Protein AF-A0A0S8DZT1-F1 (afdb_monomer)

Solvent-accessible surface area (backbone atoms only — not comparable to full-atom values): 29240 Å² total; per-residue (Å²): 134,88,73,54,69,65,59,54,50,50,43,72,76,70,50,81,81,76,56,58,43,81,78,40,70,87,51,55,69,62,58,40,28,46,52,50,19,64,66,38,88,51,73,89,67,23,58,95,42,71,65,60,48,51,54,44,51,50,30,50,75,72,69,43,87,58,80,58,77,30,67,69,60,54,53,52,50,50,52,54,51,51,52,52,53,52,51,53,51,47,38,42,76,70,65,76,46,54,73,75,54,46,52,61,63,44,47,63,58,48,52,63,65,65,48,80,54,73,67,78,61,55,77,78,55,77,55,62,63,62,56,51,51,51,52,48,44,47,49,50,54,51,52,58,54,55,51,66,80,49,51,85,84,47,52,76,64,53,54,40,46,58,30,37,51,58,25,50,52,23,37,53,50,12,54,52,31,47,75,70,68,38,64,73,59,17,53,52,27,39,50,47,14,50,67,33,42,35,56,26,48,44,43,48,31,51,74,68,58,47,74,74,56,80,66,61,64,72,29,30,79,65,52,78,76,84,90,50,100,70,70,70,68,72,74,80,73,71,79,88,76,92,73,71,77,74,67,78,77,74,67,88,68,78,76,82,84,61,64,38,37,51,42,52,26,50,26,23,48,54,37,24,52,49,26,47,49,48,28,69,72,65,67,46,69,68,32,33,46,49,28,50,54,24,47,52,52,25,51,53,26,52,39,32,67,75,25,42,50,35,34,55,71,79,48,49,51,24,60,60,34,50,55,58,55,63,50,50,62,59,60,56,47,54,40,56,52,33,45,74,67,79,43,47,91,47,29,61,46,47,64,68,64,50,63,61,59,50,52,53,40,54,52,50,27,28,57,37,32,23,32,64,76,65,68,37,65,92,52,86,80,30,66,61,34,25,55,42,31,31,52,49,14,52,52,29,42,54,48,12,59,58,24,54,71,43,90,48,70,65,46,27,52,49,13,47,56,32,28,61,46,20,31,63,26,46,52,64,37,45,58,62,44,29,83,76,30,62,70,72,51,74,42,84,44,85,85,74,48,68,50,59,47,17,54,35,51,55,46,52,46,49,51,16,48,46,36,24,52,51,11,59,76,70,71,34,63,59,39,25,52,24,10,49,53,27,37,50,53,47,52,51,50,53,31,41,69,78,29,61,84,41,94,49,26,65,54,52,52,52,51,54,52,49,52,52,52,52,51,50,50,54,52,50,53,53,48,52,53,52,55,51,64,71,74,106

Nearest PDB structures (foldseek):
  6xr1-assembly1_A  TM=2.811E-01  e=6.864E-02  synthetic construct
  8e0m-assembly3_I  TM=2.974E-01  e=7.949E+00  synthetic construct

Foldseek 3Di:
DDDDPVNVVCCLVPHDDDQPCVVPVPDDPLVSLLVLQCSAPDPVSHPPDPVSSVVQVVCVVVVHDRDRDHPVVVVVVLVVLVVVLVVLVVCVVVVVDDPVVSCVSVVVSCVVVVPPDCVVVCPPDVPVVLVCLLVVLVVLLVQLVCCVVVVVVDDLVRNLCSLPVLLCVLQVVLVVCVVVVNLSSNCRSLVSSLSSQLSNLQSVCQSVVPPDDADDLLLWPFRDDPPDPPPPPVPPPDDDDDDDPVVVPVPPDDPPGGGGLRSQLVSLVVSLVSLVVCCVVSVDQVSLLSNLVSVVSNLVSVVSVVRLSCCCPPNFVLVSLVSVVVVLVVLVVVLVVCCVVPNVVRSLSSLQPRVVSVLVSQLVNLQGCCCRVVVWDNDPLTLRSLVSLLVLLVVLQVLLVVQCPDPDPSSNVSSLVSLLCNLVSNLSSLVNVQVVFDFPDWAQAPVRDTPGGGPSLVVQLVVLVVQLVVCVVVVNVSSNVSSVVNNLVSLLVVLCVNQVNDPCSVVVSVVVVVVVVVVVVVVVVVVVVVVVVVVD

Structure (mmCIF, N/CA/C/O backbone):
data_AF-A0A0S8DZT1-F1
#
_entry.id   AF-A0A0S8DZT1-F1
#
loop_
_atom_site.group_PDB
_atom_site.id
_atom_site.type_symbol
_atom_site.label_atom_id
_atom_site.label_alt_id
_atom_site.label_comp_id
_atom_site.label_asym_id
_atom_site.label_entity_id
_atom_site.label_seq_id
_atom_site.pdbx_PDB_ins_code
_atom_site.Cartn_x
_atom_site.Cartn_y
_atom_site.Cartn_z
_atom_site.occupancy
_atom_site.B_iso_or_equiv
_atom_site.auth_seq_id
_atom_site.auth_comp_id
_atom_site.auth_asym_id
_atom_site.auth_atom_id
_atom_site.pdbx_PDB_model_num
ATOM 1 N N . MET A 1 1 ? -46.465 -10.312 48.724 1.00 44.62 1 MET A N 1
ATOM 2 C CA . MET A 1 1 ? -46.916 -9.396 47.654 1.00 44.62 1 MET A CA 1
ATOM 3 C C . MET A 1 1 ? -46.738 -10.095 46.316 1.00 44.62 1 MET A C 1
ATOM 5 O O . MET A 1 1 ? -45.614 -10.199 45.836 1.00 44.62 1 MET A O 1
ATOM 9 N N . GLY A 1 2 ? -47.815 -10.674 45.781 1.00 50.56 2 GLY A N 1
ATOM 10 C CA . GLY A 1 2 ? -47.809 -11.310 44.464 1.00 50.56 2 GLY A CA 1
ATOM 11 C C . GLY A 1 2 ? -47.668 -10.242 43.388 1.00 50.56 2 GLY A C 1
ATOM 12 O O . GLY A 1 2 ? -48.577 -9.443 43.204 1.00 50.56 2 GLY A O 1
ATOM 13 N N . ARG A 1 3 ? -46.503 -10.193 42.737 1.00 57.59 3 ARG A N 1
ATOM 14 C CA . ARG A 1 3 ? -46.292 -9.370 41.544 1.00 57.59 3 ARG A CA 1
ATOM 15 C C . ARG A 1 3 ? -47.092 -9.987 40.411 1.00 57.59 3 ARG A C 1
ATOM 17 O O . ARG A 1 3 ? -46.915 -11.172 40.124 1.00 57.59 3 ARG A O 1
ATOM 24 N N . ASP A 1 4 ? -47.936 -9.187 39.781 1.00 79.88 4 ASP A N 1
ATOM 25 C CA . ASP A 1 4 ? -48.579 -9.555 38.532 1.00 79.88 4 ASP A CA 1
ATOM 26 C C . ASP A 1 4 ? -47.490 -9.976 37.526 1.00 79.88 4 ASP A C 1
ATOM 28 O O . ASP A 1 4 ? -46.480 -9.288 37.335 1.00 79.88 4 ASP A O 1
ATOM 32 N N . ARG A 1 5 ? -47.641 -11.168 36.942 1.00 83.12 5 ARG A N 1
ATOM 33 C CA . ARG A 1 5 ? -46.657 -11.760 36.020 1.00 83.12 5 ARG A CA 1
ATOM 34 C C . ARG A 1 5 ? -46.410 -10.829 34.833 1.00 83.12 5 ARG A C 1
ATOM 36 O O . ARG A 1 5 ? -45.293 -10.774 34.314 1.00 83.12 5 ARG A O 1
ATOM 43 N N . GLU A 1 6 ? -47.442 -10.078 34.458 1.00 85.62 6 GLU A N 1
ATOM 44 C CA . GLU A 1 6 ? -47.397 -9.099 33.385 1.00 85.62 6 GLU A CA 1
ATOM 45 C C . GLU A 1 6 ? -46.581 -7.857 33.770 1.00 85.62 6 GLU A C 1
ATOM 47 O O . GLU A 1 6 ? -45.762 -7.385 32.981 1.00 85.62 6 GLU A O 1
ATOM 52 N N . GLU A 1 7 ? -46.682 -7.389 35.018 1.00 85.62 7 GLU A N 1
ATOM 53 C CA . GLU A 1 7 ? -45.855 -6.291 35.532 1.00 85.62 7 GLU A CA 1
ATOM 54 C C . GLU A 1 7 ? -44.365 -6.669 35.536 1.00 85.62 7 GLU A C 1
ATOM 56 O O . GLU A 1 7 ? -43.522 -5.896 35.074 1.00 85.62 7 GLU A O 1
ATOM 61 N N . LEU A 1 8 ? -44.025 -7.880 35.996 1.00 85.31 8 LEU A N 1
ATOM 62 C CA . LEU A 1 8 ? -42.642 -8.367 35.980 1.00 85.31 8 LEU A CA 1
ATOM 63 C C . LEU A 1 8 ? -42.106 -8.476 34.549 1.00 85.31 8 LEU A C 1
ATOM 65 O O . LEU A 1 8 ? -40.986 -8.043 34.275 1.00 85.31 8 LEU A O 1
ATOM 69 N N . ARG A 1 9 ? -42.907 -9.030 33.633 1.00 85.56 9 ARG A N 1
ATOM 70 C CA . ARG A 1 9 ? -42.545 -9.139 32.219 1.00 85.56 9 ARG A CA 1
ATOM 71 C C . ARG A 1 9 ? -42.300 -7.760 31.610 1.00 85.56 9 ARG A C 1
ATOM 73 O O . ARG A 1 9 ? -41.289 -7.575 30.934 1.00 85.56 9 ARG A O 1
ATOM 80 N N . ARG A 1 10 ? -43.169 -6.785 31.890 1.00 86.19 10 ARG A N 1
ATOM 81 C CA . ARG A 1 10 ? -43.008 -5.401 31.432 1.00 86.19 10 ARG A CA 1
ATOM 82 C C . ARG A 1 10 ? -41.699 -4.796 31.931 1.00 86.19 10 ARG A C 1
ATOM 84 O O . ARG A 1 10 ? -40.987 -4.194 31.135 1.00 86.19 10 ARG A O 1
ATOM 91 N N . ARG A 1 11 ? -41.346 -4.992 33.207 1.00 83.62 11 ARG A N 1
ATOM 92 C CA . ARG A 1 11 ? -40.081 -4.485 33.770 1.00 83.62 11 ARG A CA 1
ATOM 93 C C . ARG A 1 11 ? -38.859 -5.151 33.144 1.00 83.62 11 ARG A C 1
ATOM 95 O O . ARG A 1 11 ? -37.960 -4.452 32.705 1.00 83.62 11 ARG A O 1
ATOM 102 N N . VAL A 1 12 ? -38.847 -6.479 33.014 1.00 82.62 12 VAL A N 1
ATOM 103 C CA . VAL A 1 12 ? -37.715 -7.216 32.413 1.00 82.62 12 VAL A CA 1
ATOM 104 C C . VAL A 1 12 ? -37.494 -6.837 30.943 1.00 82.62 12 VAL A C 1
ATOM 106 O O . VAL A 1 12 ? -36.357 -6.808 30.477 1.00 82.62 12 VAL A O 1
ATOM 109 N N . LEU A 1 13 ? -38.567 -6.548 30.202 1.00 81.75 13 LEU A N 1
ATOM 110 C CA . LEU A 1 13 ? -38.479 -6.146 28.795 1.00 81.75 13 LEU A CA 1
ATOM 111 C C . LEU A 1 13 ? -38.237 -4.639 28.610 1.00 81.75 13 LEU A C 1
ATOM 113 O O . LEU A 1 13 ? -37.637 -4.239 27.612 1.00 81.75 13 LEU A O 1
ATOM 117 N N . GLY A 1 14 ? -38.716 -3.802 29.530 1.00 76.88 14 GLY A N 1
ATOM 118 C CA . GLY A 1 14 ? -38.757 -2.346 29.386 1.00 76.88 14 GLY A CA 1
ATOM 119 C C . GLY A 1 14 ? -37.654 -1.602 30.131 1.00 76.88 14 GLY A C 1
ATOM 120 O O . GLY A 1 14 ? -37.103 -0.651 29.591 1.00 76.88 14 GLY A O 1
ATOM 121 N N . GLU A 1 15 ? -37.243 -2.070 31.306 1.00 80.50 15 GLU A N 1
ATOM 122 C CA . GLU A 1 15 ? -36.366 -1.338 32.230 1.00 80.50 15 GLU A CA 1
ATOM 123 C C . GLU A 1 15 ? -34.969 -1.970 32.303 1.00 80.50 15 GLU A C 1
ATOM 125 O O . GLU A 1 15 ? -34.803 -3.183 32.161 1.00 80.50 15 GLU A O 1
ATOM 130 N N . ASP A 1 16 ? -33.929 -1.152 32.449 1.00 77.62 16 ASP A N 1
ATOM 131 C CA . ASP A 1 16 ? -32.582 -1.673 32.676 1.00 77.62 16 ASP A CA 1
ATOM 132 C C . ASP A 1 16 ? -32.439 -2.136 34.126 1.00 77.62 16 ASP A C 1
ATOM 134 O O . ASP A 1 16 ? -32.936 -1.498 35.055 1.00 77.62 16 ASP A O 1
ATOM 138 N N . ALA A 1 17 ? -31.764 -3.269 34.325 1.00 80.25 17 ALA A N 1
ATOM 139 C CA . ALA A 1 17 ? -31.550 -3.797 35.663 1.00 80.25 17 ALA A CA 1
ATOM 140 C C . ALA A 1 17 ? -30.695 -2.811 36.484 1.00 80.25 17 ALA A C 1
ATOM 142 O O . ALA A 1 17 ? -29.662 -2.359 35.972 1.00 80.25 17 ALA A O 1
ATOM 143 N N . PRO A 1 18 ? -31.071 -2.495 37.740 1.00 84.44 18 PRO A N 1
ATOM 144 C CA . PRO A 1 18 ? -30.240 -1.682 38.626 1.00 84.44 18 PRO A CA 1
ATOM 145 C C . PRO A 1 18 ? -28.878 -2.351 38.846 1.00 84.44 18 PRO A C 1
ATOM 147 O O . PRO A 1 18 ? -28.736 -3.569 38.694 1.00 84.44 18 PRO A O 1
ATOM 150 N N . LEU A 1 19 ? -27.856 -1.559 39.182 1.00 86.19 19 LEU A N 1
ATOM 151 C CA . LEU A 1 19 ? -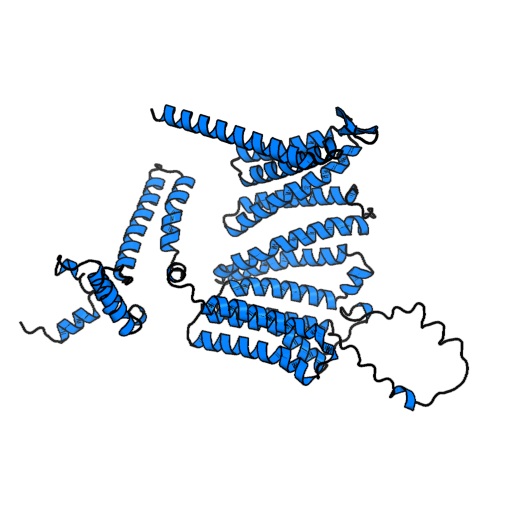26.545 -2.127 39.494 1.00 86.19 19 LEU A CA 1
ATOM 152 C C . LEU A 1 19 ? -26.685 -2.994 40.754 1.00 86.19 19 LEU A C 1
ATOM 154 O O . LEU A 1 19 ? -27.300 -2.559 41.728 1.00 86.19 19 LEU A O 1
ATOM 158 N N . PRO A 1 20 ? -26.094 -4.197 40.795 1.00 89.75 20 PRO A N 1
ATOM 159 C CA . PRO A 1 20 ? -26.045 -5.006 42.008 1.00 89.75 20 PRO A CA 1
ATOM 160 C C . PRO A 1 20 ? -25.619 -4.221 43.263 1.00 89.75 20 PRO A C 1
ATOM 162 O O . PRO A 1 20 ? -26.232 -4.391 44.313 1.00 89.75 20 PRO A O 1
ATOM 165 N N . GLN A 1 21 ? -24.646 -3.312 43.152 1.00 90.38 21 GLN A N 1
ATOM 166 C CA . GLN A 1 21 ? -24.196 -2.434 44.238 1.00 90.38 21 GLN A CA 1
ATOM 167 C C . GLN A 1 21 ? -25.218 -1.368 44.652 1.00 90.38 21 GLN A C 1
ATOM 169 O O . GLN A 1 21 ? -25.246 -1.010 45.825 1.00 90.38 21 GLN A O 1
ATOM 174 N N . GLU A 1 22 ? -26.077 -0.892 43.741 1.00 88.31 22 GLU A N 1
ATOM 175 C CA . GLU A 1 22 ? -27.188 0.015 44.086 1.00 88.31 22 GLU A CA 1
ATOM 176 C C . GLU A 1 22 ? -28.216 -0.700 44.978 1.00 88.31 22 GLU A C 1
ATOM 178 O O . GLU A 1 22 ? -28.834 -0.080 45.838 1.00 88.31 22 GLU A O 1
ATOM 183 N N . VAL A 1 23 ? -28.380 -2.017 44.799 1.00 89.25 23 VAL A N 1
ATOM 184 C CA . VAL A 1 23 ? -29.290 -2.844 45.609 1.00 89.25 23 VAL A CA 1
ATOM 185 C C . VAL A 1 23 ? -28.618 -3.324 46.899 1.00 89.25 23 VAL A C 1
ATOM 187 O O . VAL A 1 23 ? -29.239 -3.333 47.960 1.00 89.25 23 VAL A O 1
ATOM 190 N N . LYS A 1 24 ? -27.352 -3.748 46.821 1.00 91.94 24 LYS A N 1
ATOM 191 C CA . LYS A 1 24 ? -26.560 -4.224 47.959 1.00 91.94 24 LYS A CA 1
ATOM 192 C C . LYS A 1 24 ? -25.105 -3.739 47.834 1.00 91.94 24 LYS A C 1
ATOM 194 O O . LYS A 1 24 ? -24.308 -4.396 47.161 1.00 91.94 24 LYS A O 1
ATOM 199 N N . PRO A 1 25 ? -24.716 -2.669 48.553 1.00 91.00 25 PRO A N 1
ATOM 200 C CA . PRO A 1 25 ? -23.381 -2.063 48.452 1.00 91.00 25 PRO A CA 1
ATOM 201 C C . PRO A 1 25 ? -22.210 -3.004 48.769 1.00 91.00 25 PRO A C 1
ATOM 203 O O . PRO A 1 25 ? -21.103 -2.798 48.289 1.00 91.00 25 PRO A O 1
ATOM 206 N N . ALA A 1 26 ? -22.450 -4.063 49.549 1.00 93.31 26 ALA A N 1
ATOM 207 C CA . ALA A 1 26 ? -21.437 -5.056 49.908 1.00 93.31 26 ALA A CA 1
ATOM 208 C C . ALA A 1 26 ? -20.991 -5.960 48.739 1.00 93.31 26 ALA A C 1
ATOM 210 O O . ALA A 1 26 ? -20.093 -6.780 48.918 1.00 93.31 26 ALA A O 1
ATOM 211 N N . ILE A 1 27 ? -21.629 -5.877 47.565 1.00 92.19 27 ILE A N 1
ATOM 212 C CA . ILE A 1 27 ? -21.244 -6.672 46.394 1.00 92.19 27 ILE A CA 1
ATOM 213 C C . ILE A 1 27 ? -19.951 -6.097 45.788 1.00 92.19 27 ILE A C 1
ATOM 215 O O . ILE A 1 27 ? -19.933 -4.928 45.398 1.00 92.19 27 ILE A O 1
ATOM 219 N N . PRO A 1 28 ? -18.876 -6.894 45.640 1.00 92.75 28 PRO A N 1
ATOM 220 C CA . PRO A 1 28 ? -17.652 -6.431 44.993 1.00 92.75 28 PRO A CA 1
ATOM 221 C C . PRO A 1 28 ? -17.881 -6.039 43.528 1.00 92.75 28 PRO A C 1
ATOM 223 O O . PRO A 1 28 ? -18.623 -6.704 42.800 1.00 92.75 28 PRO A O 1
ATOM 226 N N . GLU A 1 29 ? -17.193 -4.990 43.078 1.00 90.00 29 GLU A N 1
ATOM 227 C CA . GLU A 1 29 ? -17.279 -4.475 41.701 1.00 90.00 29 GLU A CA 1
ATOM 228 C C . GLU A 1 29 ? -17.003 -5.550 40.627 1.00 90.00 29 GLU A C 1
ATOM 230 O O . GLU A 1 29 ? -17.793 -5.653 39.680 1.00 90.00 29 GLU A O 1
ATOM 235 N N . PRO A 1 30 ? -16.003 -6.444 40.798 1.00 90.38 30 PRO A N 1
ATOM 236 C CA . PRO A 1 30 ? -15.753 -7.513 39.835 1.00 90.38 30 PRO A CA 1
ATOM 237 C C . PRO A 1 30 ? -16.943 -8.472 39.682 1.00 90.38 30 PRO A C 1
ATOM 239 O O . PRO A 1 30 ? -17.317 -8.836 38.567 1.00 90.38 30 PRO A O 1
ATOM 242 N N . LEU A 1 31 ? -17.606 -8.830 40.786 1.00 93.50 31 LEU A N 1
ATOM 243 C CA . LEU A 1 31 ? -18.773 -9.715 40.756 1.00 93.50 31 LEU A CA 1
ATOM 244 C C . LEU A 1 31 ? -19.983 -9.031 40.111 1.00 93.50 31 LEU A C 1
ATOM 246 O O . LEU A 1 31 ? -20.725 -9.655 39.347 1.00 93.50 31 LEU A O 1
ATOM 250 N N . GLN A 1 32 ? -20.154 -7.731 40.357 1.00 93.19 32 GLN A N 1
ATOM 251 C CA . GLN A 1 32 ? -21.149 -6.919 39.664 1.00 93.19 32 GLN A CA 1
ATOM 252 C C . GLN A 1 32 ? -20.930 -6.941 38.144 1.00 93.19 32 GLN A C 1
ATOM 254 O O . GLN A 1 32 ? -21.892 -7.143 37.398 1.00 93.19 32 GLN A O 1
ATOM 259 N N . ARG A 1 33 ? -19.684 -6.799 37.672 1.00 91.50 33 ARG A N 1
ATOM 260 C CA . ARG A 1 33 ? -19.356 -6.883 36.239 1.00 91.50 33 ARG A CA 1
ATOM 261 C C . ARG A 1 33 ? -19.741 -8.233 35.640 1.00 91.50 33 ARG A C 1
ATOM 263 O O . ARG A 1 33 ? -20.303 -8.267 34.544 1.00 91.50 33 ARG A O 1
ATOM 270 N N . ILE A 1 34 ? -19.490 -9.333 36.352 1.00 92.75 34 ILE A N 1
ATOM 271 C CA . ILE A 1 34 ? -19.874 -10.676 35.893 1.00 92.75 34 ILE A CA 1
ATOM 272 C C . ILE A 1 34 ? -21.395 -10.781 35.749 1.00 92.75 34 ILE A C 1
ATOM 274 O O . ILE A 1 34 ? -21.880 -11.202 34.696 1.00 92.75 34 ILE A O 1
ATOM 278 N N . CYS A 1 35 ? -22.140 -10.345 36.769 1.00 92.81 35 CYS A N 1
ATOM 279 C CA . CYS A 1 35 ? -23.602 -10.396 36.781 1.00 92.81 35 CYS A CA 1
ATOM 280 C C . CYS A 1 35 ? -24.206 -9.570 35.641 1.00 92.81 35 CYS A C 1
ATOM 282 O O . CYS A 1 35 ? -25.022 -10.083 34.878 1.00 92.81 35 CYS A O 1
ATOM 284 N N . LEU A 1 36 ? -23.763 -8.318 35.482 1.00 91.69 36 LEU A N 1
ATOM 285 C CA . LEU A 1 36 ? -24.253 -7.415 34.439 1.00 91.69 36 LEU A CA 1
ATOM 286 C C . LEU A 1 36 ? -23.996 -7.972 33.034 1.00 91.69 36 LEU A C 1
ATOM 288 O O . LEU A 1 36 ? -24.881 -7.915 32.184 1.00 91.69 36 LEU A O 1
ATOM 292 N N . LYS A 1 37 ? -22.826 -8.584 32.803 1.00 89.69 37 LYS A N 1
ATOM 293 C CA . LYS A 1 37 ? -22.509 -9.217 31.518 1.00 89.69 37 LYS A CA 1
ATOM 294 C C . LYS A 1 37 ? -23.383 -10.443 31.233 1.00 89.69 37 LYS A C 1
ATOM 296 O O . LYS A 1 37 ? -23.754 -10.684 30.086 1.00 89.69 37 LYS A O 1
ATOM 301 N N . ALA A 1 38 ? -23.726 -11.224 32.255 1.00 92.25 38 ALA A N 1
ATOM 302 C CA . ALA A 1 38 ? -24.587 -12.393 32.091 1.00 92.25 38 ALA A CA 1
ATOM 303 C C . ALA A 1 38 ? -26.029 -12.012 31.700 1.00 92.25 38 ALA A C 1
ATOM 305 O O . ALA A 1 38 ? -26.662 -12.735 30.928 1.00 92.25 38 ALA A O 1
ATOM 306 N N . ILE A 1 39 ? -26.526 -10.869 32.189 1.00 90.25 39 ILE A N 1
ATOM 307 C CA . ILE A 1 39 ? -27.909 -10.404 31.982 1.00 90.25 39 ILE A CA 1
ATOM 308 C C . ILE A 1 39 ? -28.075 -9.389 30.842 1.00 90.25 39 ILE A C 1
ATOM 310 O O . ILE A 1 39 ? -29.154 -8.819 30.694 1.00 90.25 39 ILE A O 1
ATOM 314 N N . GLU A 1 40 ? -27.044 -9.165 30.020 1.00 88.75 40 GLU A N 1
ATOM 315 C CA . GLU A 1 40 ? -27.103 -8.241 28.879 1.00 88.75 40 GLU A CA 1
ATOM 316 C C . GLU A 1 40 ? -28.354 -8.465 28.019 1.00 88.75 40 GLU A C 1
ATOM 318 O O . GLU A 1 40 ? -28.707 -9.600 27.684 1.00 88.75 40 GLU A O 1
ATOM 323 N N . ARG A 1 41 ? -29.023 -7.386 27.600 1.00 83.25 41 ARG A N 1
ATOM 324 C CA . ARG A 1 41 ? -30.219 -7.501 26.747 1.00 83.25 41 ARG A CA 1
ATOM 325 C C . ARG A 1 41 ? -29.898 -8.172 25.414 1.00 83.25 41 ARG A C 1
ATOM 327 O O . ARG A 1 41 ? -30.650 -9.027 24.956 1.00 83.25 41 ARG A O 1
ATOM 334 N N . ASN A 1 42 ? -28.766 -7.808 24.809 1.00 81.06 42 ASN A N 1
ATOM 335 C CA . ASN A 1 42 ? -28.290 -8.401 23.565 1.00 81.06 42 ASN A CA 1
ATOM 336 C C . ASN A 1 42 ? -27.610 -9.757 23.843 1.00 81.06 42 ASN A C 1
ATOM 338 O O . ASN A 1 42 ? -26.554 -9.772 24.480 1.00 81.06 42 ASN A O 1
ATOM 342 N N . PRO A 1 43 ? -28.122 -10.886 23.312 1.00 83.00 43 PRO A N 1
ATOM 343 C CA . PRO A 1 43 ? -27.493 -12.194 23.493 1.00 83.00 43 PRO A CA 1
ATOM 344 C C . PRO A 1 43 ? -26.033 -12.246 23.021 1.00 83.00 43 PRO A C 1
ATOM 346 O O . PRO A 1 43 ? -25.225 -12.942 23.624 1.00 83.00 43 PRO A O 1
ATOM 349 N N . GLY A 1 44 ? -25.668 -11.479 21.986 1.00 81.75 44 GLY A N 1
ATOM 350 C CA . GLY A 1 44 ? -24.293 -11.416 21.478 1.00 81.75 44 GLY A CA 1
ATOM 351 C C . GLY A 1 44 ? -23.309 -10.658 22.378 1.00 81.75 44 GLY A C 1
ATOM 352 O O . GLY A 1 44 ? -22.104 -10.762 22.163 1.00 81.75 44 GLY A O 1
ATOM 353 N N . ALA A 1 45 ? -23.802 -9.902 23.365 1.00 79.38 45 ALA A N 1
ATOM 354 C CA . ALA A 1 45 ? -22.981 -9.205 24.360 1.00 79.38 45 ALA A CA 1
ATOM 355 C C . ALA A 1 45 ? -22.774 -10.028 25.648 1.00 79.38 45 ALA A C 1
ATOM 357 O O . ALA A 1 45 ? -21.879 -9.719 26.441 1.00 79.38 45 ALA A O 1
ATOM 358 N N . ARG A 1 46 ? -23.564 -11.098 25.836 1.00 87.12 46 ARG A N 1
ATOM 359 C CA . ARG A 1 46 ? -23.416 -12.047 26.947 1.00 87.12 46 ARG A CA 1
ATOM 360 C C . ARG A 1 46 ? -22.151 -12.889 26.796 1.00 87.12 46 ARG A C 1
ATOM 362 O O . ARG A 1 46 ? -21.422 -12.819 25.804 1.00 87.12 46 ARG A O 1
ATOM 369 N N . TYR A 1 47 ? -21.887 -13.726 27.793 1.00 84.75 47 TYR A N 1
ATOM 370 C CA . TYR A 1 47 ? -20.911 -14.800 27.647 1.00 84.75 47 TYR A CA 1
ATOM 371 C C . TYR A 1 47 ? -21.298 -15.722 26.487 1.00 84.75 47 TYR A C 1
ATOM 373 O O . TYR A 1 47 ? -22.449 -16.128 26.356 1.00 84.75 47 TYR A O 1
ATOM 381 N N . HIS A 1 48 ? -20.316 -16.049 25.646 1.00 85.56 48 HIS A N 1
ATOM 382 C CA . HIS A 1 48 ? -20.521 -16.887 24.463 1.00 85.56 48 HIS A CA 1
ATOM 383 C C . HIS A 1 48 ? -20.887 -18.338 24.819 1.00 85.56 48 HIS A C 1
ATOM 385 O O . HIS A 1 48 ? -21.406 -19.065 23.977 1.00 85.56 48 HIS A O 1
ATOM 391 N N . SER A 1 49 ? -20.586 -18.764 26.048 1.00 86.31 49 SER A N 1
ATOM 392 C CA . SER A 1 49 ? -20.891 -20.083 26.592 1.00 86.31 49 SER A CA 1
ATOM 393 C C . SER A 1 49 ? -21.031 -20.010 28.116 1.00 86.31 49 SER A C 1
ATOM 395 O O . SER A 1 49 ? -20.543 -19.071 28.749 1.00 86.31 49 SER A O 1
ATOM 397 N N . ALA A 1 50 ? -21.672 -21.020 28.711 1.00 90.81 50 ALA A N 1
ATOM 398 C CA . ALA A 1 50 ? -21.729 -21.167 30.165 1.00 90.81 50 ALA A CA 1
ATOM 399 C C . ALA A 1 50 ? -20.338 -21.422 30.778 1.00 90.81 50 ALA A C 1
ATOM 401 O O . ALA A 1 50 ? -20.058 -20.919 31.861 1.00 90.81 50 ALA A O 1
ATOM 402 N N . ALA A 1 51 ? -19.451 -22.122 30.059 1.00 84.06 51 ALA A N 1
ATOM 403 C CA . ALA A 1 51 ? -18.065 -22.334 30.478 1.00 84.06 51 ALA A CA 1
ATOM 404 C C . ALA A 1 51 ? -17.320 -21.002 30.660 1.00 84.06 51 ALA A C 1
ATOM 406 O O . ALA A 1 51 ? -16.700 -20.777 31.686 1.00 84.06 51 ALA A O 1
ATOM 407 N N . ALA A 1 52 ? -17.493 -20.053 29.738 1.00 82.81 52 ALA A N 1
ATOM 408 C CA . ALA A 1 52 ? -16.855 -18.741 29.847 1.00 82.81 52 ALA A CA 1
ATOM 409 C C . ALA A 1 52 ? -17.347 -17.898 31.036 1.00 82.81 52 ALA A C 1
ATOM 411 O O . ALA A 1 52 ? -16.615 -17.042 31.525 1.00 82.81 52 ALA A O 1
ATOM 412 N N . LEU A 1 53 ? -18.594 -18.105 31.474 1.00 91.62 53 LEU A N 1
ATOM 413 C CA . LEU A 1 53 ? -19.099 -17.513 32.713 1.00 91.62 53 LEU A CA 1
ATOM 414 C C . LEU A 1 53 ? -18.461 -18.188 33.936 1.00 91.62 53 LEU A C 1
ATOM 416 O O . LEU A 1 53 ? -18.087 -17.493 34.877 1.00 91.62 53 LEU A O 1
ATOM 420 N N . ALA A 1 54 ? -18.333 -19.518 33.916 1.00 91.12 54 ALA A N 1
ATOM 421 C CA . ALA A 1 54 ? -17.686 -20.273 34.985 1.00 91.12 54 ALA A CA 1
ATOM 422 C C . ALA A 1 54 ? -16.215 -19.860 35.158 1.00 91.12 54 ALA A C 1
ATOM 424 O O . ALA A 1 54 ? -15.818 -19.558 36.278 1.00 91.12 54 ALA A O 1
ATOM 425 N N . ASP A 1 55 ? -15.465 -19.717 34.060 1.00 88.19 55 ASP A N 1
ATOM 426 C CA . ASP A 1 55 ? -14.067 -19.262 34.074 1.00 88.19 55 ASP A CA 1
ATOM 427 C C . ASP A 1 55 ? -13.910 -17.887 34.752 1.00 88.19 55 ASP A C 1
ATOM 429 O O . ASP A 1 55 ? -12.952 -17.638 35.478 1.00 88.19 55 ASP A O 1
ATOM 433 N N . GLU A 1 56 ? -14.843 -16.958 34.522 1.00 89.50 56 GLU A N 1
ATOM 434 C CA . GLU A 1 56 ? -14.813 -15.626 35.146 1.00 89.50 56 GLU A CA 1
ATOM 435 C C . GLU A 1 56 ? -15.192 -15.658 36.629 1.00 89.50 56 GLU A C 1
ATOM 437 O O . GLU A 1 56 ? -14.634 -14.903 37.426 1.00 89.50 56 GLU A O 1
ATOM 442 N N . LEU A 1 57 ? -16.115 -16.541 37.017 1.00 95.25 57 LEU A N 1
ATOM 443 C CA . LEU A 1 57 ? -16.448 -16.767 38.424 1.00 95.25 57 LEU A CA 1
ATOM 444 C C . LEU A 1 57 ? -15.289 -17.423 39.181 1.00 95.25 57 LEU A C 1
ATOM 446 O O . LEU A 1 57 ? -15.059 -17.080 40.339 1.00 95.25 57 LEU A O 1
ATOM 450 N N . GLU A 1 58 ? -14.554 -18.329 38.538 1.00 92.44 58 GLU A N 1
ATOM 451 C CA . GLU A 1 58 ? -13.362 -18.953 39.111 1.00 92.44 58 GLU A CA 1
ATOM 452 C C . GLU A 1 58 ? -12.253 -17.922 39.332 1.00 92.44 58 GLU A C 1
ATOM 454 O O . GLU A 1 58 ? -11.788 -17.789 40.462 1.00 92.44 58 GLU A O 1
ATOM 459 N N . ARG A 1 59 ? -11.963 -17.076 38.330 1.00 87.94 59 ARG A N 1
ATOM 460 C CA . ARG A 1 59 ? -11.052 -15.922 38.478 1.00 87.94 59 ARG A CA 1
ATOM 461 C C . ARG A 1 59 ? -11.426 -15.038 39.657 1.00 87.94 59 ARG A C 1
ATOM 463 O O . ARG A 1 59 ? -10.579 -14.698 40.475 1.00 87.94 59 ARG A O 1
ATOM 470 N N . PHE A 1 60 ? -12.706 -14.676 39.760 1.00 92.38 60 PHE A N 1
ATOM 471 C CA . PHE A 1 60 ? -13.193 -13.869 40.875 1.00 92.38 60 PHE A CA 1
ATOM 472 C C . PHE A 1 60 ? -12.949 -14.555 42.225 1.00 92.38 60 PHE A C 1
ATOM 474 O O . PHE A 1 60 ? -12.515 -13.904 43.174 1.00 92.38 60 PHE A O 1
ATOM 481 N N . ARG A 1 61 ? -13.211 -15.864 42.312 1.00 93.88 61 ARG A N 1
ATOM 482 C CA . ARG A 1 61 ? -13.013 -16.655 43.532 1.00 93.88 61 ARG A CA 1
ATOM 483 C C . ARG A 1 61 ? -11.533 -16.763 43.917 1.00 93.88 61 ARG A C 1
ATOM 485 O O . ARG A 1 61 ? -11.229 -16.797 45.104 1.00 93.88 61 ARG A O 1
ATOM 492 N N . GLU A 1 62 ? -10.639 -16.793 42.935 1.00 92.06 62 GLU A N 1
ATOM 493 C CA . GLU A 1 62 ? -9.180 -16.827 43.111 1.00 92.06 62 GLU A CA 1
ATOM 494 C C . GLU A 1 62 ? -8.562 -15.437 43.352 1.00 92.06 62 GLU A C 1
ATOM 496 O O . GLU A 1 62 ? -7.369 -15.328 43.626 1.00 92.06 62 GLU A O 1
ATOM 501 N N . GLY A 1 63 ? -9.363 -14.366 43.292 1.00 88.56 63 GLY A N 1
ATOM 502 C CA . GLY A 1 63 ? -8.884 -12.989 43.431 1.00 88.56 63 GLY A CA 1
ATOM 503 C C . GLY A 1 63 ? -8.134 -12.467 42.201 1.00 88.56 63 GLY A C 1
ATOM 504 O O . GLY A 1 63 ? -7.489 -11.420 42.276 1.00 88.56 63 GLY A O 1
ATOM 505 N N . GLU A 1 64 ? -8.219 -13.168 41.069 1.00 82.12 64 GLU A N 1
ATOM 506 C CA . GLU A 1 64 ? -7.659 -12.721 39.798 1.00 82.12 64 GLU A CA 1
ATOM 507 C C . GLU A 1 64 ? -8.478 -11.576 39.180 1.00 82.12 64 GLU A C 1
ATOM 509 O O . GLU A 1 64 ? -9.656 -11.355 39.482 1.00 82.12 64 GLU A O 1
ATOM 514 N N . GLU A 1 65 ? -7.857 -10.842 38.252 1.00 82.19 65 GLU A N 1
ATOM 515 C CA . GLU A 1 65 ? -8.542 -9.781 37.521 1.00 82.19 65 GLU A CA 1
ATOM 516 C C . GLU A 1 65 ? -9.707 -10.348 36.687 1.00 82.19 65 GLU A C 1
ATOM 518 O O . GLU A 1 65 ? -9.526 -11.117 35.739 1.00 82.19 65 GLU A O 1
ATOM 523 N N . VAL A 1 66 ? -10.923 -9.904 37.009 1.00 85.75 66 VAL A N 1
ATOM 524 C CA . VAL A 1 66 ? -12.132 -10.206 36.238 1.00 85.75 66 VAL A CA 1
ATOM 525 C C . VAL A 1 66 ? -12.136 -9.409 34.942 1.00 85.75 66 VAL A C 1
ATOM 527 O O . VAL A 1 66 ? -11.878 -8.201 34.873 1.00 85.75 66 VAL A O 1
ATOM 530 N N . PHE A 1 67 ? -12.506 -10.087 33.873 1.00 83.06 67 PHE A N 1
ATOM 531 C CA . PHE A 1 67 ? -12.351 -9.652 32.502 1.00 83.06 67 PHE A CA 1
ATOM 532 C C . PHE A 1 67 ? -13.657 -9.194 31.847 1.00 83.06 67 PHE A C 1
ATOM 534 O O . PHE A 1 67 ? -13.616 -8.591 30.761 1.00 83.06 67 PHE A O 1
ATOM 541 N N . ALA A 1 68 ? -14.781 -9.390 32.532 1.00 84.38 68 ALA A N 1
ATOM 542 C CA . ALA A 1 68 ? -16.122 -9.025 32.114 1.00 84.38 68 ALA A CA 1
ATOM 543 C C . ALA A 1 68 ? -16.247 -7.515 31.872 1.00 84.38 68 ALA A C 1
ATOM 545 O O . ALA A 1 68 ? -15.937 -6.721 32.746 1.00 84.38 68 ALA A O 1
ATOM 546 N N . ARG A 1 69 ? -16.710 -7.073 30.702 1.00 81.75 69 ARG A N 1
ATOM 547 C CA . ARG A 1 69 ? -16.990 -5.652 30.427 1.00 81.75 69 ARG A CA 1
ATOM 548 C C . ARG A 1 69 ? -18.438 -5.509 29.957 1.00 81.75 69 ARG A C 1
ATOM 550 O O . ARG A 1 69 ? -18.691 -5.785 28.787 1.00 81.75 69 ARG A O 1
ATOM 557 N N . PRO A 1 70 ? -19.372 -5.186 30.863 1.00 84.31 70 PRO A N 1
ATOM 558 C CA . PRO A 1 70 ? -20.764 -4.919 30.512 1.00 84.31 70 PRO A CA 1
ATOM 559 C C . PRO A 1 70 ? -20.920 -3.652 29.667 1.00 84.31 70 PRO A C 1
ATOM 561 O O . PRO A 1 70 ? -20.201 -2.672 29.873 1.00 84.31 70 PRO A O 1
ATOM 564 N N . SER A 1 71 ? -21.910 -3.651 28.780 1.00 82.94 71 SER A N 1
ATOM 565 C CA . SER A 1 71 ? -22.281 -2.529 27.914 1.00 82.94 71 SER A CA 1
ATOM 566 C C . SER A 1 71 ? -22.648 -1.278 28.714 1.00 82.94 71 SER A C 1
ATOM 568 O O . SER A 1 71 ? -22.312 -0.165 28.315 1.00 82.94 71 SER A O 1
ATOM 570 N N . ARG A 1 72 ? -23.252 -1.446 29.897 1.00 81.00 72 ARG A N 1
ATOM 571 C CA . ARG A 1 72 ? -23.641 -0.336 30.781 1.00 81.00 72 ARG A CA 1
ATOM 572 C C . ARG A 1 72 ? -22.461 0.566 31.164 1.00 81.00 72 ARG A C 1
ATOM 574 O O . ARG A 1 72 ? -22.592 1.785 31.116 1.00 81.00 72 ARG A O 1
ATOM 581 N N . TYR A 1 73 ? -21.297 -0.009 31.465 1.00 78.12 73 TYR A N 1
ATOM 582 C CA . TYR A 1 73 ? -20.099 0.775 31.787 1.00 78.12 73 TYR A CA 1
ATOM 583 C C . TYR A 1 73 ? -19.514 1.486 30.566 1.00 78.12 73 TYR A C 1
ATOM 585 O O . TYR A 1 73 ? -18.960 2.575 30.691 1.00 78.12 73 TYR A O 1
ATOM 593 N N . GLU A 1 74 ? -19.639 0.890 29.379 1.00 76.50 74 GLU A N 1
ATOM 594 C CA . GLU A 1 74 ? -19.223 1.525 28.127 1.00 76.50 74 GLU A CA 1
ATOM 595 C C . GLU A 1 74 ? -20.092 2.749 27.816 1.00 76.50 74 GLU A C 1
ATOM 597 O O . GLU A 1 74 ? -19.567 3.802 27.455 1.00 76.50 74 GLU A O 1
ATOM 602 N N . VAL A 1 75 ? -21.409 2.633 28.018 1.00 79.88 75 VAL A N 1
ATOM 603 C CA . VAL A 1 75 ? -22.359 3.744 27.870 1.00 79.88 75 VAL A CA 1
ATOM 604 C C . VAL A 1 75 ? -22.036 4.867 28.854 1.00 79.88 75 VAL A C 1
ATOM 606 O O . VAL A 1 75 ? -21.941 6.025 28.446 1.00 79.88 75 VAL A O 1
ATOM 609 N N . GLU A 1 76 ? -21.810 4.538 30.126 1.00 80.12 76 GLU A N 1
ATOM 610 C CA . GLU A 1 76 ? -21.484 5.535 31.148 1.00 80.12 76 GLU A CA 1
ATOM 611 C C . GLU A 1 76 ? -20.155 6.242 30.857 1.00 80.12 76 GLU A C 1
ATOM 613 O O . GLU A 1 76 ? -20.071 7.472 30.903 1.00 80.12 76 GLU A O 1
ATOM 618 N N . LEU A 1 77 ? -19.124 5.481 30.481 1.00 80.94 77 LEU A N 1
ATOM 619 C CA . LEU A 1 77 ? -17.842 6.038 30.070 1.00 80.94 77 LEU A CA 1
ATOM 620 C C . LEU A 1 77 ? -18.011 6.961 28.859 1.00 80.94 77 LEU A C 1
ATOM 622 O O . LEU A 1 77 ? -17.515 8.085 28.882 1.00 80.94 77 LEU A O 1
ATOM 626 N N . ARG A 1 78 ? -18.740 6.531 27.822 1.00 80.31 78 ARG A N 1
ATOM 627 C CA . ARG A 1 78 ? -19.006 7.341 26.623 1.00 80.31 78 ARG A CA 1
ATOM 628 C C . ARG A 1 78 ? -19.696 8.659 26.982 1.00 80.31 78 ARG A C 1
ATOM 630 O O . ARG A 1 78 ? -19.272 9.693 26.473 1.00 80.31 78 ARG A O 1
ATOM 637 N N . GLY A 1 79 ? -20.676 8.638 27.886 1.00 83.56 79 GLY A N 1
ATOM 638 C CA . GLY A 1 79 ? -21.331 9.848 28.393 1.00 83.56 79 GLY A CA 1
ATOM 639 C C . GLY A 1 79 ? -20.356 10.795 29.099 1.00 83.56 79 GLY A C 1
ATOM 640 O O . GLY A 1 79 ? -20.273 11.972 28.752 1.00 83.56 79 GLY A O 1
ATOM 641 N N . ARG A 1 80 ? -19.528 10.284 30.021 1.00 87.12 80 ARG A N 1
ATOM 642 C CA . ARG A 1 80 ? -18.500 11.097 30.703 1.00 87.12 80 ARG A CA 1
ATOM 643 C C . ARG A 1 80 ? -17.498 11.703 29.715 1.00 87.12 80 ARG A C 1
ATOM 645 O O . ARG A 1 80 ? -17.173 12.883 29.814 1.00 87.12 80 ARG A O 1
ATOM 652 N N . LEU A 1 81 ? -17.041 10.925 28.732 1.00 86.50 81 LEU A N 1
ATOM 653 C CA . LEU A 1 81 ? -16.122 11.402 27.692 1.00 86.50 81 LEU A CA 1
ATOM 654 C C . LEU A 1 81 ? -16.763 12.500 26.827 1.00 86.50 81 LEU A C 1
ATOM 656 O O . LEU A 1 81 ? -16.102 13.487 26.508 1.00 86.50 81 LEU A O 1
ATOM 660 N N . GLN A 1 82 ? -18.041 12.355 26.463 1.00 86.00 82 GLN A N 1
ATOM 661 C CA . GLN A 1 82 ? -18.789 13.379 25.725 1.00 86.00 82 GLN A CA 1
ATOM 662 C C . GLN A 1 82 ? -18.920 14.680 26.526 1.00 86.00 82 GLN A C 1
ATOM 664 O O . GLN A 1 82 ? -18.717 15.759 25.964 1.00 86.00 82 GLN A O 1
ATOM 669 N N . ASN A 1 83 ? -19.165 14.592 27.835 1.00 88.75 83 ASN A N 1
ATOM 670 C CA . ASN A 1 83 ? -19.215 15.765 28.709 1.00 88.75 83 ASN A CA 1
ATOM 671 C C . ASN A 1 83 ? -17.870 16.510 28.723 1.00 88.75 83 ASN A C 1
ATOM 673 O O . ASN A 1 83 ? -17.839 17.724 28.541 1.00 88.75 83 ASN A O 1
ATOM 677 N N . HIS A 1 84 ? -16.749 15.790 28.836 1.00 91.88 84 HIS A N 1
ATOM 678 C CA . HIS A 1 84 ? -15.414 16.397 28.756 1.00 91.88 84 HIS A CA 1
ATOM 679 C C . HIS A 1 84 ? -15.138 17.062 27.404 1.00 91.88 84 HIS A C 1
ATOM 681 O O . HIS A 1 84 ? -14.573 18.152 27.360 1.00 91.88 84 HIS A O 1
ATOM 687 N N . LEU A 1 85 ? -15.535 16.434 26.295 1.00 90.44 85 LEU A N 1
ATOM 688 C CA . LEU A 1 85 ? -15.375 17.033 24.968 1.00 90.44 85 LEU A CA 1
ATOM 689 C C . LEU A 1 85 ? -16.175 18.326 24.813 1.00 90.44 85 LEU A C 1
ATOM 691 O O . LEU A 1 85 ? -15.683 19.270 24.198 1.00 90.44 85 LEU A O 1
ATOM 695 N N . THR A 1 86 ? -17.375 18.364 25.388 1.00 91.75 86 THR A N 1
ATOM 696 C CA . THR A 1 86 ? -18.227 19.557 25.402 1.00 91.75 86 THR A CA 1
ATOM 697 C C . THR A 1 86 ? -17.579 20.667 26.230 1.00 91.75 86 THR A C 1
ATOM 699 O O . THR A 1 86 ? -17.469 21.793 25.757 1.00 91.75 86 THR A O 1
ATOM 702 N N . ALA A 1 87 ? -17.034 20.342 27.406 1.00 94.19 87 ALA A N 1
ATOM 703 C CA . ALA A 1 87 ? -16.301 21.303 28.232 1.00 94.19 87 ALA A CA 1
ATOM 704 C C . ALA A 1 87 ? -15.067 21.880 27.512 1.00 94.19 87 ALA A C 1
ATOM 706 O O . ALA A 1 87 ? -14.836 23.083 27.542 1.00 94.19 87 ALA A O 1
ATOM 707 N N . ILE A 1 88 ? -14.301 21.049 26.795 1.00 93.50 88 ILE A N 1
ATOM 708 C CA . ILE A 1 88 ? -13.143 21.513 26.010 1.00 93.50 88 ILE A CA 1
ATOM 709 C C . ILE A 1 88 ? -13.576 22.458 24.876 1.00 93.50 88 ILE A C 1
ATOM 711 O O . ILE A 1 88 ? -12.867 23.415 24.567 1.00 93.50 88 ILE A O 1
ATOM 715 N N . GLN A 1 89 ? -14.725 22.204 24.242 1.00 91.38 89 GLN A N 1
ATOM 716 C CA . GLN A 1 89 ? -15.286 23.130 23.253 1.00 91.38 89 GLN A CA 1
ATOM 717 C C . GLN A 1 89 ? -15.659 24.466 23.895 1.00 91.38 89 GLN A C 1
ATOM 719 O O . GLN A 1 89 ? -15.308 25.508 23.347 1.00 91.38 89 GLN A O 1
ATOM 724 N N . GLN A 1 90 ? -16.279 24.427 25.072 1.00 95.06 90 GLN A N 1
ATOM 725 C CA . GLN A 1 90 ? -16.641 25.623 25.820 1.00 95.06 90 GLN A CA 1
ATOM 726 C C . GLN A 1 90 ? -15.408 26.456 26.207 1.00 95.06 90 GLN A C 1
ATOM 728 O O . GLN A 1 90 ? -15.388 27.655 25.954 1.00 95.06 90 GLN A O 1
ATOM 733 N N . TRP A 1 91 ? -14.322 25.838 26.691 1.00 96.62 91 TRP A N 1
ATOM 734 C CA . TRP A 1 91 ? -13.067 26.551 26.997 1.00 96.62 91 TRP A CA 1
ATOM 735 C C . TRP A 1 91 ? -12.493 27.301 25.792 1.00 96.62 91 TRP A C 1
ATOM 737 O O . TRP A 1 91 ? -11.882 28.359 25.934 1.00 96.62 91 TRP A O 1
ATOM 747 N N . ARG A 1 92 ? -12.685 26.759 24.587 1.00 92.94 92 ARG A N 1
ATOM 748 C CA . ARG A 1 92 ? -12.268 27.410 23.344 1.00 92.94 92 ARG A CA 1
ATOM 749 C C . ARG A 1 92 ? -13.189 28.582 22.986 1.00 92.94 92 ARG A C 1
ATOM 751 O O . ARG A 1 92 ? -12.699 29.602 22.514 1.00 92.94 92 ARG A O 1
ATOM 758 N N . GLU A 1 93 ? -14.496 28.451 23.192 1.00 93.81 93 GLU A N 1
ATOM 759 C CA . GLU A 1 93 ? -15.460 29.549 23.002 1.00 93.81 93 GLU A CA 1
ATOM 760 C C . GLU A 1 93 ? -15.215 30.698 23.992 1.00 93.81 93 GLU A C 1
ATOM 762 O O . GLU A 1 93 ? -15.283 31.867 23.618 1.00 93.81 93 GLU A O 1
ATOM 767 N N . GLU A 1 94 ? -14.808 30.371 25.217 1.00 96.88 94 GLU A N 1
ATOM 768 C CA . GLU A 1 94 ? -14.410 31.311 26.272 1.00 96.88 94 GLU A CA 1
ATOM 769 C C . GLU A 1 94 ? -12.982 31.867 26.093 1.00 96.88 94 GLU A C 1
ATOM 771 O O . GLU A 1 94 ? -12.518 32.646 26.920 1.00 96.88 94 GLU A O 1
ATOM 776 N N . HIS A 1 95 ? -12.286 31.509 25.006 1.00 92.00 95 HIS A N 1
ATOM 777 C CA . HIS A 1 95 ? -10.925 31.963 24.682 1.00 92.00 95 HIS A CA 1
ATOM 778 C C . HIS A 1 95 ? -9.861 31.604 25.744 1.00 92.00 95 HIS A C 1
ATOM 780 O O . HIS A 1 95 ? -8.811 32.239 25.808 1.00 92.00 95 HIS A O 1
ATOM 786 N N . LEU A 1 96 ? -10.096 30.558 26.547 1.00 93.88 96 LEU A N 1
ATOM 787 C CA . LEU A 1 96 ? -9.145 30.048 27.545 1.00 93.88 96 LEU A CA 1
ATOM 788 C C . LEU A 1 96 ? -8.035 29.182 26.928 1.00 93.88 96 LEU A C 1
ATOM 790 O O . LEU A 1 96 ? -6.984 29.010 27.539 1.00 93.88 96 LEU A O 1
ATOM 794 N N . ILE A 1 97 ? -8.281 28.608 25.745 1.00 91.44 97 ILE A N 1
ATOM 795 C CA . ILE A 1 97 ? -7.344 27.736 25.022 1.00 91.44 97 ILE A CA 1
ATOM 796 C C . ILE A 1 97 ? -7.344 28.034 23.519 1.00 91.44 97 ILE A C 1
ATOM 798 O O . ILE A 1 97 ? -8.380 28.354 22.927 1.00 91.44 97 ILE A O 1
ATOM 802 N N . GLU A 1 98 ? -6.195 27.855 22.868 1.00 85.69 98 GLU A N 1
ATOM 803 C CA . GLU A 1 98 ? -6.066 28.002 21.416 1.00 85.69 98 GLU A CA 1
ATOM 804 C C . GLU A 1 98 ? -6.438 26.713 20.650 1.00 85.69 98 GLU A C 1
ATOM 806 O O . GLU A 1 98 ? -6.450 25.598 21.178 1.00 85.69 98 GLU A O 1
ATOM 811 N N . VAL A 1 99 ? -6.694 26.828 19.339 1.00 79.25 99 VAL A N 1
ATOM 812 C CA . VAL A 1 99 ? -7.043 25.684 18.464 1.00 79.25 99 VAL A CA 1
ATOM 813 C C . VAL A 1 99 ? -6.016 24.533 18.512 1.00 79.25 99 VAL A C 1
ATOM 815 O O . VAL A 1 99 ? -6.442 23.376 18.579 1.00 79.25 99 VAL A O 1
ATOM 818 N N . PRO A 1 100 ? -4.686 24.776 18.515 1.00 74.81 100 PRO A N 1
ATOM 819 C CA . PRO A 1 100 ? -3.704 23.696 18.619 1.00 74.81 100 PRO A CA 1
ATOM 820 C C . PRO A 1 100 ? -3.756 22.959 19.965 1.00 74.81 100 PRO A C 1
ATOM 822 O O . PRO A 1 100 ? -3.443 21.769 20.029 1.00 74.81 100 PRO A O 1
ATOM 825 N N . GLU A 1 101 ? -4.135 23.652 21.038 1.00 84.88 101 GLU A N 1
ATOM 826 C CA . GLU A 1 101 ? -4.239 23.106 22.394 1.00 84.88 101 GLU A CA 1
ATOM 827 C C . GLU A 1 101 ? -5.516 22.284 22.545 1.00 84.88 101 GLU A C 1
ATOM 829 O O . GLU A 1 101 ? -5.459 21.137 22.993 1.00 84.88 101 GLU A O 1
ATOM 834 N N . MET A 1 102 ? -6.638 22.805 22.041 1.00 87.12 102 MET A N 1
ATOM 835 C CA . MET A 1 102 ? -7.889 22.060 21.901 1.00 87.12 102 MET A CA 1
ATOM 836 C C . MET A 1 102 ? -7.662 20.751 21.130 1.00 87.12 102 MET A C 1
ATOM 838 O O . MET A 1 102 ? -8.077 19.687 21.585 1.00 87.12 102 MET A O 1
ATOM 842 N N . ASP A 1 103 ? -6.943 20.783 20.002 1.00 78.19 103 ASP A N 1
ATOM 843 C CA . ASP A 1 103 ? -6.632 19.577 19.225 1.00 78.19 103 ASP A CA 1
ATOM 844 C C . ASP A 1 103 ? -5.790 18.563 20.020 1.00 78.19 103 ASP A C 1
ATOM 846 O O . ASP A 1 103 ? -6.002 17.351 19.895 1.00 78.19 103 ASP A O 1
ATOM 850 N N . ARG A 1 104 ? -4.852 19.019 20.864 1.00 84.31 104 ARG A N 1
ATOM 851 C CA . ARG A 1 104 ? -4.074 18.137 21.755 1.00 84.31 104 ARG A CA 1
ATOM 852 C C . ARG A 1 104 ? -4.949 17.502 22.831 1.00 84.31 104 ARG A C 1
ATOM 854 O O . ARG A 1 104 ? -4.790 16.308 23.080 1.00 84.31 104 ARG A O 1
ATOM 861 N N . LEU A 1 105 ? -5.869 18.266 23.417 1.00 90.12 105 LEU A N 1
ATOM 862 C CA . LEU A 1 105 ? -6.782 17.804 24.463 1.00 90.12 105 LEU A CA 1
ATOM 863 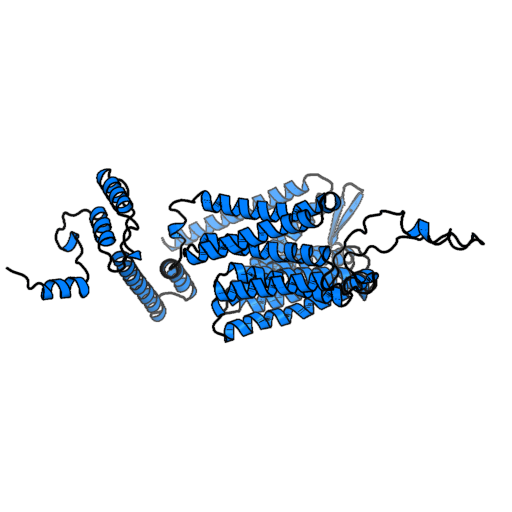C C . LEU A 1 105 ? -7.849 16.850 23.920 1.00 90.12 105 LEU A C 1
ATOM 865 O O . LEU A 1 105 ? -8.122 15.827 24.535 1.00 90.12 105 LEU A O 1
ATOM 869 N N . VAL A 1 106 ? -8.414 17.127 22.743 1.00 87.69 106 VAL A N 1
ATOM 870 C CA . VAL A 1 106 ? -9.478 16.314 22.130 1.00 87.69 106 VAL A CA 1
ATOM 871 C C . VAL A 1 106 ? -8.946 14.985 21.596 1.00 87.69 106 VAL A C 1
ATOM 873 O O . VAL A 1 106 ? -9.664 13.984 21.599 1.00 87.69 106 VAL A O 1
ATOM 876 N N . ARG A 1 107 ? -7.696 14.931 21.119 1.00 82.44 107 ARG A N 1
ATOM 877 C CA . ARG A 1 107 ? -7.160 13.757 20.408 1.00 82.44 107 ARG A CA 1
ATOM 878 C C . ARG A 1 107 ? -7.194 12.453 21.227 1.00 82.44 107 ARG A C 1
ATOM 880 O O . ARG A 1 107 ? -7.592 11.447 20.639 1.00 82.44 107 ARG A O 1
ATOM 887 N N . PRO A 1 108 ? -6.825 12.404 22.522 1.00 83.06 108 PRO A N 1
ATOM 888 C CA . PRO A 1 108 ? -6.966 11.201 23.348 1.00 83.06 108 PRO A CA 1
ATOM 889 C C . PRO A 1 108 ? -8.423 10.753 23.517 1.00 83.06 108 PRO A C 1
ATOM 891 O O . PRO A 1 108 ? -8.727 9.585 23.288 1.00 83.06 108 PRO A O 1
ATOM 894 N N . TYR A 1 109 ? -9.336 11.677 23.830 1.00 83.12 109 TYR A N 1
ATOM 895 C CA . TYR A 1 109 ? -10.762 11.377 24.011 1.00 83.12 109 TYR A CA 1
ATOM 896 C C . TYR A 1 109 ? -11.414 10.891 22.717 1.00 83.12 109 TYR A C 1
ATOM 898 O O . TYR A 1 109 ? -12.125 9.889 22.706 1.00 83.12 109 TYR A O 1
ATOM 906 N N . ARG A 1 110 ? -11.109 11.551 21.594 1.00 76.31 110 ARG A N 1
ATOM 907 C CA . ARG A 1 110 ? -11.574 11.133 20.273 1.00 76.31 110 ARG A CA 1
ATOM 908 C C . ARG A 1 110 ? -10.999 9.770 19.894 1.00 76.31 110 ARG A C 1
ATOM 910 O O . ARG A 1 110 ? -11.748 8.962 19.378 1.00 76.31 110 ARG A O 1
ATOM 917 N N . ARG A 1 111 ? -9.734 9.457 20.212 1.00 72.44 111 ARG A N 1
ATOM 918 C CA . ARG A 1 111 ? -9.184 8.098 20.024 1.00 72.44 111 ARG A CA 1
ATOM 919 C C . ARG A 1 111 ? -9.931 7.048 20.847 1.00 72.44 111 ARG A C 1
ATOM 921 O O . ARG A 1 111 ? -10.143 5.959 20.334 1.00 72.44 111 ARG A O 1
ATOM 928 N N . LEU A 1 112 ? -10.329 7.363 22.080 1.00 71.19 112 LEU A N 1
ATOM 929 C CA . LEU A 1 112 ? -11.111 6.459 22.932 1.00 71.19 112 LEU A CA 1
ATOM 930 C C . LEU A 1 112 ? -12.549 6.262 22.415 1.00 71.19 112 LEU A C 1
ATOM 932 O O . LEU A 1 112 ? -13.068 5.157 22.497 1.00 71.19 112 LEU A O 1
ATOM 936 N N . LEU A 1 113 ? -13.174 7.299 21.843 1.00 70.25 113 LEU A N 1
ATOM 937 C CA . LEU A 1 113 ? -14.537 7.243 21.287 1.00 70.25 113 LEU A CA 1
ATOM 938 C C . LEU A 1 113 ? -14.606 6.670 19.861 1.00 70.25 113 LEU A C 1
ATOM 940 O O . LEU A 1 113 ? -15.539 5.940 19.538 1.00 70.25 113 LEU A O 1
ATOM 944 N N . GLU A 1 114 ? -13.632 7.004 19.007 1.00 60.66 114 GLU A N 1
ATOM 945 C CA . GLU A 1 114 ? -13.449 6.445 17.657 1.00 60.66 114 GLU A CA 1
ATOM 946 C C . GLU A 1 114 ? -12.906 5.019 17.696 1.00 60.66 114 GLU A C 1
ATOM 948 O O . GLU A 1 114 ? -12.995 4.299 16.699 1.00 60.66 114 GLU A O 1
ATOM 953 N N . ALA A 1 115 ? -12.395 4.573 18.845 1.00 55.00 115 ALA A N 1
ATOM 954 C CA . ALA A 1 115 ? -12.200 3.162 19.125 1.00 55.00 115 ALA A CA 1
ATOM 955 C C . ALA A 1 115 ? -13.544 2.415 19.275 1.00 55.00 115 ALA A C 1
ATOM 957 O O . ALA A 1 115 ? -13.668 1.516 20.095 1.00 55.00 115 ALA A O 1
ATOM 958 N N . GLU A 1 116 ? -14.513 2.645 18.383 1.00 49.78 116 GLU A N 1
ATOM 959 C CA . GLU A 1 116 ? -15.318 1.540 17.857 1.00 49.78 116 GLU A CA 1
ATOM 960 C C . GLU A 1 116 ? -14.396 0.666 17.000 1.00 49.78 116 GLU A C 1
ATOM 962 O O . GLU A 1 116 ? -14.445 0.663 15.765 1.00 49.78 116 GLU A O 1
ATOM 967 N N . SER A 1 117 ? -13.424 -0.007 17.625 1.00 40.38 117 SER A N 1
ATOM 968 C CA . SER A 1 117 ? -12.475 -0.769 16.832 1.00 40.38 117 SER A CA 1
ATOM 969 C C . SER A 1 117 ? -11.692 -1.834 17.600 1.00 40.38 117 SER A C 1
ATOM 971 O O . SER A 1 117 ? -11.282 -1.612 18.736 1.00 40.38 117 SER A O 1
ATOM 973 N N . PRO A 1 118 ? -11.420 -2.986 16.961 1.00 44.22 118 PRO A N 1
ATOM 974 C CA . PRO A 1 118 ? -11.072 -4.280 17.565 1.00 44.22 118 PRO A CA 1
ATOM 975 C C . PRO A 1 118 ? -9.677 -4.366 18.210 1.00 44.22 118 PRO A C 1
ATOM 977 O O . PRO A 1 118 ? -9.143 -5.458 18.388 1.00 44.22 118 PRO A O 1
ATOM 980 N N . TRP A 1 119 ? -9.043 -3.242 18.537 1.00 37.16 119 TRP A N 1
ATOM 981 C CA . TRP A 1 119 ? -7.658 -3.200 19.015 1.00 37.16 119 TRP A CA 1
ATOM 982 C C . TRP A 1 119 ? -7.520 -3.619 20.482 1.00 37.16 119 TRP A C 1
ATOM 984 O O . TRP A 1 119 ? -6.469 -4.112 20.875 1.00 37.16 119 TRP A O 1
ATOM 994 N N . HIS A 1 120 ? -8.601 -3.559 21.264 1.00 43.03 120 HIS A N 1
ATOM 995 C CA . HIS A 1 120 ? -8.632 -4.125 22.619 1.00 43.03 120 HIS A CA 1
ATOM 996 C C . HIS A 1 120 ? -8.968 -5.626 22.659 1.00 43.03 120 HIS A C 1
ATOM 998 O O . HIS A 1 120 ? -8.766 -6.258 23.691 1.00 43.03 120 HIS A O 1
ATOM 1004 N N . MET A 1 121 ? -9.397 -6.230 21.540 1.00 47.81 121 MET A N 1
ATOM 1005 C CA . MET A 1 121 ? -9.422 -7.697 21.405 1.00 47.81 121 MET A CA 1
ATOM 1006 C C . MET A 1 121 ? -8.036 -8.262 21.057 1.00 47.81 121 MET A C 1
ATOM 1008 O O . MET A 1 121 ? -7.763 -9.423 21.342 1.00 47.81 121 MET A O 1
ATOM 1012 N N . LEU A 1 122 ? -7.142 -7.448 20.484 1.00 43.53 122 LEU A N 1
ATOM 1013 C CA . LEU A 1 122 ? -5.831 -7.892 19.994 1.00 43.53 122 LEU A CA 1
ATOM 1014 C C . LEU A 1 122 ? -4.787 -8.147 21.091 1.00 43.53 122 LEU A C 1
ATOM 1016 O O . LEU A 1 122 ? -3.829 -8.869 20.837 1.00 43.53 122 LEU A O 1
ATOM 1020 N N . TYR A 1 123 ? -4.977 -7.627 22.306 1.00 42.19 123 TYR A N 1
ATOM 1021 C CA . TYR A 1 123 ? -4.053 -7.878 23.421 1.00 42.19 123 TYR A CA 1
ATOM 1022 C C . TYR A 1 123 ? -4.453 -9.051 24.323 1.00 42.19 123 TYR A C 1
ATOM 1024 O O . TYR A 1 123 ? -3.669 -9.432 25.185 1.00 42.19 123 TYR A O 1
ATOM 1032 N N . ARG A 1 124 ? -5.629 -9.671 24.132 1.00 46.41 124 ARG A N 1
ATOM 1033 C CA . ARG A 1 124 ? -6.103 -10.729 25.047 1.00 46.41 124 ARG A CA 1
ATOM 1034 C C . ARG A 1 124 ? -5.758 -12.163 24.655 1.00 46.41 124 ARG A C 1
ATOM 1036 O O . ARG A 1 124 ? -6.114 -13.074 25.388 1.00 46.41 124 ARG A O 1
ATOM 1043 N N . ARG A 1 125 ? -5.076 -12.347 23.527 1.00 46.56 125 ARG A N 1
ATOM 1044 C CA . ARG A 1 125 ? -4.375 -13.553 23.051 1.00 46.56 125 ARG A CA 1
ATOM 1045 C C . ARG A 1 125 ? -3.992 -13.208 21.618 1.00 46.56 125 ARG A C 1
ATOM 1047 O O . ARG A 1 125 ? -4.887 -13.036 20.799 1.00 46.56 125 ARG A O 1
ATOM 1054 N N . PHE A 1 126 ? -2.706 -13.086 21.299 1.00 48.41 126 PHE A N 1
ATOM 1055 C CA . PHE A 1 126 ? -2.271 -13.290 19.917 1.00 48.41 126 PHE A CA 1
ATOM 1056 C C . PHE A 1 126 ? -2.613 -14.757 19.622 1.00 48.41 126 PHE A C 1
ATOM 1058 O O . PHE A 1 126 ? -1.933 -15.631 20.160 1.00 48.41 126 PHE A O 1
ATOM 1065 N N . PRO A 1 127 ? -3.694 -15.084 18.887 1.00 60.34 127 PRO A N 1
ATOM 1066 C CA . PRO A 1 127 ? -3.986 -16.476 18.616 1.00 60.34 127 PRO A CA 1
ATOM 1067 C C . PRO A 1 127 ? -2.898 -16.886 17.636 1.00 60.34 127 PRO A C 1
ATOM 1069 O O . PRO A 1 127 ? -2.868 -16.375 16.513 1.00 60.34 127 PRO A O 1
ATOM 1072 N N . TRP A 1 128 ? -1.970 -17.741 18.062 1.00 62.97 128 TRP A N 1
ATOM 1073 C CA . TRP A 1 128 ? -0.917 -18.280 17.199 1.00 62.97 128 TRP A CA 1
ATOM 1074 C C . TRP A 1 128 ? -1.489 -18.759 15.861 1.00 62.97 128 TRP A C 1
ATOM 1076 O O . TRP A 1 128 ? -0.883 -18.538 14.820 1.00 62.97 128 TRP A O 1
ATOM 1086 N N . GLU A 1 129 ? -2.730 -19.245 15.875 1.00 64.69 129 GLU A N 1
ATOM 1087 C CA . GLU A 1 129 ? -3.575 -19.516 14.712 1.00 64.69 129 GLU A CA 1
ATOM 1088 C C . GLU A 1 129 ? -3.540 -18.414 13.638 1.00 64.69 129 GLU A C 1
ATOM 1090 O O . GLU A 1 129 ? -3.320 -18.708 12.471 1.00 64.69 129 GLU A O 1
ATOM 1095 N N . THR A 1 130 ? -3.711 -17.134 13.985 1.00 65.19 130 THR A N 1
ATOM 1096 C CA . THR A 1 130 ? -3.734 -16.039 12.995 1.00 65.19 130 THR A CA 1
ATOM 1097 C C . THR A 1 130 ? -2.352 -15.774 12.401 1.00 65.19 130 THR A C 1
ATOM 1099 O O . THR A 1 130 ? -2.245 -15.443 11.220 1.00 65.19 130 THR A O 1
ATOM 1102 N N . VAL A 1 131 ? -1.285 -15.907 13.193 1.00 68.00 131 VAL A N 1
ATOM 1103 C CA . VAL A 1 131 ? 0.094 -15.750 12.705 1.00 68.00 131 VAL A CA 1
ATOM 1104 C C . VAL A 1 131 ? 0.456 -16.918 11.794 1.00 68.00 131 VAL A C 1
ATOM 1106 O O . VAL A 1 131 ? 0.902 -16.690 10.673 1.00 68.00 131 VAL A O 1
ATOM 1109 N N . ILE A 1 132 ? 0.166 -18.146 12.227 1.00 75.62 132 ILE A N 1
ATOM 1110 C CA . ILE A 1 132 ? 0.359 -19.376 11.451 1.00 75.62 132 ILE A CA 1
ATOM 1111 C C . ILE A 1 132 ? -0.423 -19.302 10.139 1.00 75.62 132 ILE A C 1
ATOM 1113 O O . ILE A 1 132 ? 0.130 -19.604 9.090 1.00 75.62 132 ILE A O 1
ATOM 1117 N N . LEU A 1 133 ? -1.669 -18.819 10.155 1.00 75.81 133 LEU A N 1
ATOM 1118 C CA . LEU A 1 133 ? -2.464 -18.633 8.939 1.00 75.81 133 LEU A CA 1
ATOM 1119 C C . LEU A 1 133 ? -1.863 -17.592 7.986 1.00 75.81 133 LEU A C 1
ATOM 1121 O O . LEU A 1 133 ? -1.914 -17.781 6.773 1.00 75.81 133 LEU A O 1
ATOM 1125 N N . ARG A 1 134 ? -1.285 -16.498 8.496 1.00 73.88 134 ARG A N 1
ATOM 1126 C CA . ARG A 1 134 ? -0.627 -15.482 7.652 1.00 73.88 134 ARG A CA 1
ATOM 1127 C C . ARG A 1 134 ? 0.666 -16.002 7.041 1.00 73.88 134 ARG A C 1
ATOM 1129 O O . ARG A 1 134 ? 0.882 -15.814 5.848 1.00 73.88 134 ARG A O 1
ATOM 1136 N N . VAL A 1 135 ? 1.499 -16.652 7.850 1.00 74.94 135 VAL A N 1
ATOM 1137 C CA . VAL A 1 135 ? 2.744 -17.276 7.390 1.00 74.94 135 VAL A CA 1
ATOM 1138 C C . VAL A 1 135 ? 2.425 -18.388 6.395 1.00 74.94 135 VAL A C 1
ATOM 1140 O O . VAL A 1 135 ? 2.999 -18.411 5.316 1.00 74.94 135 VAL A O 1
ATOM 1143 N N . GLY A 1 136 ? 1.439 -19.236 6.691 1.00 81.56 136 GLY A N 1
ATOM 1144 C CA . GLY A 1 136 ? 0.952 -20.278 5.791 1.00 81.56 136 GLY A CA 1
ATOM 1145 C C . GLY A 1 136 ? 0.417 -19.714 4.476 1.00 81.56 136 GLY A C 1
ATOM 1146 O O . GLY A 1 136 ? 0.797 -20.186 3.412 1.00 81.56 136 GLY A O 1
ATOM 1147 N N . GLY A 1 137 ? -0.391 -18.650 4.516 1.00 80.00 137 GLY A N 1
ATOM 1148 C CA . GLY A 1 137 ? -0.861 -17.969 3.308 1.00 80.00 137 GLY A CA 1
ATOM 1149 C C . GLY A 1 137 ? 0.279 -17.393 2.460 1.00 80.00 137 GLY A C 1
ATOM 1150 O O . GLY A 1 137 ? 0.225 -17.472 1.235 1.00 80.00 137 GLY A O 1
ATOM 1151 N N . LEU A 1 138 ? 1.326 -16.851 3.091 1.00 78.75 138 LEU A N 1
ATOM 1152 C CA . LEU A 1 138 ? 2.521 -16.375 2.392 1.00 78.75 138 LEU A CA 1
ATOM 1153 C C . LEU A 1 138 ? 3.329 -17.533 1.794 1.00 78.75 138 LEU A C 1
ATOM 1155 O O . LEU A 1 138 ? 3.733 -17.447 0.641 1.00 78.75 138 LEU A O 1
ATOM 1159 N N . LEU A 1 139 ? 3.530 -18.619 2.543 1.00 81.81 139 LEU A N 1
ATOM 1160 C CA . LEU A 1 139 ? 4.216 -19.820 2.063 1.00 81.81 139 LEU A CA 1
ATOM 1161 C C . LEU A 1 139 ? 3.491 -20.445 0.873 1.00 81.81 139 LEU A C 1
ATOM 1163 O O . LEU A 1 139 ? 4.135 -20.822 -0.097 1.00 81.81 139 LEU A O 1
ATOM 1167 N N . VAL A 1 140 ? 2.158 -20.497 0.911 1.00 85.88 140 VAL A N 1
ATOM 1168 C CA . VAL A 1 140 ? 1.345 -20.962 -0.218 1.00 85.88 140 VAL A CA 1
ATOM 1169 C C . VAL A 1 140 ? 1.519 -20.040 -1.421 1.00 85.88 140 VAL A C 1
ATOM 1171 O O . VAL A 1 140 ? 1.729 -20.530 -2.526 1.00 85.88 140 VAL A O 1
ATOM 1174 N N . LEU A 1 141 ? 1.471 -18.719 -1.224 1.00 81.56 141 LEU A N 1
ATOM 1175 C CA . LEU A 1 141 ? 1.698 -17.756 -2.303 1.00 81.56 141 LEU A CA 1
ATOM 1176 C C . LEU A 1 141 ? 3.077 -17.951 -2.943 1.00 81.56 141 LEU A C 1
ATOM 1178 O O . LEU A 1 141 ? 3.174 -18.088 -4.157 1.00 81.56 141 LEU A O 1
ATOM 1182 N N . VAL A 1 142 ? 4.127 -18.002 -2.123 1.00 80.88 142 VAL A N 1
ATOM 1183 C CA . VAL A 1 142 ? 5.511 -18.166 -2.575 1.00 80.88 142 VAL A CA 1
ATOM 1184 C C . VAL A 1 142 ? 5.705 -19.525 -3.246 1.00 80.88 142 VAL A C 1
ATOM 1186 O O . VAL A 1 142 ? 6.223 -19.573 -4.355 1.00 80.88 142 VAL A O 1
ATOM 1189 N N . GLY A 1 143 ? 5.224 -20.617 -2.651 1.00 81.50 143 GLY A N 1
ATOM 1190 C CA . GLY A 1 143 ? 5.298 -21.956 -3.240 1.00 81.50 143 GLY A CA 1
ATOM 1191 C C . GLY A 1 143 ? 4.580 -22.047 -4.590 1.00 81.50 143 GLY A C 1
ATOM 1192 O O . GLY A 1 143 ? 5.124 -22.591 -5.547 1.00 81.50 143 GLY A O 1
ATOM 1193 N N . THR A 1 144 ? 3.410 -21.411 -4.710 1.00 82.62 144 THR A N 1
ATOM 1194 C CA . THR A 1 144 ? 2.643 -21.345 -5.969 1.00 82.62 144 THR A CA 1
ATOM 1195 C C . THR A 1 144 ? 3.262 -20.395 -7.003 1.00 82.62 144 THR A C 1
ATOM 1197 O O . THR A 1 144 ? 2.827 -20.366 -8.147 1.00 82.62 144 THR A O 1
ATOM 1200 N N . VAL A 1 145 ? 4.287 -19.620 -6.659 1.00 79.38 145 VAL A N 1
ATOM 1201 C CA . VAL A 1 145 ? 5.072 -18.857 -7.643 1.00 79.38 145 VAL A CA 1
ATOM 1202 C C . VAL A 1 145 ? 6.363 -19.598 -7.989 1.00 79.38 145 VAL A C 1
ATOM 1204 O O . VAL A 1 145 ? 6.743 -19.654 -9.154 1.00 79.38 145 VAL A O 1
ATOM 1207 N N . LEU A 1 146 ? 7.018 -20.212 -7.002 1.00 81.81 146 LEU A N 1
ATOM 1208 C CA . LEU A 1 146 ? 8.304 -20.887 -7.182 1.00 81.81 146 LEU A CA 1
ATOM 1209 C C . LEU A 1 146 ? 8.225 -22.155 -8.036 1.00 81.81 146 LEU A C 1
ATOM 1211 O O . LEU A 1 146 ? 9.223 -22.501 -8.657 1.00 81.81 146 LEU A O 1
ATOM 1215 N N . TRP A 1 147 ? 7.071 -22.823 -8.142 1.00 80.75 147 TRP A N 1
ATOM 1216 C CA . TRP A 1 147 ? 6.949 -23.991 -9.032 1.00 80.75 147 TRP A CA 1
ATOM 1217 C C . TRP A 1 147 ? 7.176 -23.655 -10.514 1.00 80.75 147 TRP A C 1
ATOM 1219 O O . TRP A 1 147 ? 7.487 -24.553 -11.288 1.00 80.75 147 TRP A O 1
ATOM 1229 N N . VAL A 1 148 ? 7.096 -22.375 -10.911 1.00 73.81 148 VAL A N 1
ATOM 1230 C CA . VAL A 1 148 ? 7.496 -21.919 -12.255 1.00 73.81 148 VAL A CA 1
ATOM 1231 C C . VAL A 1 148 ? 8.961 -22.271 -12.558 1.00 73.81 148 VAL A C 1
ATOM 1233 O O . VAL A 1 148 ? 9.319 -22.426 -13.720 1.00 73.81 148 VAL A O 1
ATOM 1236 N N . LEU A 1 149 ? 9.806 -22.456 -11.539 1.00 79.00 149 LEU A N 1
ATOM 1237 C CA . LEU A 1 149 ? 11.186 -22.922 -11.711 1.00 79.00 149 LEU A CA 1
ATOM 1238 C C . LEU A 1 149 ? 11.281 -24.396 -12.143 1.00 79.00 149 LEU A C 1
ATOM 1240 O O . LEU A 1 149 ? 12.261 -24.765 -12.773 1.00 79.00 149 LEU A O 1
ATOM 1244 N N . TYR A 1 150 ? 10.265 -25.210 -11.846 1.00 78.31 150 TYR A N 1
ATOM 1245 C CA . TYR A 1 150 ? 10.163 -26.633 -12.212 1.00 78.31 150 TYR A CA 1
ATOM 1246 C C . TYR A 1 150 ? 9.174 -26.849 -13.365 1.00 78.31 150 TYR A C 1
ATOM 1248 O O . TYR A 1 150 ? 8.563 -27.906 -13.508 1.00 78.31 150 TYR A O 1
ATOM 1256 N N . TRP A 1 151 ? 8.942 -25.804 -14.162 1.00 73.62 151 TRP A N 1
ATOM 1257 C CA . TRP A 1 151 ? 7.906 -25.803 -15.189 1.00 73.62 151 TRP A CA 1
ATOM 1258 C C . TRP A 1 151 ? 8.134 -26.856 -16.272 1.00 73.62 151 TRP A C 1
ATOM 1260 O O . TRP A 1 151 ? 7.158 -27.364 -16.813 1.00 73.62 151 TRP A O 1
ATOM 1270 N N . GLU A 1 152 ? 9.388 -27.170 -16.591 1.00 74.62 152 GLU A N 1
ATOM 1271 C CA . GLU A 1 152 ? 9.753 -28.140 -17.632 1.00 74.62 152 GLU A CA 1
ATOM 1272 C C . GLU A 1 152 ? 9.501 -29.588 -17.177 1.00 74.62 152 GLU A C 1
ATOM 1274 O O . GLU A 1 152 ? 9.050 -30.405 -17.971 1.00 74.62 152 GLU A O 1
ATOM 1279 N N . ASP A 1 153 ? 9.637 -29.878 -15.880 1.00 80.81 153 ASP A N 1
ATOM 1280 C CA . ASP A 1 153 ? 9.501 -31.237 -15.334 1.00 80.81 153 ASP A CA 1
ATOM 1281 C C . ASP A 1 153 ? 8.042 -31.676 -15.094 1.00 80.81 153 ASP A C 1
ATOM 1283 O O . ASP A 1 153 ? 7.763 -32.854 -14.874 1.00 80.81 153 ASP A O 1
ATOM 1287 N N . LEU A 1 154 ? 7.092 -30.735 -15.094 1.00 80.25 154 LEU A N 1
ATOM 1288 C CA . LEU A 1 154 ? 5.692 -30.984 -14.731 1.00 80.25 154 LEU A CA 1
ATOM 1289 C C . LEU A 1 154 ? 4.821 -31.260 -15.960 1.00 80.25 154 LEU A C 1
ATOM 1291 O O . LEU A 1 154 ? 4.921 -30.566 -16.971 1.00 80.25 154 LEU A O 1
ATOM 1295 N N . SER A 1 155 ? 3.866 -32.182 -15.863 1.00 85.06 155 SER A N 1
ATOM 1296 C CA . SER A 1 155 ? 2.856 -32.400 -16.908 1.00 85.06 155 SER A CA 1
ATOM 1297 C C . SER A 1 155 ? 1.824 -31.265 -16.967 1.00 85.06 155 SER A C 1
ATOM 1299 O O . SER A 1 155 ? 1.553 -30.585 -15.977 1.00 85.06 155 SER A O 1
ATOM 1301 N N . ARG A 1 156 ? 1.157 -31.079 -18.116 1.00 83.38 156 ARG A N 1
ATOM 1302 C CA . ARG A 1 156 ? 0.136 -30.025 -18.315 1.00 83.38 156 ARG A CA 1
ATOM 1303 C C . ARG A 1 156 ? -0.922 -29.975 -17.199 1.00 83.38 156 ARG A C 1
ATOM 1305 O O . ARG A 1 156 ? -1.290 -28.885 -16.758 1.00 83.38 156 ARG A O 1
ATOM 1312 N N . LEU A 1 157 ? -1.415 -31.130 -16.744 1.00 85.25 157 LEU A N 1
ATOM 1313 C CA . LEU A 1 157 ? -2.413 -31.202 -15.671 1.00 85.25 157 LEU A CA 1
ATOM 1314 C C . LEU A 1 157 ? -1.822 -30.820 -14.312 1.00 85.25 157 LEU A C 1
ATOM 1316 O O . LEU A 1 157 ? -2.449 -30.059 -13.578 1.00 85.25 157 LEU A O 1
ATOM 1320 N N . GLU A 1 158 ? -0.613 -31.281 -13.995 1.00 84.62 158 GLU A N 1
ATOM 1321 C CA . GLU A 1 158 ? 0.068 -30.940 -12.740 1.00 84.62 158 GLU A CA 1
ATOM 1322 C C . GLU A 1 158 ? 0.335 -29.440 -12.635 1.00 84.62 158 GLU A C 1
ATOM 1324 O O . GLU A 1 158 ? 0.103 -28.857 -11.581 1.00 84.62 158 GLU A O 1
ATOM 1329 N N . ARG A 1 159 ? 0.709 -28.786 -13.741 1.00 84.94 159 ARG A N 1
ATOM 1330 C CA . ARG A 1 159 ? 0.899 -27.327 -13.805 1.00 84.94 159 ARG A CA 1
ATOM 1331 C C . ARG A 1 159 ? -0.385 -26.568 -13.440 1.00 84.94 159 ARG A C 1
ATOM 1333 O O . ARG A 1 159 ? -0.374 -25.640 -12.632 1.00 84.94 159 ARG A O 1
ATOM 1340 N N . VAL A 1 160 ? -1.521 -26.984 -14.006 1.00 87.62 160 VAL A N 1
ATOM 1341 C CA . VAL A 1 160 ? -2.829 -26.361 -13.731 1.00 87.62 160 VAL A CA 1
ATOM 1342 C C . VAL A 1 160 ? -3.288 -26.644 -12.301 1.00 87.62 160 VAL A C 1
ATOM 1344 O O . VAL A 1 160 ? -3.820 -25.750 -11.643 1.00 87.62 160 VAL A O 1
ATOM 1347 N N . LEU A 1 161 ? -3.072 -27.859 -11.795 1.00 87.88 161 LEU A N 1
ATOM 1348 C CA . LEU A 1 161 ? -3.438 -28.234 -10.429 1.00 87.88 161 LEU A CA 1
ATOM 1349 C C . LEU A 1 161 ? -2.568 -27.528 -9.384 1.00 87.88 161 LEU A C 1
ATOM 1351 O O . LEU A 1 161 ? -3.107 -27.062 -8.379 1.00 87.88 161 LEU A O 1
ATOM 1355 N N . ALA A 1 162 ? -1.266 -27.378 -9.640 1.00 85.25 162 ALA A N 1
ATOM 1356 C CA . ALA A 1 162 ? -0.324 -26.696 -8.757 1.00 85.25 162 ALA A CA 1
ATOM 1357 C C . ALA A 1 162 ? -0.729 -25.238 -8.499 1.00 85.25 162 ALA A C 1
ATOM 1359 O O . ALA A 1 162 ? -0.671 -24.779 -7.360 1.00 85.25 162 ALA A O 1
ATOM 1360 N N . ALA A 1 163 ? -1.213 -24.523 -9.521 1.00 86.44 163 ALA A N 1
ATOM 1361 C CA . ALA A 1 163 ? -1.733 -23.166 -9.351 1.00 86.44 163 ALA A CA 1
ATOM 1362 C C . ALA A 1 163 ? -3.216 -23.118 -8.941 1.00 86.44 163 ALA A C 1
ATOM 1364 O O . ALA A 1 163 ? -3.639 -22.238 -8.182 1.00 86.44 163 ALA A O 1
ATOM 1365 N N . GLY A 1 164 ? -4.027 -24.056 -9.427 1.00 88.88 164 GLY A N 1
ATOM 1366 C CA . GLY A 1 164 ? -5.475 -24.067 -9.238 1.00 88.88 164 GLY A CA 1
ATOM 1367 C C . GLY A 1 164 ? -5.914 -24.476 -7.841 1.00 88.88 164 GLY A C 1
ATOM 1368 O O . GLY A 1 164 ? -6.746 -23.787 -7.246 1.00 88.88 164 GLY A O 1
ATOM 1369 N N . LEU A 1 165 ? -5.345 -25.554 -7.289 1.00 90.69 165 LEU A N 1
ATOM 1370 C CA . LEU A 1 165 ? -5.740 -26.071 -5.975 1.00 90.69 165 LEU A CA 1
ATOM 1371 C C . LEU A 1 165 ? -5.544 -25.027 -4.864 1.00 90.69 165 LEU A C 1
ATOM 1373 O O . LEU A 1 165 ? -6.514 -24.762 -4.146 1.00 90.69 165 LEU A O 1
ATOM 1377 N N . PRO A 1 166 ? -4.381 -24.351 -4.740 1.00 91.38 166 PRO A N 1
ATOM 1378 C CA . PRO A 1 166 ? -4.209 -23.294 -3.748 1.00 91.38 166 PRO A CA 1
ATOM 1379 C C . PRO A 1 166 ? -5.164 -22.117 -3.957 1.00 91.38 166 PRO A C 1
ATOM 1381 O O . PRO A 1 166 ? -5.765 -21.627 -2.999 1.00 91.38 166 PRO A O 1
ATOM 1384 N N . THR A 1 167 ? -5.357 -21.682 -5.206 1.00 91.81 167 THR A N 1
ATOM 1385 C CA . THR A 1 167 ? -6.243 -20.556 -5.536 1.00 91.81 167 THR A CA 1
ATOM 1386 C C . THR A 1 167 ? -7.685 -20.841 -5.120 1.00 91.81 167 THR A C 1
ATOM 1388 O O . THR A 1 167 ? -8.321 -20.013 -4.460 1.00 91.81 167 THR A O 1
ATOM 1391 N N . LEU A 1 168 ? -8.207 -22.020 -5.469 1.00 93.75 168 LEU A N 1
ATOM 1392 C CA . LEU A 1 168 ? -9.565 -22.436 -5.125 1.00 93.75 168 LEU A CA 1
ATOM 1393 C C . LEU A 1 168 ? -9.719 -22.642 -3.618 1.00 93.75 168 LEU A C 1
ATOM 1395 O O . LEU A 1 168 ? -10.669 -22.120 -3.033 1.00 93.75 168 LEU A O 1
ATOM 1399 N N . ALA A 1 169 ? -8.770 -23.326 -2.973 1.00 90.69 169 ALA A N 1
ATOM 1400 C CA . ALA A 1 169 ? -8.800 -23.573 -1.534 1.00 90.69 169 ALA A CA 1
ATOM 1401 C C . ALA A 1 169 ? -8.815 -22.265 -0.730 1.00 90.69 169 ALA A C 1
ATOM 1403 O O . ALA A 1 169 ? -9.621 -22.118 0.193 1.00 90.69 169 ALA A O 1
ATOM 1404 N N . MET A 1 170 ? -7.980 -21.289 -1.105 1.00 91.81 170 MET A N 1
ATOM 1405 C CA . MET A 1 170 ? -7.904 -19.993 -0.425 1.00 91.81 170 MET A CA 1
ATOM 1406 C C . MET A 1 170 ? -9.189 -19.181 -0.606 1.00 91.81 170 MET A C 1
ATOM 1408 O O . MET A 1 170 ? -9.738 -18.668 0.371 1.00 91.81 170 MET A O 1
ATOM 1412 N N . ASN A 1 171 ? -9.728 -19.108 -1.826 1.00 93.19 171 ASN A N 1
ATOM 1413 C CA . ASN A 1 171 ? -10.964 -18.368 -2.077 1.00 93.19 171 ASN A CA 1
ATOM 1414 C C . ASN A 1 171 ? -12.182 -19.035 -1.415 1.00 93.19 171 ASN A C 1
ATOM 1416 O O . ASN A 1 171 ? -12.964 -18.351 -0.752 1.00 93.19 171 ASN A O 1
ATOM 1420 N N . LEU A 1 172 ? -12.322 -20.361 -1.515 1.00 93.19 172 LEU A N 1
ATOM 1421 C CA . LEU A 1 172 ? -13.428 -21.104 -0.901 1.00 93.19 172 LEU A CA 1
ATOM 1422 C C . LEU A 1 172 ? -13.399 -20.992 0.628 1.00 93.19 172 LEU A C 1
ATOM 1424 O O . LEU A 1 172 ? -14.422 -20.688 1.246 1.00 93.19 172 LEU A O 1
ATOM 1428 N N . SER A 1 173 ? -12.220 -21.159 1.233 1.00 89.50 173 SER A N 1
ATOM 1429 C CA . SER A 1 173 ? -12.030 -20.990 2.678 1.00 89.50 173 SER A CA 1
ATOM 1430 C C . SER A 1 173 ? -12.351 -19.562 3.112 1.00 89.50 173 SER A C 1
ATOM 1432 O O . SER A 1 173 ? -13.051 -19.361 4.104 1.00 89.50 173 SER A O 1
ATOM 1434 N N . GLY A 1 174 ? -11.918 -18.562 2.338 1.00 88.19 174 GLY A N 1
ATOM 1435 C CA . GLY A 1 174 ? -12.250 -17.159 2.576 1.00 88.19 174 GLY A CA 1
ATOM 1436 C C . GLY A 1 174 ? -13.758 -16.914 2.632 1.00 88.19 174 GLY A C 1
ATOM 1437 O O . GLY A 1 174 ? -14.256 -16.331 3.597 1.00 88.19 174 GLY A O 1
ATOM 1438 N N . TRP A 1 175 ? -14.512 -17.433 1.661 1.00 92.50 175 TRP A N 1
ATOM 1439 C CA . TRP A 1 175 ? -15.974 -17.329 1.644 1.00 92.50 175 TRP A CA 1
ATOM 1440 C C . TRP A 1 175 ? -16.663 -18.137 2.752 1.00 92.50 175 TRP A C 1
ATOM 1442 O O . TRP A 1 175 ? -17.675 -17.694 3.303 1.00 92.50 175 TRP A O 1
ATOM 1452 N N . LEU A 1 176 ? -16.112 -19.286 3.142 1.00 89.69 176 LEU A N 1
ATOM 1453 C CA . LEU A 1 176 ? -16.624 -20.069 4.266 1.00 89.69 176 LEU A CA 1
ATOM 1454 C C . LEU A 1 176 ? -16.455 -19.319 5.597 1.00 89.69 176 LEU A C 1
ATOM 1456 O O . LEU A 1 176 ? -17.403 -19.219 6.381 1.00 89.69 176 LEU A O 1
ATOM 1460 N N . TYR A 1 177 ? -15.279 -18.732 5.837 1.00 84.12 177 TYR A N 1
ATOM 1461 C CA . TYR A 1 177 ? -15.037 -17.888 7.011 1.00 84.12 177 TYR A CA 1
ATOM 1462 C C . TYR A 1 177 ? -15.896 -16.622 7.001 1.00 84.12 177 TYR A C 1
ATOM 1464 O O . TYR A 1 177 ? -16.346 -16.190 8.069 1.00 84.12 177 TYR A O 1
ATOM 1472 N N . HIS A 1 178 ? -16.199 -16.083 5.815 1.00 85.81 178 HIS A N 1
ATOM 1473 C CA . HIS A 1 178 ? -17.127 -14.968 5.673 1.00 85.81 178 HIS A CA 1
ATOM 1474 C C . HIS A 1 178 ? -18.524 -15.337 6.188 1.00 85.81 178 HIS A C 1
ATOM 1476 O O . HIS A 1 178 ? -19.093 -14.606 7.003 1.00 85.81 178 HIS A O 1
ATOM 1482 N N . ARG A 1 179 ? -19.044 -16.510 5.795 1.00 88.19 179 ARG A N 1
ATOM 1483 C CA . ARG A 1 179 ? -20.339 -17.032 6.276 1.00 88.19 179 ARG A CA 1
ATOM 1484 C C . ARG A 1 179 ? -20.355 -17.237 7.792 1.00 88.19 179 ARG A C 1
ATOM 1486 O O . ARG A 1 179 ? -21.354 -16.938 8.437 1.00 88.19 179 ARG A O 1
ATOM 1493 N N . ARG A 1 180 ? -19.229 -17.660 8.376 1.00 81.56 180 ARG A N 1
ATOM 1494 C CA . ARG A 1 180 ? -19.049 -17.812 9.835 1.00 81.56 180 ARG A CA 1
ATOM 1495 C C . ARG A 1 180 ? -18.818 -16.488 10.583 1.00 81.56 180 ARG A C 1
ATOM 1497 O O . ARG A 1 180 ? -18.542 -16.509 11.777 1.00 81.56 180 ARG A O 1
ATOM 1504 N N . ARG A 1 181 ? -18.917 -15.334 9.907 1.00 77.94 181 ARG A N 1
ATOM 1505 C CA . ARG A 1 181 ? -18.697 -13.980 10.457 1.00 77.94 181 ARG A CA 1
ATOM 1506 C C . ARG A 1 181 ? -17.299 -13.744 11.059 1.00 77.94 181 ARG A C 1
ATOM 1508 O O . ARG A 1 181 ? -17.102 -12.760 11.773 1.00 77.94 181 ARG A O 1
ATOM 1515 N N . ASN A 1 182 ? -16.297 -14.561 10.716 1.00 75.00 182 ASN A N 1
ATOM 1516 C CA . ASN A 1 182 ? -14.913 -14.351 11.148 1.00 75.00 182 ASN A CA 1
ATOM 1517 C C . ASN A 1 182 ? -14.177 -13.427 10.165 1.00 75.00 182 ASN A C 1
ATOM 1519 O O . ASN A 1 182 ? -13.582 -13.868 9.178 1.00 75.00 182 ASN A O 1
ATOM 1523 N N . ARG A 1 183 ? -14.222 -12.117 10.431 1.00 76.69 183 ARG A N 1
ATOM 1524 C CA . ARG A 1 183 ? -13.664 -11.095 9.529 1.00 76.69 183 ARG A CA 1
ATOM 1525 C 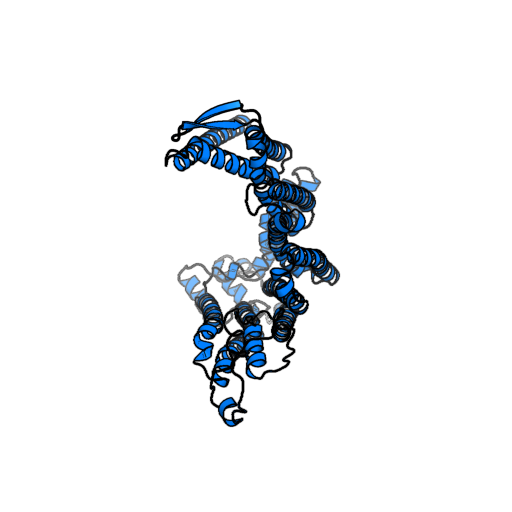C . ARG A 1 183 ? -12.149 -11.202 9.345 1.00 76.69 183 ARG A C 1
ATOM 1527 O O . ARG A 1 183 ? -11.685 -10.998 8.231 1.00 76.69 183 ARG A O 1
ATOM 1534 N N . ALA A 1 184 ? -11.391 -11.513 10.397 1.00 73.31 184 ALA A N 1
ATOM 1535 C CA . ALA A 1 184 ? -9.928 -11.516 10.334 1.00 73.31 184 ALA A CA 1
ATOM 1536 C C . ALA A 1 184 ? -9.409 -12.576 9.352 1.00 73.31 184 ALA A C 1
ATOM 1538 O O . ALA A 1 184 ? -8.659 -12.251 8.432 1.00 73.31 184 ALA A O 1
ATOM 1539 N N . ASN A 1 185 ? -9.889 -13.813 9.492 1.00 79.12 185 ASN A N 1
ATOM 1540 C CA . ASN A 1 185 ? -9.478 -14.917 8.627 1.00 79.12 185 ASN A CA 1
ATOM 1541 C C . ASN A 1 185 ? -9.992 -14.719 7.200 1.00 79.12 185 ASN A C 1
ATOM 1543 O O . ASN A 1 185 ? -9.239 -14.904 6.249 1.00 79.12 185 ASN A O 1
ATOM 1547 N N . THR A 1 186 ? -11.231 -14.240 7.042 1.00 83.94 186 THR A N 1
ATOM 1548 C CA . THR A 1 186 ? -11.800 -13.935 5.720 1.00 83.94 186 THR A CA 1
ATOM 1549 C C . THR A 1 186 ? -10.881 -13.031 4.895 1.00 83.94 186 THR A C 1
ATOM 1551 O O . THR A 1 186 ? -10.637 -13.301 3.723 1.00 83.94 186 THR A O 1
ATOM 1554 N N . LEU A 1 187 ? -10.347 -11.966 5.505 1.00 84.75 187 LEU A N 1
ATOM 1555 C CA . LEU A 1 187 ? -9.477 -11.024 4.803 1.00 84.75 187 LEU A CA 1
ATOM 1556 C C . LEU A 1 187 ? -8.163 -11.661 4.355 1.00 84.75 187 LEU A C 1
ATOM 1558 O O . LEU A 1 187 ? -7.724 -11.379 3.245 1.00 84.75 187 LEU A O 1
ATOM 1562 N N . ILE A 1 188 ? -7.553 -12.509 5.187 1.00 83.56 188 ILE A N 1
ATOM 1563 C CA . ILE A 1 188 ? -6.285 -13.183 4.872 1.00 83.56 188 ILE A CA 1
ATOM 1564 C C . ILE A 1 188 ? -6.486 -14.125 3.683 1.00 83.56 188 ILE A C 1
ATOM 1566 O O . ILE A 1 188 ? -5.838 -13.963 2.653 1.00 83.56 188 ILE A O 1
ATOM 1570 N N . PHE A 1 189 ? -7.450 -15.039 3.792 1.00 88.69 189 PHE A N 1
ATOM 1571 C CA . PHE A 1 189 ? -7.720 -16.051 2.772 1.00 88.69 189 PHE A CA 1
ATOM 1572 C C . PHE A 1 189 ? -8.137 -15.444 1.427 1.00 88.69 189 PHE A C 1
ATOM 1574 O O . PHE A 1 189 ? -7.600 -15.827 0.390 1.00 88.69 189 PHE A O 1
ATOM 1581 N N . LEU A 1 190 ? -9.037 -14.453 1.427 1.00 91.38 190 LEU A N 1
ATOM 1582 C CA . LEU A 1 190 ? -9.455 -13.787 0.188 1.00 91.38 190 LEU A CA 1
ATOM 1583 C C . LEU A 1 190 ? -8.343 -12.920 -0.416 1.00 91.38 190 LEU A C 1
ATOM 1585 O O . LEU A 1 190 ? -8.278 -12.792 -1.632 1.00 91.38 190 LEU A O 1
ATOM 1589 N N . THR A 1 191 ? -7.453 -12.346 0.401 1.00 89.31 191 THR A N 1
ATOM 1590 C CA . THR A 1 191 ? -6.282 -11.611 -0.106 1.00 89.31 191 THR A CA 1
ATOM 1591 C C . THR A 1 191 ? -5.309 -12.554 -0.804 1.00 89.31 191 THR A C 1
ATOM 1593 O O . THR A 1 191 ? -4.957 -12.320 -1.958 1.00 89.31 191 THR A O 1
ATOM 1596 N N . THR A 1 192 ? -4.905 -13.638 -0.137 1.00 89.31 192 THR A N 1
ATOM 1597 C CA . THR A 1 192 ? -4.006 -14.642 -0.722 1.00 89.31 192 THR A CA 1
ATOM 1598 C C . THR A 1 192 ? -4.632 -15.267 -1.968 1.00 89.31 192 THR A C 1
ATOM 1600 O O . THR A 1 192 ? -3.983 -15.357 -3.005 1.00 89.31 192 THR A O 1
ATOM 1603 N N . GLY A 1 193 ? -5.922 -15.608 -1.911 1.00 91.25 193 GLY A N 1
ATOM 1604 C CA . GLY A 1 193 ? -6.667 -16.129 -3.054 1.00 91.25 193 GLY A CA 1
ATOM 1605 C C . GLY A 1 193 ? -6.773 -15.145 -4.224 1.00 91.25 193 GLY A C 1
ATOM 1606 O O . GLY A 1 193 ? -6.714 -15.574 -5.374 1.00 91.25 193 GLY A O 1
ATOM 1607 N N . ALA A 1 194 ? -6.895 -13.839 -3.963 1.00 91.44 194 ALA A N 1
ATOM 1608 C CA . ALA A 1 194 ? -6.896 -12.820 -5.011 1.00 91.44 194 ALA A CA 1
ATOM 1609 C C . ALA A 1 194 ? -5.530 -12.692 -5.697 1.00 91.44 194 ALA A C 1
ATOM 1611 O O . ALA A 1 194 ? -5.485 -12.543 -6.913 1.00 91.44 194 ALA A O 1
ATOM 1612 N N . LEU A 1 195 ? -4.430 -12.777 -4.943 1.00 90.50 195 LEU A N 1
ATOM 1613 C CA . LEU A 1 195 ? -3.068 -12.710 -5.489 1.00 90.50 195 LEU A CA 1
ATOM 1614 C C . LEU A 1 195 ? -2.690 -13.942 -6.317 1.00 90.50 195 LEU A C 1
ATOM 1616 O O . LEU A 1 195 ? -1.940 -13.823 -7.281 1.00 90.50 195 LEU A O 1
ATOM 1620 N N . LEU A 1 196 ? -3.225 -15.109 -5.962 1.00 90.44 196 LEU A N 1
ATOM 1621 C CA . LEU A 1 196 ? -3.011 -16.353 -6.700 1.00 90.44 196 LEU A CA 1
ATOM 1622 C C . LEU A 1 196 ? -3.832 -16.438 -7.994 1.00 90.44 196 LEU A C 1
ATOM 1624 O O . LEU A 1 196 ? -3.418 -17.090 -8.951 1.00 90.44 196 LEU A O 1
ATOM 1628 N N . LEU A 1 197 ? -4.970 -15.741 -8.054 1.00 92.50 197 LEU A N 1
ATOM 1629 C CA . LEU A 1 197 ? -5.872 -15.746 -9.205 1.00 92.50 197 LEU A CA 1
ATOM 1630 C C . LEU A 1 197 ? -5.193 -15.429 -10.555 1.00 92.50 197 LEU A C 1
ATOM 1632 O O . LEU A 1 197 ? -5.413 -16.200 -11.489 1.00 92.50 197 LEU A O 1
ATOM 1636 N N . PRO A 1 198 ? -4.381 -14.362 -10.713 1.00 91.56 198 PRO A N 1
ATOM 1637 C CA . PRO A 1 198 ? -3.705 -14.089 -11.984 1.00 91.56 198 PRO A CA 1
ATOM 1638 C C . PRO A 1 198 ? -2.673 -15.159 -12.364 1.00 91.56 198 PRO A C 1
ATOM 1640 O O . PRO A 1 198 ? -2.496 -15.416 -13.553 1.00 91.56 198 PRO A O 1
ATOM 1643 N N . VAL A 1 199 ? -2.026 -15.805 -11.385 1.00 89.31 199 VAL A N 1
ATOM 1644 C CA . VAL A 1 199 ? -1.083 -16.910 -11.631 1.00 89.31 199 VAL A CA 1
ATOM 1645 C C . VAL A 1 199 ? -1.842 -18.121 -12.166 1.00 89.31 199 VAL A C 1
ATOM 1647 O O . VAL A 1 199 ? -1.515 -18.627 -13.236 1.00 89.31 199 VAL A O 1
ATOM 1650 N N . PHE A 1 200 ? -2.915 -18.530 -11.484 1.00 91.25 200 PHE A N 1
ATOM 1651 C CA . PHE A 1 200 ? -3.769 -19.626 -11.936 1.00 91.25 200 PHE A CA 1
ATOM 1652 C C . PHE A 1 200 ? -4.379 -19.355 -13.313 1.00 91.25 200 PHE A C 1
ATOM 1654 O O . PHE A 1 200 ? -4.251 -20.175 -14.220 1.00 91.25 200 PHE A O 1
ATOM 1661 N N . LEU A 1 201 ? -4.985 -18.186 -13.511 1.00 91.75 201 LEU A N 1
ATOM 1662 C CA . LEU A 1 201 ? -5.580 -17.838 -14.796 1.00 91.75 201 LEU A CA 1
ATOM 1663 C C . LEU A 1 201 ? -4.526 -17.814 -15.912 1.00 91.75 201 LEU A C 1
ATOM 1665 O O . LEU A 1 201 ? -4.759 -18.383 -16.975 1.00 91.75 201 LEU A O 1
ATOM 1669 N N . GLY A 1 202 ? -3.346 -17.244 -15.653 1.00 87.56 202 GLY A N 1
ATOM 1670 C CA . GLY A 1 202 ? -2.233 -17.245 -16.602 1.00 87.56 202 GLY A CA 1
ATOM 1671 C C . GLY A 1 202 ? -1.799 -18.659 -16.979 1.00 87.56 202 GLY A C 1
ATOM 1672 O O . GLY A 1 202 ? -1.598 -18.946 -18.157 1.00 87.56 202 GLY A O 1
ATOM 1673 N N . THR A 1 203 ? -1.733 -19.570 -16.007 1.00 87.56 203 THR A N 1
ATOM 1674 C CA . THR A 1 203 ? -1.384 -20.976 -16.260 1.00 87.56 203 THR A CA 1
ATOM 1675 C C . THR A 1 203 ? -2.442 -21.691 -17.094 1.00 87.56 203 THR A C 1
ATOM 1677 O O . THR A 1 203 ? -2.095 -22.376 -18.044 1.00 87.56 203 THR A O 1
ATOM 1680 N N . VAL A 1 204 ? -3.735 -21.480 -16.837 1.00 89.12 204 VAL A N 1
ATOM 1681 C CA . VAL A 1 204 ? -4.809 -22.086 -17.641 1.00 89.12 204 VAL A CA 1
ATOM 1682 C C . VAL A 1 204 ? -4.796 -21.547 -19.071 1.00 89.12 204 VAL A C 1
ATOM 1684 O O . VAL A 1 204 ? -4.829 -22.325 -20.023 1.00 89.12 204 VAL A O 1
ATOM 1687 N N . LEU A 1 205 ? -4.713 -20.224 -19.232 1.00 88.44 205 LEU A N 1
ATOM 1688 C CA . LEU A 1 205 ? -4.710 -19.587 -20.549 1.00 88.44 205 LEU A CA 1
ATOM 1689 C C . LEU A 1 205 ? -3.521 -20.044 -21.395 1.00 88.44 205 LEU A C 1
ATOM 1691 O O . LEU A 1 205 ? -3.683 -20.342 -22.575 1.00 88.44 205 LEU A O 1
ATOM 1695 N N . THR A 1 206 ? -2.339 -20.135 -20.785 1.00 84.44 206 THR A N 1
ATOM 1696 C CA . THR A 1 206 ? -1.134 -20.608 -21.475 1.00 84.44 206 THR A CA 1
ATOM 1697 C C . THR A 1 206 ? -1.205 -22.091 -21.804 1.00 84.44 206 THR A C 1
ATOM 1699 O O . THR A 1 206 ? -0.943 -22.456 -22.941 1.00 84.44 206 THR A O 1
ATOM 1702 N N . GLN A 1 207 ? -1.601 -22.943 -20.858 1.00 84.81 207 GLN A N 1
ATOM 1703 C CA . GLN A 1 207 ? -1.596 -24.395 -21.048 1.00 84.81 207 GLN A CA 1
ATOM 1704 C C . GLN A 1 207 ? -2.618 -24.884 -22.072 1.00 84.81 207 GLN A C 1
ATOM 1706 O O . GLN A 1 207 ? -2.348 -25.837 -22.797 1.00 84.81 207 GLN A O 1
ATOM 1711 N N . TYR A 1 208 ? -3.784 -24.246 -22.144 1.00 85.75 208 TYR A N 1
ATOM 1712 C CA . TYR A 1 208 ? -4.833 -24.613 -23.097 1.00 85.75 208 TYR A CA 1
ATOM 1713 C C . TYR A 1 208 ? -4.831 -23.742 -24.358 1.00 85.75 208 TYR A C 1
ATOM 1715 O O . TYR A 1 208 ? -5.761 -23.830 -25.155 1.00 85.75 208 TYR A O 1
ATOM 1723 N N . GLU A 1 209 ? -3.813 -22.890 -24.529 1.00 81.50 209 GLU A N 1
ATOM 1724 C CA . GLU A 1 209 ? -3.700 -21.921 -25.628 1.00 81.50 209 GLU A CA 1
ATOM 1725 C C . GLU A 1 209 ? -4.970 -21.066 -25.834 1.00 81.50 209 GLU A C 1
ATOM 1727 O O . GLU A 1 209 ? -5.289 -20.617 -26.937 1.00 81.50 209 GLU A O 1
ATOM 1732 N N . LEU A 1 210 ? -5.706 -20.809 -24.751 1.00 81.75 210 LEU A N 1
ATOM 1733 C CA . LEU A 1 210 ? -6.950 -20.050 -24.795 1.00 81.75 210 LEU A CA 1
ATOM 1734 C C . LEU A 1 210 ? -6.647 -18.569 -25.019 1.00 81.75 210 LEU A C 1
ATOM 1736 O O . LEU A 1 210 ? -5.771 -17.997 -24.364 1.00 81.75 210 LEU A O 1
ATOM 1740 N N . LEU A 1 211 ? -7.419 -17.936 -25.909 1.00 79.88 211 LEU A N 1
ATOM 1741 C CA . LEU A 1 211 ? -7.329 -16.501 -26.214 1.00 79.88 211 LEU A CA 1
ATOM 1742 C C . LEU A 1 211 ? -5.910 -16.071 -26.623 1.00 79.88 211 LEU A C 1
ATOM 1744 O O . LEU A 1 211 ? -5.425 -15.003 -26.243 1.00 79.88 211 LEU A O 1
ATOM 1748 N N . ARG A 1 212 ? -5.231 -16.925 -27.395 1.00 78.62 212 ARG A N 1
ATOM 1749 C CA . ARG A 1 212 ? -3.924 -16.624 -27.970 1.00 78.62 212 ARG A CA 1
ATOM 1750 C C . ARG A 1 212 ? -4.089 -15.583 -29.082 1.00 78.62 212 ARG A C 1
ATOM 1752 O O . ARG A 1 212 ? -4.471 -15.915 -30.198 1.00 78.62 212 ARG A O 1
ATOM 1759 N N . PHE A 1 213 ? -3.777 -14.329 -28.770 1.00 80.25 213 PHE A N 1
ATOM 1760 C CA . PHE A 1 213 ? -3.700 -13.233 -29.739 1.00 80.25 213 PHE A CA 1
ATOM 1761 C C . PHE A 1 213 ? -2.241 -12.783 -29.862 1.00 80.25 213 PHE A C 1
ATOM 1763 O O . PHE A 1 213 ? -1.839 -11.847 -29.169 1.00 80.25 213 PHE A O 1
ATOM 1770 N N . PRO A 1 214 ? -1.429 -13.486 -30.672 1.00 74.19 214 PRO A N 1
ATOM 1771 C CA . PRO A 1 214 ? -0.015 -13.178 -30.798 1.00 74.19 214 PRO A CA 1
ATOM 1772 C C . PRO A 1 214 ? 0.170 -11.850 -31.535 1.00 74.19 214 PRO A C 1
ATOM 1774 O O . PRO A 1 214 ? -0.368 -11.639 -32.623 1.00 74.19 214 PRO A O 1
ATOM 1777 N N . GLN A 1 215 ? 0.944 -10.956 -30.936 1.00 82.00 215 GLN A N 1
ATOM 1778 C CA . GLN A 1 215 ? 1.414 -9.725 -31.558 1.00 82.00 215 GLN A CA 1
ATOM 1779 C C . GLN A 1 215 ? 2.703 -9.987 -32.351 1.00 82.00 215 GLN A C 1
ATOM 1781 O O . GLN A 1 215 ? 3.203 -11.113 -32.426 1.00 82.00 215 GLN A O 1
ATOM 1786 N N . GLN A 1 216 ? 3.277 -8.942 -32.956 1.00 80.88 216 GLN A N 1
ATOM 1787 C CA . GLN A 1 216 ? 4.614 -9.044 -33.547 1.00 80.88 216 GLN A CA 1
ATOM 1788 C C . GLN A 1 216 ? 5.612 -9.529 -32.478 1.00 80.88 216 GLN A C 1
ATOM 1790 O O . GLN A 1 216 ? 5.591 -9.029 -31.355 1.00 80.88 216 GLN A O 1
ATOM 1795 N N . ARG A 1 217 ? 6.510 -10.471 -32.813 1.00 78.12 217 ARG A N 1
ATOM 1796 C CA . ARG A 1 217 ? 7.454 -11.091 -31.848 1.00 78.12 217 ARG A CA 1
ATOM 1797 C C . ARG A 1 217 ? 8.242 -10.072 -31.015 1.00 78.12 217 ARG A C 1
ATOM 1799 O O . ARG A 1 217 ? 8.499 -10.279 -29.832 1.00 78.12 217 ARG A O 1
ATOM 1806 N N . LYS A 1 218 ? 8.586 -8.943 -31.630 1.00 80.25 218 LYS A N 1
ATOM 1807 C CA . LYS A 1 218 ? 9.283 -7.825 -30.991 1.00 80.25 218 LYS A CA 1
ATOM 1808 C C . LYS A 1 218 ? 8.469 -7.116 -29.895 1.00 80.25 218 LYS A C 1
ATOM 1810 O O . LYS A 1 218 ? 9.053 -6.573 -28.965 1.00 80.25 218 LYS A O 1
ATOM 1815 N N . TRP A 1 219 ? 7.136 -7.184 -29.939 1.00 81.44 219 TRP A N 1
ATOM 1816 C CA . TRP A 1 219 ? 6.231 -6.596 -28.938 1.00 81.44 219 TRP A CA 1
ATOM 1817 C C . TRP A 1 219 ? 5.914 -7.549 -27.779 1.00 81.44 219 TRP A C 1
ATOM 1819 O O . TRP A 1 219 ? 5.666 -7.093 -26.664 1.00 81.44 219 TRP A O 1
ATOM 1829 N N . GLU A 1 220 ? 5.945 -8.861 -28.011 1.00 84.06 220 GLU A N 1
ATOM 1830 C CA . GLU A 1 220 ? 5.594 -9.873 -27.005 1.00 84.06 220 GLU A CA 1
ATOM 1831 C C . GLU A 1 220 ? 6.601 -9.913 -25.851 1.00 84.06 220 GLU A C 1
ATOM 1833 O O . GLU A 1 220 ? 7.784 -10.165 -26.080 1.00 84.06 220 GLU A O 1
ATOM 1838 N N . LEU A 1 221 ? 6.159 -9.706 -24.602 1.00 81.88 221 LEU A N 1
ATOM 1839 C CA . LEU A 1 221 ? 7.056 -9.574 -23.441 1.00 81.88 221 LEU A CA 1
ATOM 1840 C C . LEU A 1 221 ? 8.005 -10.771 -23.288 1.00 81.88 221 LEU A C 1
ATOM 1842 O O . LEU A 1 221 ? 9.200 -10.595 -23.058 1.00 81.88 221 LEU A O 1
ATOM 1846 N N . PHE A 1 222 ? 7.468 -11.980 -23.438 1.00 78.19 222 PHE A N 1
ATOM 1847 C CA . PHE A 1 222 ? 8.180 -13.220 -23.137 1.00 78.19 222 PHE A CA 1
ATOM 1848 C C . PHE A 1 222 ? 8.883 -13.843 -24.346 1.00 78.19 222 PHE A C 1
ATOM 1850 O O . PHE A 1 222 ? 9.630 -14.805 -24.176 1.00 78.19 222 PHE A O 1
ATOM 1857 N N . GLU A 1 223 ? 8.694 -13.301 -25.552 1.00 76.44 223 GLU A N 1
ATOM 1858 C CA . GLU A 1 223 ? 9.323 -13.842 -26.754 1.00 76.44 223 GLU A CA 1
ATOM 1859 C C . GLU A 1 223 ? 10.772 -13.347 -26.891 1.00 76.44 223 GLU A C 1
ATOM 1861 O O . GLU A 1 223 ? 11.033 -12.146 -27.003 1.00 76.44 223 GLU A O 1
ATOM 1866 N N . LYS A 1 224 ? 11.739 -14.270 -26.866 1.00 63.69 224 LYS A N 1
ATOM 1867 C CA . LYS A 1 224 ? 13.140 -13.986 -27.212 1.00 63.69 224 LYS A CA 1
ATOM 1868 C C . LYS A 1 224 ? 13.260 -13.838 -28.730 1.00 63.69 224 LYS A C 1
ATOM 1870 O O . LYS A 1 224 ? 12.757 -14.686 -29.465 1.00 63.69 224 LYS A O 1
ATOM 1875 N N . GLU A 1 225 ? 13.935 -12.791 -29.194 1.00 54.16 225 GLU A N 1
ATOM 1876 C CA . GLU A 1 225 ? 14.387 -12.732 -30.585 1.00 54.16 225 GLU A CA 1
ATOM 1877 C C . GLU A 1 225 ? 15.434 -13.817 -30.831 1.00 54.16 225 GLU A C 1
ATOM 1879 O O . GLU A 1 225 ? 16.230 -14.124 -29.944 1.00 54.16 225 GLU A O 1
ATOM 1884 N N . ALA A 1 226 ? 15.422 -14.396 -32.031 1.00 46.66 226 ALA A N 1
ATOM 1885 C CA . ALA A 1 226 ? 16.507 -15.246 -32.485 1.00 46.66 226 ALA A CA 1
ATOM 1886 C C . ALA A 1 226 ? 17.777 -14.386 -32.538 1.00 46.66 226 ALA A C 1
ATOM 1888 O O . ALA A 1 226 ? 17.955 -13.572 -33.441 1.00 46.66 226 ALA A O 1
ATOM 1889 N N . THR A 1 227 ? 18.640 -14.510 -31.535 1.00 43.16 227 THR A N 1
ATOM 1890 C CA . THR A 1 227 ? 20.011 -14.012 -31.617 1.00 43.16 227 THR A CA 1
ATOM 1891 C C . THR A 1 227 ? 20.733 -14.865 -32.647 1.00 43.16 227 THR A C 1
ATOM 1893 O O . THR A 1 227 ? 21.238 -15.932 -32.319 1.00 43.16 227 THR A O 1
ATOM 1896 N N . GLY A 1 228 ? 20.723 -14.417 -33.899 1.00 37.56 228 GLY A N 1
ATOM 1897 C CA . GLY A 1 228 ? 21.290 -15.148 -35.022 1.00 37.56 228 GLY A CA 1
ATOM 1898 C C . GLY A 1 228 ? 21.976 -14.219 -36.013 1.00 37.56 228 GLY A C 1
ATOM 1899 O O . GLY A 1 228 ? 21.523 -14.089 -37.139 1.00 37.56 228 GLY A O 1
ATOM 1900 N N . ALA A 1 229 ? 23.106 -13.633 -35.612 1.00 39.19 229 ALA A N 1
ATOM 1901 C CA . ALA A 1 229 ? 24.166 -13.254 -36.553 1.00 39.19 229 ALA A CA 1
ATOM 1902 C C . ALA A 1 229 ? 25.081 -14.458 -36.894 1.00 39.19 229 ALA A C 1
ATOM 1904 O O . ALA A 1 229 ? 26.205 -14.269 -37.340 1.00 39.19 229 ALA A O 1
ATOM 1905 N N . GLY A 1 230 ? 24.617 -15.695 -36.663 1.00 37.59 230 GLY A N 1
ATOM 1906 C CA . GLY A 1 230 ? 25.379 -16.925 -36.916 1.00 37.59 230 GLY A CA 1
ATOM 1907 C C . GLY A 1 230 ? 24.601 -18.059 -37.592 1.00 37.59 230 GLY A C 1
ATOM 1908 O O . GLY A 1 230 ? 25.225 -18.915 -38.195 1.00 37.59 230 GLY A O 1
ATOM 1909 N N . GLU A 1 231 ? 23.263 -18.059 -37.579 1.00 37.72 231 GLU A N 1
ATOM 1910 C CA . GLU A 1 231 ? 22.462 -19.145 -38.189 1.00 37.72 231 GLU A CA 1
ATOM 1911 C C . GLU A 1 231 ? 21.880 -18.794 -39.569 1.00 37.72 231 GLU A C 1
ATOM 1913 O O . GLU A 1 231 ? 21.263 -19.634 -40.215 1.00 37.72 231 GLU A O 1
ATOM 1918 N N . ALA A 1 232 ? 22.086 -17.567 -40.058 1.00 34.22 232 ALA A N 1
ATOM 1919 C CA . ALA A 1 232 ? 21.582 -17.136 -41.365 1.00 34.22 232 ALA A CA 1
ATOM 1920 C C . ALA A 1 232 ? 22.593 -17.306 -42.518 1.00 34.22 232 ALA A C 1
ATOM 1922 O O . ALA A 1 232 ? 22.234 -17.053 -43.661 1.00 34.22 232 ALA A O 1
ATOM 1923 N N . ILE A 1 233 ? 23.839 -17.722 -42.248 1.00 36.00 233 ILE A N 1
ATOM 1924 C CA . ILE A 1 233 ? 24.891 -17.826 -43.282 1.00 36.00 233 ILE A CA 1
ATOM 1925 C C . ILE A 1 233 ? 25.064 -19.265 -43.808 1.00 36.00 233 ILE A C 1
ATOM 1927 O O . ILE A 1 233 ? 25.467 -19.446 -44.954 1.00 36.00 233 ILE A O 1
ATOM 1931 N N . GLU A 1 234 ? 24.676 -20.301 -43.058 1.00 33.22 234 GLU A N 1
ATOM 1932 C CA . GLU A 1 234 ? 24.794 -21.692 -43.541 1.00 33.22 234 GLU A CA 1
ATOM 1933 C C . GLU A 1 234 ? 23.609 -22.180 -44.391 1.00 33.22 234 GLU A C 1
ATOM 1935 O O . GLU A 1 234 ? 23.717 -23.213 -45.044 1.00 33.22 234 GLU A O 1
ATOM 1940 N N . ALA A 1 235 ? 22.497 -21.441 -44.453 1.00 34.47 235 ALA A N 1
ATOM 1941 C CA . ALA A 1 235 ? 21.317 -21.879 -45.206 1.00 34.47 235 ALA A CA 1
ATOM 1942 C C . ALA A 1 235 ? 21.282 -21.416 -46.675 1.00 34.47 235 ALA A C 1
ATOM 1944 O O . ALA A 1 235 ? 20.461 -21.924 -47.434 1.00 34.47 235 ALA A O 1
ATOM 1945 N N . ASP A 1 236 ? 22.157 -20.491 -47.088 1.00 34.50 236 ASP A N 1
ATOM 1946 C CA . ASP A 1 236 ? 22.097 -19.867 -48.425 1.00 34.50 236 ASP A CA 1
ATOM 1947 C C . ASP A 1 236 ? 23.253 -20.287 -49.361 1.00 34.50 236 ASP A C 1
ATOM 1949 O O . ASP A 1 236 ? 23.391 -19.761 -50.462 1.00 34.50 236 ASP A O 1
ATOM 1953 N N . SER A 1 237 ? 24.096 -21.249 -48.950 1.00 34.69 237 SER A N 1
ATOM 1954 C CA . SER A 1 237 ? 25.250 -21.717 -49.750 1.00 34.69 237 SER A CA 1
ATOM 1955 C C . SER A 1 237 ? 25.285 -23.219 -50.064 1.00 34.69 237 SER A C 1
ATOM 1957 O O . SER A 1 237 ? 26.190 -23.669 -50.767 1.00 34.69 237 SER A O 1
ATOM 1959 N N . ALA A 1 238 ? 24.283 -23.996 -49.648 1.00 33.06 238 ALA A N 1
ATOM 1960 C CA . ALA A 1 238 ? 24.148 -25.396 -50.046 1.00 33.06 238 ALA A CA 1
ATOM 1961 C C . ALA A 1 238 ? 22.993 -25.545 -51.046 1.00 33.06 238 ALA A C 1
ATOM 1963 O O . ALA A 1 238 ? 21.829 -25.700 -50.680 1.00 33.06 238 ALA A O 1
ATOM 1964 N N . GLY A 1 239 ? 23.325 -25.455 -52.334 1.00 35.03 239 GLY A N 1
ATOM 1965 C CA . GLY A 1 239 ? 22.411 -25.817 -53.408 1.00 35.03 239 GLY A CA 1
ATOM 1966 C C . GLY A 1 239 ? 22.070 -27.309 -53.389 1.00 35.03 239 GLY A C 1
ATOM 1967 O O . GLY A 1 239 ? 22.921 -28.138 -53.086 1.00 35.03 239 GLY A O 1
ATOM 1968 N N . GLY A 1 240 ? 20.836 -27.621 -53.790 1.00 37.03 240 GLY A N 1
ATOM 1969 C CA . GLY A 1 240 ? 20.433 -28.939 -54.282 1.00 37.03 240 GLY A CA 1
ATOM 1970 C C . GLY A 1 240 ? 20.208 -30.014 -53.220 1.00 37.03 240 GLY A C 1
ATOM 1971 O O . GLY A 1 240 ? 21.134 -30.708 -52.837 1.00 37.03 240 GLY A O 1
ATOM 1972 N N . GLU A 1 241 ? 18.948 -30.186 -52.814 1.00 31.19 241 GLU A N 1
ATOM 1973 C CA . GLU A 1 241 ? 18.179 -31.446 -52.875 1.00 31.19 241 GLU A CA 1
ATOM 1974 C C . GLU A 1 241 ? 16.976 -31.362 -51.923 1.00 31.19 241 GLU A C 1
ATOM 1976 O O . GLU A 1 241 ? 17.084 -31.014 -50.747 1.00 31.19 241 GLU A O 1
ATOM 1981 N N . ALA A 1 242 ? 15.788 -31.648 -52.456 1.00 36.88 242 ALA A N 1
ATOM 1982 C CA . ALA A 1 242 ? 14.554 -31.688 -51.687 1.00 36.88 242 ALA A CA 1
ATOM 1983 C C . ALA A 1 242 ? 14.603 -32.856 -50.686 1.00 36.88 242 ALA A C 1
ATOM 1985 O O . ALA A 1 242 ? 14.430 -34.016 -51.054 1.00 36.88 242 ALA A O 1
ATOM 1986 N N . MET A 1 243 ? 14.846 -32.541 -49.413 1.00 29.30 243 MET A N 1
ATOM 1987 C CA . MET A 1 243 ? 14.810 -33.505 -48.313 1.00 29.30 243 MET A CA 1
ATOM 1988 C C . MET A 1 243 ? 13.357 -33.878 -47.936 1.00 29.30 243 MET A C 1
ATOM 1990 O O . MET A 1 243 ? 12.501 -32.989 -47.913 1.00 29.30 243 MET A O 1
ATOM 1994 N N . PRO A 1 244 ? 13.053 -35.147 -47.584 1.00 34.50 244 PRO A N 1
ATOM 1995 C CA . PRO A 1 244 ? 11.682 -35.608 -47.346 1.00 34.50 244 PRO A CA 1
ATOM 1996 C C . PRO A 1 244 ? 11.055 -34.995 -46.083 1.00 34.50 244 PRO A C 1
ATOM 1998 O O . PRO A 1 244 ? 11.724 -34.827 -45.059 1.00 34.50 244 PRO A O 1
ATOM 2001 N N . GLU A 1 245 ? 9.744 -34.733 -46.135 1.00 38.84 245 GLU A N 1
ATOM 2002 C CA . GLU A 1 245 ? 8.925 -34.128 -45.066 1.00 38.84 245 GLU A CA 1
ATOM 2003 C C . GLU A 1 245 ? 8.951 -34.872 -43.714 1.00 38.84 245 GLU A C 1
ATOM 2005 O O . GLU A 1 245 ? 8.580 -34.296 -42.689 1.00 38.84 245 GLU A O 1
ATOM 2010 N N . GLU A 1 246 ? 9.451 -36.108 -43.655 1.00 32.81 246 GLU A N 1
ATOM 2011 C CA . GLU A 1 246 ? 9.443 -36.935 -42.441 1.00 32.81 246 GLU A CA 1
ATOM 2012 C C . GLU A 1 246 ? 10.449 -36.505 -41.358 1.00 32.81 246 GLU A C 1
ATOM 2014 O O . GLU A 1 246 ? 10.242 -36.812 -40.184 1.00 32.81 246 GLU A O 1
ATOM 2019 N N . ARG A 1 247 ? 11.486 -35.706 -41.668 1.00 29.38 247 ARG A N 1
ATOM 2020 C CA . ARG A 1 247 ? 12.374 -35.150 -40.617 1.00 29.38 247 ARG A CA 1
ATOM 2021 C C . ARG A 1 247 ? 11.872 -33.864 -39.959 1.00 29.38 247 ARG A C 1
ATOM 2023 O O . ARG A 1 247 ? 12.464 -33.437 -38.972 1.00 29.38 247 ARG A O 1
ATOM 2030 N N . ARG A 1 248 ? 10.752 -33.273 -40.401 1.00 33.88 248 ARG A N 1
ATOM 2031 C CA . ARG A 1 248 ? 10.124 -32.149 -39.670 1.00 33.88 248 ARG A CA 1
ATOM 2032 C C . ARG A 1 248 ? 9.416 -32.585 -38.381 1.00 33.88 248 ARG A C 1
ATOM 2034 O O . ARG A 1 248 ? 9.129 -31.733 -37.545 1.00 33.88 248 ARG A O 1
ATOM 2041 N N . GLN A 1 249 ? 9.160 -33.883 -38.197 1.00 33.09 249 GLN A N 1
ATOM 2042 C CA . GLN A 1 249 ? 8.486 -34.418 -37.004 1.00 33.09 249 GLN A CA 1
ATOM 2043 C C . GLN A 1 249 ? 9.437 -35.042 -35.965 1.00 33.09 249 GLN A C 1
ATOM 2045 O O . GLN A 1 249 ? 8.997 -35.368 -34.867 1.00 33.09 249 GLN A O 1
ATOM 2050 N N . ALA A 1 250 ? 10.741 -35.139 -36.246 1.00 28.61 250 ALA A N 1
ATOM 2051 C CA . ALA A 1 250 ? 11.729 -35.786 -35.371 1.00 28.61 250 ALA A CA 1
ATOM 2052 C C . ALA A 1 250 ? 12.642 -34.793 -34.617 1.00 28.61 250 ALA A C 1
ATOM 2054 O O . ALA A 1 250 ? 13.803 -35.083 -34.343 1.00 28.61 250 ALA A O 1
ATOM 2055 N N . GLY A 1 251 ? 12.117 -33.614 -34.279 1.00 29.94 251 GLY A N 1
ATOM 2056 C CA . GLY A 1 251 ? 12.756 -32.632 -33.402 1.00 29.94 251 GLY A CA 1
ATOM 2057 C C . GLY A 1 251 ? 11.838 -32.319 -32.229 1.00 29.94 251 GLY A C 1
ATOM 2058 O O . GLY A 1 251 ? 11.172 -31.286 -32.224 1.00 29.94 251 GLY A O 1
ATOM 2059 N N . GLY A 1 252 ? 11.765 -33.231 -31.258 1.00 29.20 252 GLY A N 1
ATOM 2060 C CA . GLY A 1 252 ? 11.011 -33.083 -30.008 1.00 29.20 252 GLY A CA 1
ATOM 2061 C C . GLY A 1 252 ? 11.620 -32.046 -29.060 1.00 29.20 252 GLY A C 1
ATOM 2062 O O . GLY A 1 252 ? 11.895 -32.354 -27.909 1.00 29.20 252 GLY A O 1
ATOM 2063 N N . GLY A 1 253 ? 11.861 -30.827 -29.542 1.00 31.95 253 GLY A N 1
ATOM 2064 C CA . GLY A 1 253 ? 12.097 -29.674 -28.686 1.00 31.95 253 GLY A CA 1
ATOM 2065 C C . GLY A 1 253 ? 10.748 -29.169 -28.196 1.00 31.95 253 GLY A C 1
ATOM 2066 O O . GLY A 1 253 ? 9.985 -28.592 -28.974 1.00 31.95 253 GLY A O 1
ATOM 2067 N N . GLU A 1 254 ? 10.426 -29.415 -26.926 1.00 38.88 254 GLU A N 1
ATOM 2068 C CA . GLU A 1 254 ? 9.284 -28.798 -26.252 1.00 38.88 254 GLU A CA 1
ATOM 2069 C C . GLU A 1 254 ? 9.266 -27.294 -26.569 1.00 38.88 254 GLU A C 1
ATOM 2071 O O . GLU A 1 254 ? 10.200 -26.554 -26.255 1.00 38.88 254 GLU A O 1
ATOM 2076 N N . ARG A 1 255 ? 8.213 -26.822 -27.248 1.00 46.16 255 ARG A N 1
ATOM 2077 C CA . ARG A 1 255 ? 8.033 -25.392 -27.515 1.00 46.16 255 ARG A CA 1
ATOM 2078 C C . ARG A 1 255 ? 7.934 -24.680 -26.170 1.00 46.16 255 ARG A C 1
ATOM 2080 O O . ARG A 1 255 ? 6.874 -24.732 -25.545 1.00 46.16 255 ARG A O 1
ATOM 2087 N N . VAL A 1 256 ? 9.016 -24.012 -25.764 1.00 54.41 256 VAL A N 1
ATOM 2088 C CA . VAL A 1 256 ? 9.100 -23.147 -24.579 1.00 54.41 256 VAL A CA 1
ATOM 2089 C C . VAL A 1 256 ? 7.855 -22.254 -24.532 1.00 54.41 256 VAL A C 1
ATOM 2091 O O . VAL A 1 256 ? 7.705 -21.316 -25.316 1.00 54.41 256 VAL A O 1
ATOM 2094 N N . HIS A 1 257 ? 6.913 -22.617 -23.662 1.00 62.19 257 HIS A N 1
ATOM 2095 C CA . HIS A 1 257 ? 5.552 -22.083 -23.644 1.00 62.19 257 HIS A CA 1
ATOM 2096 C C . HIS A 1 257 ? 5.539 -20.718 -22.953 1.00 62.19 257 HIS A C 1
ATOM 2098 O O . HIS A 1 257 ? 5.818 -20.619 -21.759 1.00 62.19 257 HIS A O 1
ATOM 2104 N N . ARG A 1 258 ? 5.224 -19.659 -23.702 1.00 75.81 258 ARG A N 1
ATOM 2105 C CA . ARG A 1 258 ? 5.324 -18.264 -23.251 1.00 75.81 258 ARG A CA 1
ATOM 2106 C C . ARG A 1 258 ? 3.957 -17.574 -23.316 1.00 75.81 258 ARG A C 1
ATOM 2108 O O . ARG A 1 258 ? 3.298 -17.677 -24.352 1.00 75.81 258 ARG A O 1
ATOM 2115 N N . PRO A 1 259 ? 3.512 -16.879 -22.252 1.00 82.69 259 PRO A N 1
ATOM 2116 C CA . PRO A 1 259 ? 2.259 -16.134 -22.288 1.00 82.69 259 PRO A CA 1
ATOM 2117 C C . PRO A 1 259 ? 2.322 -14.974 -23.280 1.00 82.69 259 PRO A C 1
ATOM 2119 O O . PRO A 1 259 ? 3.325 -14.268 -23.358 1.00 82.69 259 PRO A O 1
ATOM 2122 N N . THR A 1 260 ? 1.220 -14.758 -23.997 1.00 87.56 260 THR A N 1
ATOM 2123 C CA . THR A 1 260 ? 1.046 -13.578 -24.862 1.00 87.56 260 THR A CA 1
ATOM 2124 C C . THR A 1 260 ? 0.659 -12.350 -24.038 1.00 87.56 260 THR A C 1
ATOM 2126 O O . THR A 1 260 ? -0.004 -12.467 -23.001 1.00 87.56 260 THR A O 1
ATOM 2129 N N . ASN A 1 261 ? 0.993 -11.151 -24.516 1.00 89.50 261 ASN A N 1
ATOM 2130 C CA . ASN A 1 261 ? 0.602 -9.886 -23.883 1.00 89.50 261 ASN A CA 1
ATOM 2131 C C . ASN A 1 261 ? -0.925 -9.779 -23.677 1.00 89.50 261 ASN A C 1
ATOM 2133 O O . ASN A 1 261 ? -1.389 -9.223 -22.675 1.00 89.50 261 ASN A O 1
ATOM 2137 N N . ALA A 1 262 ? -1.720 -10.354 -24.587 1.00 88.94 262 ALA A N 1
ATOM 2138 C CA . ALA A 1 262 ? -3.179 -10.404 -24.483 1.00 88.94 262 ALA A CA 1
ATOM 2139 C C . ALA A 1 262 ? -3.645 -11.232 -23.277 1.00 88.94 262 ALA A C 1
ATOM 2141 O O . ALA A 1 262 ? -4.493 -10.782 -22.504 1.00 88.94 262 ALA A O 1
ATOM 2142 N N . GLN A 1 263 ? -3.040 -12.402 -23.062 1.00 90.38 263 GLN A N 1
ATOM 2143 C CA . GLN A 1 263 ? -3.324 -13.244 -21.899 1.00 90.38 263 GLN A CA 1
ATOM 2144 C C . GLN A 1 263 ? -2.898 -12.559 -20.594 1.00 90.38 263 GLN A C 1
ATOM 2146 O O . GLN A 1 263 ? -3.657 -12.565 -19.626 1.00 90.38 263 GLN A O 1
ATOM 2151 N N . VAL A 1 264 ? -1.735 -11.898 -20.573 1.00 90.31 264 VAL A N 1
ATOM 2152 C CA . VAL A 1 264 ? -1.274 -11.110 -19.412 1.00 90.31 264 VAL A CA 1
ATOM 2153 C C . VAL A 1 264 ? -2.260 -9.986 -19.085 1.00 90.31 264 VAL A C 1
ATOM 2155 O O . VAL A 1 264 ? -2.619 -9.784 -17.924 1.00 90.31 264 VAL A O 1
ATOM 2158 N N . THR A 1 265 ? -2.764 -9.295 -20.108 1.00 92.00 265 THR A N 1
ATOM 2159 C CA . THR A 1 265 ? -3.749 -8.216 -19.941 1.00 92.00 265 THR A CA 1
ATOM 2160 C C . THR A 1 265 ? -5.076 -8.734 -19.409 1.00 92.00 265 THR A C 1
ATOM 2162 O O . THR A 1 265 ? -5.673 -8.119 -18.520 1.00 92.00 265 THR A O 1
ATOM 2165 N N . LEU A 1 266 ? -5.527 -9.891 -19.892 1.00 92.94 266 LEU A N 1
ATOM 2166 C CA . LEU A 1 266 ? -6.719 -10.548 -19.373 1.00 92.94 266 LEU A CA 1
ATOM 2167 C C . LEU A 1 266 ? -6.547 -10.925 -17.894 1.00 92.94 266 LEU A C 1
ATOM 2169 O O . LEU A 1 266 ? -7.427 -10.621 -17.087 1.00 92.94 266 LEU A O 1
ATOM 2173 N N . CYS A 1 267 ? -5.397 -11.490 -17.514 1.00 92.44 267 CYS A N 1
ATOM 2174 C CA . CYS A 1 267 ? -5.073 -11.774 -16.114 1.00 92.44 267 CYS A CA 1
ATOM 2175 C C . CYS A 1 267 ? -5.108 -10.514 -15.244 1.00 92.44 267 CYS A C 1
ATOM 2177 O O . CYS A 1 267 ? -5.737 -10.516 -14.184 1.00 92.44 267 CYS A O 1
ATOM 2179 N N . GLY A 1 268 ? -4.494 -9.421 -15.708 1.00 91.06 268 GLY A N 1
ATOM 2180 C CA . GLY A 1 268 ? -4.531 -8.126 -15.026 1.00 91.06 268 GLY A CA 1
ATOM 2181 C C . GLY A 1 268 ? -5.953 -7.577 -14.872 1.00 91.06 268 GLY A C 1
ATOM 2182 O O . GLY A 1 268 ? -6.309 -7.057 -13.814 1.00 91.06 268 GLY A O 1
ATOM 2183 N N . THR A 1 269 ? -6.795 -7.755 -15.894 1.00 92.19 269 THR A N 1
ATOM 2184 C CA . THR A 1 269 ? -8.187 -7.277 -15.911 1.00 92.19 269 THR A CA 1
ATOM 2185 C C . THR A 1 269 ? -9.039 -8.042 -14.905 1.00 92.19 269 THR A C 1
ATOM 2187 O O . THR A 1 269 ? -9.736 -7.433 -14.091 1.00 92.19 269 THR A O 1
ATOM 2190 N N . VAL A 1 270 ? -8.945 -9.374 -14.906 1.00 94.00 270 VAL A N 1
ATOM 2191 C CA . VAL A 1 270 ? -9.666 -10.234 -13.960 1.00 94.00 270 VAL A CA 1
ATOM 2192 C C . VAL A 1 270 ? -9.206 -9.970 -12.526 1.00 94.00 270 VAL A C 1
ATOM 2194 O O . VAL A 1 270 ? -10.041 -9.845 -11.631 1.00 94.00 270 VAL A O 1
ATOM 2197 N N . PHE A 1 271 ? -7.900 -9.805 -12.298 1.00 93.69 271 PHE A N 1
ATOM 2198 C CA . PHE A 1 271 ? -7.363 -9.470 -10.979 1.00 93.69 271 PHE A CA 1
ATOM 2199 C C . PHE A 1 271 ? -7.869 -8.111 -10.468 1.00 93.69 271 PHE A C 1
ATOM 2201 O O . PHE A 1 271 ? -8.311 -8.009 -9.319 1.00 93.69 271 PHE A O 1
ATOM 2208 N N . ALA A 1 272 ? -7.873 -7.079 -11.318 1.00 89.75 272 ALA A N 1
ATOM 2209 C CA . ALA A 1 272 ? -8.400 -5.762 -10.970 1.00 89.75 272 ALA A CA 1
ATOM 2210 C C . ALA A 1 272 ? -9.904 -5.810 -10.669 1.00 89.75 272 ALA A C 1
ATOM 2212 O O . ALA A 1 272 ? -10.341 -5.301 -9.633 1.00 89.75 272 ALA A O 1
ATOM 2213 N N . ALA A 1 273 ? -10.688 -6.483 -11.517 1.00 91.44 273 ALA A N 1
ATOM 2214 C CA . ALA A 1 273 ? -12.121 -6.667 -11.313 1.00 91.44 273 ALA A CA 1
ATOM 2215 C C . ALA A 1 273 ? -12.417 -7.413 -10.003 1.00 91.44 273 ALA A C 1
ATOM 2217 O O . ALA A 1 273 ? -13.286 -6.991 -9.236 1.00 91.44 273 ALA A O 1
ATOM 2218 N N . TYR A 1 274 ? -11.656 -8.468 -9.698 1.00 93.44 274 TYR A N 1
ATOM 2219 C CA . TYR A 1 274 ? -11.824 -9.231 -8.466 1.00 93.44 274 TYR A CA 1
ATOM 2220 C C . TYR A 1 274 ? -11.469 -8.408 -7.222 1.00 93.44 274 TYR A C 1
ATOM 2222 O O . TYR A 1 274 ? -12.230 -8.399 -6.254 1.00 93.44 274 TYR A O 1
ATOM 2230 N N . CYS A 1 275 ? -10.380 -7.634 -7.257 1.00 88.94 275 CYS A N 1
ATOM 2231 C CA . CYS A 1 275 ? -10.025 -6.718 -6.170 1.00 88.94 275 CYS A CA 1
ATOM 2232 C C . CYS A 1 275 ? -11.113 -5.663 -5.918 1.00 88.94 275 CYS A C 1
ATOM 2234 O O . CYS A 1 275 ? -11.444 -5.383 -4.764 1.00 88.94 275 CYS A O 1
ATOM 2236 N N . VAL A 1 276 ? -11.698 -5.094 -6.979 1.00 85.44 276 VAL A N 1
ATOM 2237 C CA . VAL A 1 276 ? -12.803 -4.126 -6.870 1.00 85.44 276 VAL A CA 1
ATOM 2238 C C . VAL A 1 276 ? -14.064 -4.791 -6.318 1.00 85.44 276 VAL A C 1
ATOM 2240 O O . VAL A 1 276 ? -14.703 -4.244 -5.419 1.00 85.44 276 VAL A O 1
ATOM 2243 N N . PHE A 1 277 ? -14.405 -5.989 -6.791 1.00 89.69 277 PHE A N 1
ATOM 2244 C CA . PHE A 1 277 ? -15.523 -6.767 -6.265 1.00 89.69 277 PHE A CA 1
ATOM 2245 C C . PHE A 1 277 ? -15.358 -7.052 -4.765 1.00 89.69 277 PHE A C 1
ATOM 2247 O O . PHE A 1 277 ? -16.255 -6.749 -3.974 1.00 89.69 277 PHE A O 1
ATOM 2254 N N . LEU A 1 278 ? -14.184 -7.536 -4.347 1.00 88.06 278 LEU A N 1
ATOM 2255 C CA . LEU A 1 278 ? -13.871 -7.761 -2.936 1.00 88.06 278 LEU A CA 1
ATOM 2256 C C . LEU A 1 278 ? -13.923 -6.462 -2.128 1.00 88.06 278 LEU A C 1
ATOM 2258 O O . LEU A 1 278 ? -14.456 -6.459 -1.020 1.00 88.06 278 LEU A O 1
ATOM 2262 N N . LEU A 1 279 ? -13.450 -5.340 -2.672 1.00 84.31 279 LEU A N 1
ATOM 2263 C CA . LEU A 1 279 ? -13.557 -4.034 -2.020 1.00 84.31 279 LEU A CA 1
ATOM 2264 C C . LEU A 1 279 ? -15.022 -3.636 -1.762 1.00 84.31 279 LEU A C 1
ATOM 2266 O O . LEU A 1 279 ? -15.346 -3.163 -0.666 1.00 84.31 279 LEU A O 1
ATOM 2270 N N . VAL A 1 280 ? -15.909 -3.853 -2.738 1.00 82.81 280 VAL A N 1
ATOM 2271 C CA . VAL A 1 280 ? -17.344 -3.529 -2.647 1.00 82.81 280 VAL A CA 1
ATOM 2272 C C . VAL A 1 280 ? -18.065 -4.435 -1.647 1.00 82.81 280 VAL A C 1
ATOM 2274 O O . VAL A 1 280 ? -18.820 -3.936 -0.806 1.00 82.81 280 VAL A O 1
ATOM 2277 N N . VAL A 1 281 ? -17.812 -5.745 -1.701 1.00 85.19 281 VAL A N 1
ATOM 2278 C CA . VAL A 1 281 ? -18.478 -6.737 -0.845 1.00 85.19 281 VAL A CA 1
ATOM 2279 C C . VAL A 1 281 ? -17.943 -6.688 0.582 1.00 85.19 281 VAL A C 1
ATOM 2281 O O . VAL A 1 281 ? -18.703 -6.521 1.538 1.00 85.19 281 VAL A O 1
ATOM 2284 N N . MET A 1 282 ? -16.624 -6.808 0.737 1.00 82.31 282 MET A N 1
ATOM 2285 C CA . MET A 1 282 ? -15.990 -6.987 2.042 1.00 82.31 282 MET A CA 1
ATOM 2286 C C . MET A 1 282 ? -15.904 -5.697 2.832 1.00 82.31 282 MET A C 1
ATOM 2288 O O . MET A 1 282 ? -15.804 -5.752 4.059 1.00 82.31 282 MET A O 1
ATOM 2292 N N . LYS A 1 283 ? -15.939 -4.542 2.150 1.00 79.25 283 LYS A N 1
ATOM 2293 C CA . LYS A 1 283 ? -15.825 -3.230 2.786 1.00 79.25 283 LYS A CA 1
ATOM 2294 C C . LYS A 1 283 ? -14.613 -3.219 3.727 1.00 79.25 283 LYS A C 1
ATOM 2296 O O . LYS A 1 283 ? -14.752 -2.928 4.916 1.00 79.25 283 LYS A O 1
ATOM 2301 N N . ALA A 1 284 ? -13.430 -3.553 3.203 1.00 74.88 284 ALA A N 1
ATOM 2302 C CA . ALA A 1 284 ? -12.181 -3.601 3.963 1.00 74.88 284 ALA A CA 1
ATOM 2303 C C . ALA A 1 284 ? -11.044 -2.843 3.263 1.00 74.88 284 ALA A C 1
ATOM 2305 O O . ALA A 1 284 ? -10.895 -2.910 2.045 1.00 74.88 284 ALA A O 1
ATOM 2306 N N . LYS A 1 285 ? -10.214 -2.136 4.050 1.00 71.25 285 LYS A N 1
ATOM 2307 C CA . LYS A 1 285 ? -9.194 -1.203 3.524 1.00 71.25 285 LYS A CA 1
ATOM 2308 C C . LYS A 1 285 ? -8.078 -1.928 2.770 1.00 71.25 285 LYS A C 1
ATOM 2310 O O . LYS A 1 285 ? -7.513 -1.357 1.847 1.00 71.25 285 LYS A O 1
ATOM 2315 N N . ALA A 1 286 ? -7.801 -3.181 3.134 1.00 74.06 286 ALA A N 1
ATOM 2316 C CA . ALA A 1 286 ? -6.792 -4.009 2.480 1.00 74.06 286 ALA A CA 1
ATOM 2317 C C . ALA A 1 286 ? -7.051 -4.150 0.969 1.00 74.06 286 ALA A C 1
ATOM 2319 O O . ALA A 1 286 ? -6.135 -3.980 0.174 1.00 74.06 286 ALA A O 1
ATOM 2320 N N . PHE A 1 287 ? -8.305 -4.350 0.550 1.00 81.38 287 PHE A N 1
ATOM 2321 C CA . PHE A 1 287 ? -8.639 -4.502 -0.871 1.00 81.38 287 PHE A CA 1
ATOM 2322 C C . PHE A 1 287 ? -8.528 -3.204 -1.672 1.00 81.38 287 PHE A C 1
ATOM 2324 O O . PHE A 1 287 ? -8.341 -3.259 -2.882 1.00 81.38 287 PHE A O 1
ATOM 2331 N N . ALA A 1 288 ? -8.563 -2.039 -1.017 1.00 75.88 288 ALA A N 1
ATOM 2332 C CA . ALA A 1 288 ? -8.290 -0.776 -1.696 1.00 75.88 288 ALA A CA 1
ATOM 2333 C C . ALA A 1 288 ? -6.818 -0.705 -2.139 1.00 75.88 288 ALA A C 1
ATOM 2335 O O . ALA A 1 288 ? -6.539 -0.297 -3.264 1.00 75.88 288 ALA A O 1
ATOM 2336 N N . VAL A 1 289 ? -5.891 -1.184 -1.300 1.00 76.88 289 VAL A N 1
ATOM 2337 C CA . VAL A 1 289 ? -4.461 -1.279 -1.642 1.00 76.88 289 VAL A CA 1
ATOM 2338 C C . VAL A 1 289 ? -4.259 -2.222 -2.828 1.00 76.88 289 VAL A C 1
ATOM 2340 O O . VAL A 1 289 ? -3.651 -1.834 -3.824 1.00 76.88 289 VAL A O 1
ATOM 2343 N N . TRP A 1 290 ? -4.849 -3.419 -2.768 1.00 82.81 290 TRP A N 1
ATOM 2344 C CA . TRP A 1 290 ? -4.751 -4.396 -3.855 1.00 82.81 290 TRP A CA 1
ATOM 2345 C C . TRP A 1 290 ? -5.381 -3.903 -5.156 1.00 82.81 290 TRP A C 1
ATOM 2347 O O . TRP A 1 290 ? -4.798 -4.103 -6.213 1.00 82.81 290 TRP A O 1
ATOM 2357 N N . SER A 1 291 ? -6.504 -3.181 -5.096 1.00 81.06 291 SER A N 1
ATOM 2358 C CA . SER A 1 291 ? -7.107 -2.575 -6.289 1.00 81.06 291 SER A CA 1
ATOM 2359 C C . SER A 1 291 ? -6.203 -1.518 -6.935 1.00 81.06 291 SER A C 1
ATOM 2361 O O . SER A 1 291 ? -6.111 -1.463 -8.160 1.00 81.06 291 SER A O 1
ATOM 2363 N N . GLY A 1 292 ? -5.476 -0.728 -6.134 1.00 77.69 292 GLY A N 1
ATOM 2364 C CA . GLY A 1 292 ? -4.479 0.214 -6.642 1.00 77.69 292 GLY A CA 1
ATOM 2365 C C . GLY A 1 292 ? -3.365 -0.507 -7.399 1.00 77.69 292 GLY A C 1
ATOM 2366 O O . GLY A 1 292 ? -3.137 -0.216 -8.572 1.00 77.69 292 GLY A O 1
ATOM 2367 N N . LEU A 1 293 ? -2.738 -1.506 -6.764 1.00 81.38 293 LEU A N 1
ATOM 2368 C CA . LEU A 1 293 ? -1.696 -2.327 -7.391 1.00 81.38 293 LEU A CA 1
ATOM 2369 C C . LEU A 1 293 ? -2.196 -3.029 -8.665 1.00 81.38 293 LEU A C 1
ATOM 2371 O O . LEU A 1 293 ? -1.529 -2.983 -9.695 1.00 81.38 293 LEU A O 1
ATOM 2375 N N . ALA A 1 294 ? -3.387 -3.628 -8.619 1.00 84.81 294 ALA A N 1
ATOM 2376 C CA . ALA A 1 294 ? -3.985 -4.325 -9.753 1.00 84.81 294 ALA A CA 1
ATOM 2377 C C . ALA A 1 294 ? -4.183 -3.408 -10.963 1.00 84.81 294 ALA A C 1
ATOM 2379 O O . ALA A 1 294 ? -3.952 -3.816 -12.097 1.00 84.81 294 ALA A O 1
ATOM 2380 N N . THR A 1 295 ? -4.571 -2.154 -10.731 1.00 82.69 295 THR A N 1
ATOM 2381 C CA . THR A 1 295 ? -4.798 -1.215 -11.832 1.00 82.69 295 THR A CA 1
ATOM 2382 C C . THR A 1 295 ? -3.486 -0.728 -12.451 1.00 82.69 295 THR A C 1
ATOM 2384 O O . THR A 1 295 ? -3.439 -0.526 -13.660 1.00 82.69 295 THR A O 1
ATOM 2387 N N . TYR A 1 296 ? -2.409 -0.594 -11.665 1.00 80.94 296 TYR A N 1
ATOM 2388 C CA . TYR A 1 296 ? -1.068 -0.346 -12.212 1.00 80.94 296 TYR A CA 1
ATOM 2389 C C . TYR A 1 296 ? -0.604 -1.505 -13.098 1.00 80.94 296 TYR A C 1
ATOM 2391 O O . TYR A 1 296 ? -0.178 -1.271 -14.225 1.00 80.94 296 TYR A O 1
ATOM 2399 N N . LEU A 1 297 ? -0.749 -2.749 -12.627 1.00 85.19 297 LEU A N 1
ATOM 2400 C CA . LEU A 1 297 ? -0.401 -3.938 -13.413 1.00 85.19 297 LEU A CA 1
ATOM 2401 C C . LEU A 1 297 ? -1.229 -4.035 -14.700 1.00 85.19 297 LEU A C 1
ATOM 2403 O O . LEU A 1 297 ? -0.689 -4.339 -15.763 1.00 85.19 297 LEU A O 1
ATOM 2407 N N . LEU A 1 298 ? -2.528 -3.731 -14.625 1.00 88.00 298 LEU A N 1
ATOM 2408 C CA . LEU A 1 298 ? -3.402 -3.676 -15.792 1.00 88.00 298 LEU A CA 1
ATOM 2409 C C . LEU A 1 298 ? -2.940 -2.606 -16.788 1.00 88.00 298 LEU A C 1
ATOM 2411 O O . LEU A 1 298 ? -2.833 -2.891 -17.976 1.00 88.00 298 LEU A O 1
ATOM 2415 N N . PHE A 1 299 ? -2.620 -1.401 -16.317 1.00 86.31 299 PHE A N 1
ATOM 2416 C CA . PHE A 1 299 ? -2.114 -0.331 -17.174 1.00 86.31 299 PHE A CA 1
ATOM 2417 C C . PHE A 1 299 ? -0.801 -0.718 -17.864 1.00 86.31 299 PHE A C 1
ATOM 2419 O O . PHE A 1 299 ? -0.685 -0.567 -19.077 1.00 86.31 299 PHE A O 1
ATOM 2426 N N . THR A 1 300 ? 0.151 -1.300 -17.129 1.00 86.19 300 THR A N 1
ATOM 2427 C CA . THR A 1 300 ? 1.387 -1.848 -17.708 1.00 86.19 300 THR A CA 1
ATOM 2428 C C . THR A 1 300 ? 1.096 -2.910 -18.767 1.00 86.19 300 THR A C 1
ATOM 2430 O O . THR A 1 300 ? 1.719 -2.901 -19.824 1.00 86.19 300 THR A O 1
ATOM 2433 N N . SER A 1 301 ? 0.125 -3.792 -18.525 1.00 87.06 301 SER A N 1
ATOM 2434 C CA . SER A 1 301 ? -0.253 -4.842 -19.480 1.00 87.06 301 SER A CA 1
ATOM 2435 C C . SER A 1 301 ? -0.878 -4.267 -20.759 1.00 87.06 301 SER A C 1
ATOM 2437 O O . SER A 1 301 ? -0.550 -4.702 -21.859 1.00 87.06 301 SER A O 1
ATOM 2439 N N . ILE A 1 302 ? -1.702 -3.221 -20.636 1.00 87.94 302 ILE A N 1
ATOM 2440 C CA . ILE A 1 302 ? -2.251 -2.484 -21.785 1.00 87.94 302 ILE A CA 1
ATOM 2441 C C . ILE A 1 302 ? -1.134 -1.798 -22.577 1.00 87.94 302 ILE A C 1
ATOM 2443 O O . ILE A 1 302 ? -1.137 -1.842 -23.803 1.00 87.94 302 ILE A O 1
ATOM 2447 N N . LEU A 1 303 ? -0.151 -1.194 -21.905 1.00 86.06 303 LEU A N 1
ATOM 2448 C CA . LEU A 1 303 ? 1.002 -0.615 -22.593 1.00 86.06 303 LEU A CA 1
ATOM 2449 C C . LEU A 1 303 ? 1.820 -1.687 -23.331 1.00 86.06 303 LEU A C 1
ATOM 2451 O O . LEU A 1 303 ? 2.275 -1.433 -24.443 1.00 86.06 303 LEU A O 1
ATOM 2455 N N . LEU A 1 304 ? 1.971 -2.893 -22.770 1.00 86.56 304 LEU A N 1
ATOM 2456 C CA . LEU A 1 304 ? 2.606 -4.016 -23.474 1.00 86.56 304 LEU A CA 1
ATOM 2457 C C . LEU A 1 304 ? 1.869 -4.365 -24.772 1.00 86.56 304 LEU A C 1
ATOM 2459 O O . LEU A 1 304 ? 2.525 -4.542 -25.796 1.00 86.56 304 LEU A O 1
ATOM 2463 N N . LEU A 1 305 ? 0.532 -4.350 -24.770 1.00 86.88 305 LEU A N 1
ATOM 2464 C CA . LEU A 1 305 ? -0.258 -4.506 -25.997 1.00 86.88 305 LEU A CA 1
ATOM 2465 C C . LEU A 1 305 ? -0.028 -3.387 -27.022 1.00 86.88 305 LEU A C 1
ATOM 2467 O O . LEU A 1 305 ? -0.161 -3.623 -28.219 1.00 86.88 305 LEU A O 1
ATOM 2471 N N . LEU A 1 306 ? 0.329 -2.184 -26.583 1.00 86.88 306 LEU A N 1
ATOM 2472 C CA . LEU A 1 306 ? 0.659 -1.067 -27.472 1.00 86.88 306 LEU A CA 1
ATOM 2473 C C . LEU A 1 306 ? 2.121 -1.087 -27.949 1.00 86.88 306 LEU A C 1
ATOM 2475 O O . LEU A 1 306 ? 2.544 -0.168 -28.644 1.00 86.88 306 LEU A O 1
ATOM 2479 N N . GLY A 1 307 ? 2.889 -2.124 -27.596 1.00 83.12 307 GLY A N 1
ATOM 2480 C CA . GLY A 1 307 ? 4.283 -2.265 -28.005 1.00 83.12 307 GLY A CA 1
ATOM 2481 C C . GLY A 1 307 ? 5.288 -1.661 -27.024 1.00 83.12 307 GLY A C 1
ATOM 2482 O O . GLY A 1 307 ? 6.403 -1.351 -27.430 1.00 83.12 307 GLY A O 1
ATOM 2483 N N . LEU A 1 308 ? 4.957 -1.537 -25.729 1.00 84.25 308 LEU A N 1
ATOM 2484 C CA . LEU A 1 308 ? 5.874 -1.009 -24.702 1.00 84.25 308 LEU A CA 1
ATOM 2485 C C . LEU A 1 308 ? 7.258 -1.678 -24.712 1.00 84.25 308 LEU A C 1
ATOM 2487 O O . LEU A 1 308 ? 8.250 -0.992 -24.487 1.00 84.25 308 LEU A O 1
ATOM 2491 N N . LYS A 1 309 ? 7.341 -2.992 -24.974 1.00 83.38 309 LYS A N 1
ATOM 2492 C CA . LYS A 1 309 ? 8.625 -3.711 -25.085 1.00 83.38 309 LYS A CA 1
ATOM 2493 C C . LYS A 1 309 ? 9.504 -3.124 -26.188 1.00 83.38 309 LYS A C 1
ATOM 2495 O O . LYS A 1 309 ? 10.693 -2.917 -25.972 1.00 83.38 309 LYS A O 1
ATOM 2500 N N . GLU A 1 310 ? 8.905 -2.853 -27.341 1.00 81.69 310 GLU A N 1
ATOM 2501 C CA . GLU A 1 310 ? 9.588 -2.249 -28.477 1.00 81.69 310 GLU A CA 1
ATOM 2502 C C . GLU A 1 310 ? 9.943 -0.801 -28.164 1.00 81.69 310 GLU A C 1
ATOM 2504 O O . GLU A 1 310 ? 11.091 -0.432 -28.330 1.00 81.69 310 GLU A O 1
ATOM 2509 N N . TRP A 1 311 ? 9.032 -0.006 -27.592 1.00 79.44 311 TRP A N 1
ATOM 2510 C CA . TRP A 1 311 ? 9.350 1.368 -27.182 1.00 79.44 311 TRP A CA 1
ATOM 2511 C C . TRP A 1 311 ? 10.557 1.420 -26.245 1.00 79.44 311 TRP A C 1
ATOM 2513 O O . TRP A 1 311 ? 11.514 2.130 -26.509 1.00 79.44 311 TRP A O 1
ATOM 2523 N N . VAL A 1 312 ? 10.578 0.597 -25.196 1.00 80.06 312 VAL A N 1
ATOM 2524 C CA . VAL A 1 312 ? 11.711 0.530 -24.256 1.00 80.06 312 VAL A CA 1
ATOM 2525 C C . VAL A 1 312 ? 13.021 0.128 -24.948 1.00 80.06 312 VAL A C 1
ATOM 2527 O O . VAL A 1 312 ? 14.092 0.491 -24.465 1.00 80.06 312 VAL A O 1
ATOM 2530 N N . ARG A 1 313 ? 12.951 -0.609 -26.060 1.00 75.06 313 ARG A N 1
ATOM 2531 C CA . ARG A 1 313 ? 14.112 -1.173 -26.753 1.00 75.06 313 ARG A CA 1
ATOM 2532 C C . ARG A 1 313 ? 14.614 -0.333 -27.929 1.00 75.06 313 ARG A C 1
ATOM 2534 O O . ARG A 1 313 ? 15.822 -0.209 -28.091 1.00 75.06 313 ARG A O 1
ATOM 2541 N N . THR A 1 314 ? 13.717 0.195 -28.756 1.00 71.06 314 THR A N 1
ATOM 2542 C CA . THR A 1 314 ? 14.023 0.925 -29.995 1.00 71.06 314 THR A CA 1
ATOM 2543 C C . THR A 1 314 ? 13.779 2.424 -29.871 1.00 71.06 314 THR A C 1
ATOM 2545 O O . THR A 1 314 ? 14.429 3.194 -30.566 1.00 71.06 314 THR A O 1
ATOM 2548 N N . GLU A 1 315 ? 12.854 2.855 -29.008 1.00 61.38 315 GLU A N 1
ATOM 2549 C CA . GLU A 1 315 ? 12.441 4.254 -28.873 1.00 61.38 315 GLU A CA 1
ATOM 2550 C C . GLU A 1 315 ? 12.453 4.722 -27.416 1.00 61.38 315 GLU A C 1
ATOM 2552 O O . GLU A 1 315 ? 11.400 4.908 -26.810 1.00 61.38 315 GLU A O 1
ATOM 2557 N N . HIS A 1 316 ? 13.646 4.988 -26.887 1.00 68.62 316 HIS A N 1
ATOM 2558 C CA . HIS A 1 316 ? 13.855 5.894 -25.755 1.00 68.62 316 HIS A CA 1
ATOM 2559 C C . HIS A 1 316 ? 12.924 5.656 -24.533 1.00 68.62 316 HIS A C 1
ATOM 2561 O O . HIS A 1 316 ? 11.791 6.147 -24.463 1.00 68.62 316 HIS A O 1
ATOM 2567 N N . ILE A 1 317 ? 13.437 4.973 -23.503 1.00 77.62 317 ILE A N 1
ATOM 2568 C CA . ILE A 1 317 ? 12.788 4.634 -22.219 1.00 77.62 317 ILE A CA 1
ATOM 2569 C C . ILE A 1 317 ? 12.018 5.820 -21.592 1.00 77.62 317 ILE A C 1
ATOM 2571 O O . ILE A 1 317 ? 11.009 5.635 -20.899 1.00 77.62 317 ILE A O 1
ATOM 2575 N N . ALA A 1 318 ? 12.432 7.057 -21.850 1.00 75.56 318 ALA A N 1
ATOM 2576 C CA . ALA A 1 318 ? 11.747 8.278 -21.455 1.00 75.56 318 ALA A CA 1
ATOM 2577 C C . ALA A 1 318 ? 10.309 8.382 -21.997 1.00 75.56 318 ALA A C 1
ATOM 2579 O O . ALA A 1 318 ? 9.408 8.752 -21.242 1.00 75.56 318 ALA A O 1
ATOM 2580 N N . ARG A 1 319 ? 10.040 7.994 -23.254 1.00 77.25 319 ARG A N 1
ATOM 2581 C CA . ARG A 1 319 ? 8.680 8.005 -23.841 1.00 77.25 319 ARG A CA 1
ATOM 2582 C C . ARG A 1 319 ? 7.738 7.055 -23.107 1.00 77.25 319 ARG A C 1
ATOM 2584 O O . ARG A 1 319 ? 6.626 7.439 -22.736 1.00 77.25 319 ARG A O 1
ATOM 2591 N N . ALA A 1 320 ? 8.210 5.843 -22.823 1.00 79.06 320 ALA A N 1
ATOM 2592 C CA . ALA A 1 320 ? 7.482 4.877 -22.006 1.00 79.06 320 ALA A CA 1
ATOM 2593 C C . ALA A 1 320 ? 7.160 5.455 -20.617 1.00 79.06 320 ALA A C 1
ATOM 2595 O O . ALA A 1 320 ? 6.034 5.351 -20.131 1.00 79.06 320 ALA A O 1
ATOM 2596 N N . THR A 1 321 ? 8.129 6.137 -20.009 1.00 78.56 321 THR A N 1
ATOM 2597 C CA . THR A 1 321 ? 8.002 6.744 -18.679 1.00 78.56 321 THR A CA 1
ATOM 2598 C C . THR A 1 321 ? 6.973 7.890 -18.652 1.00 78.56 321 THR A C 1
ATOM 2600 O O . THR A 1 321 ? 6.194 7.994 -17.704 1.00 78.56 321 THR A O 1
ATOM 2603 N N . VAL A 1 322 ? 6.864 8.695 -19.718 1.00 79.88 322 VAL A N 1
ATOM 2604 C CA . VAL A 1 322 ? 5.814 9.729 -19.857 1.00 79.88 322 VAL A CA 1
ATOM 2605 C C . VAL A 1 322 ? 4.408 9.128 -19.890 1.00 79.88 322 VAL A C 1
ATOM 2607 O O . VAL A 1 322 ? 3.487 9.689 -19.293 1.00 79.88 322 VAL A O 1
ATOM 2610 N N . CYS A 1 323 ? 4.221 7.967 -20.518 1.00 80.25 323 CYS A N 1
ATOM 2611 C CA . CYS A 1 323 ? 2.916 7.298 -20.536 1.00 80.25 323 CYS A CA 1
ATOM 2612 C C . CYS A 1 323 ? 2.452 6.932 -19.114 1.00 80.25 323 CYS A C 1
ATOM 2614 O O . CYS A 1 323 ? 1.280 7.110 -18.773 1.00 80.25 323 CYS A O 1
ATOM 2616 N N . TYR A 1 324 ? 3.377 6.520 -18.241 1.00 76.94 324 TYR A N 1
ATOM 2617 C CA . TYR A 1 324 ? 3.085 6.305 -16.819 1.00 76.94 324 TYR A CA 1
ATOM 2618 C C . TYR A 1 324 ? 2.737 7.603 -16.073 1.00 76.94 324 TYR A C 1
ATOM 2620 O O . TYR A 1 324 ? 1.903 7.577 -15.163 1.00 76.94 324 TYR A O 1
ATOM 2628 N N . LEU A 1 325 ? 3.289 8.754 -16.473 1.00 75.31 325 LEU A N 1
ATOM 2629 C CA . LEU A 1 325 ? 2.876 10.057 -15.932 1.00 75.31 325 LEU A CA 1
ATOM 2630 C C . LEU A 1 325 ? 1.465 10.457 -16.375 1.00 75.31 325 LEU A C 1
ATOM 2632 O O . LEU A 1 325 ? 0.734 11.043 -15.583 1.00 75.31 325 LEU A O 1
ATOM 2636 N N . ALA A 1 326 ? 1.037 10.109 -17.590 1.00 72.19 326 ALA A N 1
ATOM 2637 C CA . ALA A 1 326 ? -0.327 10.381 -18.058 1.00 72.19 326 ALA A CA 1
ATOM 2638 C C . ALA A 1 326 ? -1.396 9.570 -17.294 1.00 72.19 326 ALA A C 1
ATOM 2640 O O . ALA A 1 326 ? -2.532 10.018 -17.128 1.00 72.19 326 ALA A O 1
ATOM 2641 N N . PHE A 1 327 ? -1.028 8.409 -16.751 1.00 71.38 327 PHE A N 1
ATOM 2642 C CA . PHE A 1 327 ? -1.904 7.582 -15.914 1.00 71.38 327 PHE A CA 1
ATOM 2643 C C . PHE A 1 327 ? -2.180 8.191 -14.530 1.00 71.38 327 PHE A C 1
ATOM 2645 O O . PHE A 1 327 ? -3.225 7.971 -13.910 1.00 71.38 327 PHE A O 1
ATOM 2652 N N . CYS A 1 328 ? -1.258 9.022 -14.055 1.00 68.19 328 CYS A N 1
ATOM 2653 C CA . CYS A 1 328 ? -1.312 9.651 -12.748 1.00 68.19 328 CYS A CA 1
ATOM 2654 C C . CYS A 1 328 ? -2.548 10.555 -12.507 1.00 68.19 328 CYS A C 1
ATOM 2656 O O . CYS A 1 328 ? -3.210 10.407 -11.473 1.00 68.19 328 CYS A O 1
ATOM 2658 N N . PRO A 1 329 ? -2.931 11.466 -13.427 1.00 63.53 329 PRO A N 1
ATOM 2659 C CA . PRO A 1 329 ? -4.146 12.271 -13.287 1.00 63.53 329 PRO A CA 1
ATOM 2660 C C . PRO A 1 329 ? -5.447 11.458 -13.387 1.00 63.53 329 PRO A C 1
ATOM 2662 O O . PRO A 1 329 ? -6.396 11.764 -12.659 1.00 63.53 329 PRO A O 1
ATOM 2665 N 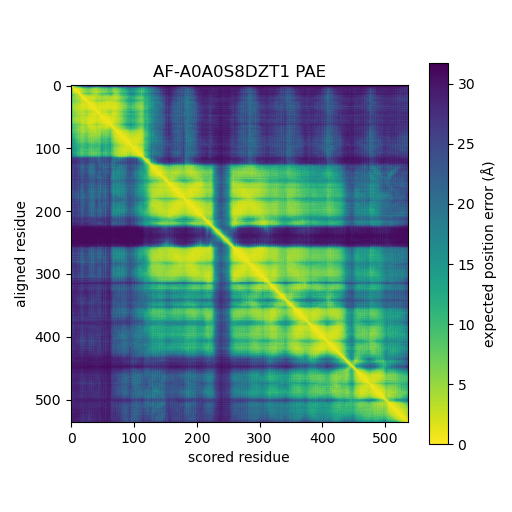N . ALA A 1 330 ? -5.497 10.390 -14.194 1.00 61.97 330 ALA A N 1
ATOM 2666 C CA . ALA A 1 330 ? -6.655 9.488 -14.247 1.00 61.97 330 ALA A CA 1
ATOM 2667 C C . ALA A 1 330 ? -6.898 8.806 -12.884 1.00 61.97 330 ALA A C 1
ATOM 2669 O O . ALA A 1 330 ? -8.035 8.688 -12.419 1.00 61.97 330 ALA A O 1
ATOM 2670 N N . PHE A 1 331 ? -5.817 8.474 -12.173 1.00 61.69 331 PHE A N 1
ATOM 2671 C CA . PHE A 1 331 ? -5.865 7.903 -10.827 1.00 61.69 331 PHE A CA 1
ATOM 2672 C C . PHE A 1 331 ? -6.241 8.890 -9.719 1.00 61.69 331 PHE A C 1
ATOM 2674 O O . PHE A 1 331 ? -6.724 8.475 -8.670 1.00 61.69 331 PHE A O 1
ATOM 2681 N N . ARG A 1 332 ? -6.093 10.202 -9.938 1.00 63.56 332 ARG A N 1
ATOM 2682 C CA . ARG A 1 332 ? -6.639 11.237 -9.043 1.00 63.56 332 ARG A CA 1
ATOM 2683 C C . ARG A 1 332 ? -8.161 11.358 -9.177 1.00 63.56 332 ARG A C 1
ATOM 2685 O O . ARG A 1 332 ? -8.832 11.680 -8.193 1.00 63.56 332 ARG A O 1
ATOM 2692 N N . ALA A 1 333 ? -8.702 11.111 -10.371 1.00 63.50 3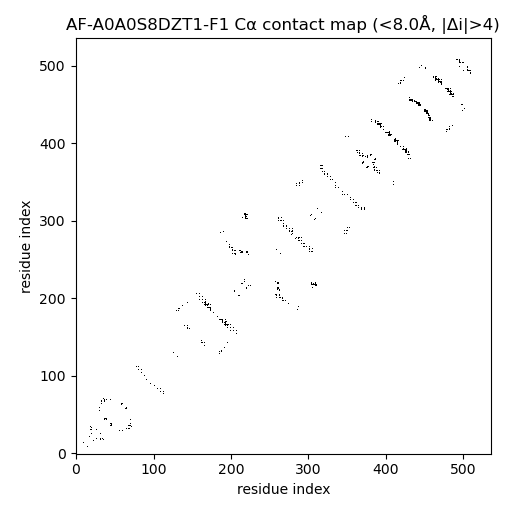33 ALA A N 1
ATOM 2693 C CA . ALA A 1 333 ? -10.135 11.196 -10.639 1.00 63.50 333 ALA A CA 1
ATOM 2694 C C . ALA A 1 333 ? -10.917 10.057 -9.963 1.00 63.50 333 ALA A C 1
ATOM 2696 O O . ALA A 1 333 ? -12.005 10.290 -9.441 1.00 63.50 333 ALA A O 1
ATOM 2697 N N . LEU A 1 334 ? -10.348 8.850 -9.895 1.00 66.38 334 LEU A N 1
ATOM 2698 C CA . LEU A 1 334 ? -11.021 7.669 -9.347 1.00 66.38 334 LEU A CA 1
ATOM 2699 C C . LEU A 1 334 ? -11.410 7.818 -7.851 1.00 66.38 334 LEU A C 1
ATOM 2701 O O . LEU A 1 334 ? -12.586 7.632 -7.530 1.00 66.38 334 LEU A O 1
ATOM 2705 N N . PRO A 1 335 ? -10.526 8.242 -6.924 1.00 62.69 335 PRO A N 1
ATOM 2706 C CA . PRO A 1 335 ? -10.907 8.537 -5.544 1.00 62.69 335 PRO A CA 1
ATOM 2707 C C . PRO A 1 335 ? -11.877 9.717 -5.422 1.00 62.69 335 PRO A C 1
ATOM 2709 O O . PRO A 1 335 ? -12.775 9.666 -4.586 1.00 62.69 335 PRO A O 1
ATOM 2712 N N . ALA A 1 336 ? -11.758 10.741 -6.275 1.00 63.72 336 ALA A N 1
ATOM 2713 C CA . ALA A 1 336 ? -12.685 11.876 -6.283 1.00 63.72 336 ALA A CA 1
ATOM 2714 C C . ALA A 1 336 ? -14.111 11.450 -6.691 1.00 63.72 336 ALA A C 1
ATOM 2716 O O . ALA A 1 336 ? -15.100 11.931 -6.136 1.00 63.72 336 ALA A O 1
ATOM 2717 N N . ILE A 1 337 ? -14.231 10.498 -7.622 1.00 65.81 337 ILE A N 1
ATOM 2718 C CA . ILE A 1 337 ? -15.505 9.867 -7.993 1.00 65.81 337 ILE A CA 1
ATOM 2719 C C . ILE A 1 337 ? -16.044 9.017 -6.830 1.00 65.81 337 ILE A C 1
ATOM 2721 O O . ILE A 1 337 ? -17.240 9.063 -6.533 1.00 65.81 337 ILE A O 1
ATOM 2725 N N . LEU A 1 338 ? -15.178 8.275 -6.133 1.00 65.81 338 LEU A N 1
ATOM 2726 C CA . LEU A 1 338 ? -15.560 7.461 -4.973 1.00 65.81 338 LEU A CA 1
ATOM 2727 C C . LEU A 1 338 ? -16.017 8.310 -3.773 1.00 65.81 338 LEU A C 1
ATOM 2729 O O . LEU A 1 338 ? -16.970 7.932 -3.086 1.00 65.81 338 LEU A O 1
ATOM 2733 N N . GLU A 1 339 ? -15.400 9.473 -3.548 1.00 65.38 339 GLU A N 1
ATOM 2734 C CA . GLU A 1 339 ? -15.839 10.458 -2.552 1.00 65.38 339 GLU A CA 1
ATOM 2735 C C . GLU A 1 339 ? -17.246 10.986 -2.868 1.00 65.38 339 GLU A C 1
ATOM 2737 O O . GLU A 1 339 ? -18.094 11.028 -1.975 1.00 65.38 339 GLU A O 1
ATOM 2742 N N . ARG A 1 340 ? -17.548 11.275 -4.145 1.00 66.81 340 ARG A N 1
ATOM 2743 C CA . ARG A 1 340 ? -18.890 11.710 -4.586 1.00 66.81 340 ARG A CA 1
ATOM 2744 C C . ARG A 1 340 ? -19.972 10.634 -4.414 1.00 66.81 340 ARG A C 1
ATOM 2746 O O . ARG A 1 340 ? -21.132 10.972 -4.205 1.00 66.81 340 ARG A O 1
ATOM 2753 N N . ARG A 1 341 ? -19.622 9.341 -4.464 1.00 66.50 341 ARG A N 1
ATOM 2754 C CA . ARG A 1 341 ? -20.574 8.207 -4.397 1.00 66.50 341 ARG A CA 1
ATOM 2755 C C . ARG A 1 341 ? -20.772 7.595 -2.996 1.00 66.50 341 ARG A C 1
ATOM 2757 O O . ARG A 1 341 ? -21.130 6.427 -2.889 1.00 66.50 341 ARG A O 1
ATOM 2764 N N . ARG A 1 342 ? -20.542 8.345 -1.905 1.00 60.12 342 ARG A N 1
ATOM 2765 C CA . ARG A 1 342 ? -20.638 7.861 -0.497 1.00 60.12 342 ARG A CA 1
ATOM 2766 C C . ARG A 1 342 ? -19.700 6.683 -0.152 1.00 60.12 342 ARG A C 1
ATOM 2768 O O . ARG A 1 342 ? -19.860 6.034 0.881 1.00 60.12 342 ARG A O 1
ATOM 2775 N N . LEU A 1 343 ? -18.669 6.432 -0.963 1.00 60.56 343 LEU A N 1
ATOM 2776 C CA . LEU A 1 343 ? -17.605 5.449 -0.709 1.00 60.56 343 LEU A CA 1
ATOM 2777 C C . LEU A 1 343 ? -16.350 6.097 -0.085 1.00 60.56 343 LEU A C 1
ATOM 2779 O O . LEU A 1 343 ? -15.276 5.496 -0.066 1.00 60.56 343 LEU A O 1
ATOM 2783 N N . ALA A 1 344 ? -16.503 7.293 0.498 1.00 59.44 344 ALA A N 1
ATOM 2784 C CA . ALA A 1 344 ? -15.438 8.148 1.036 1.00 59.44 344 ALA A CA 1
ATOM 2785 C C . ALA A 1 344 ? -14.501 7.469 2.057 1.00 59.44 344 ALA A C 1
ATOM 2787 O O . ALA A 1 344 ? -13.343 7.853 2.188 1.00 59.44 344 ALA A O 1
ATOM 2788 N N . ARG A 1 345 ? -14.952 6.407 2.738 1.00 62.72 345 ARG A N 1
ATOM 2789 C CA . ARG A 1 345 ? -14.118 5.624 3.672 1.00 62.72 345 ARG A CA 1
ATOM 2790 C C . ARG A 1 345 ? -12.911 4.928 3.021 1.00 62.72 345 ARG A C 1
ATOM 2792 O O . ARG A 1 345 ? -11.973 4.579 3.736 1.00 62.72 345 ARG A O 1
ATOM 2799 N N . TRP A 1 346 ? -12.937 4.704 1.703 1.00 62.91 346 TRP A N 1
ATOM 2800 C CA . TRP A 1 346 ? -11.876 4.007 0.955 1.00 62.91 346 TRP A CA 1
ATOM 2801 C C . TRP A 1 346 ? -10.898 4.949 0.258 1.00 62.91 346 TRP A C 1
ATOM 2803 O O . TRP A 1 346 ? -9.765 4.553 -0.013 1.00 62.91 346 TRP A O 1
ATOM 2813 N N . ALA A 1 347 ? -11.310 6.192 -0.002 1.00 63.72 347 ALA A N 1
ATOM 2814 C CA . ALA A 1 347 ? -10.508 7.176 -0.721 1.00 63.72 347 ALA A CA 1
ATOM 2815 C C . ALA A 1 347 ? -9.097 7.370 -0.121 1.00 63.72 347 ALA A C 1
ATOM 2817 O O . ALA A 1 347 ? -8.137 7.350 -0.892 1.00 63.72 347 ALA A O 1
ATOM 2818 N N . PRO A 1 348 ? -8.903 7.427 1.217 1.00 62.91 348 PRO A N 1
ATOM 2819 C CA . PRO A 1 348 ? -7.569 7.594 1.797 1.00 62.91 348 PRO A CA 1
ATOM 2820 C C . PRO A 1 348 ? -6.586 6.465 1.455 1.00 62.91 348 PRO A C 1
ATOM 2822 O O . PRO A 1 348 ? -5.396 6.723 1.320 1.00 62.91 348 PRO A O 1
ATOM 2825 N N . ALA A 1 349 ? -7.065 5.223 1.307 1.00 64.75 349 ALA A N 1
ATOM 2826 C CA . ALA A 1 349 ? -6.212 4.077 0.985 1.00 64.75 349 ALA A CA 1
ATOM 2827 C C . ALA A 1 349 ? -5.761 4.096 -0.484 1.00 64.75 349 ALA A C 1
ATOM 2829 O O . ALA A 1 349 ? -4.614 3.771 -0.772 1.00 64.75 349 ALA A O 1
ATOM 2830 N N . LEU A 1 350 ? -6.628 4.548 -1.395 1.00 65.38 350 LEU A N 1
ATOM 2831 C CA . LEU A 1 350 ? -6.284 4.736 -2.808 1.00 65.38 350 LEU A CA 1
ATOM 2832 C C . LEU A 1 350 ? -5.325 5.915 -3.008 1.00 65.38 350 LEU A C 1
ATOM 2834 O O . LEU A 1 350 ? -4.385 5.823 -3.792 1.00 65.38 350 LEU A O 1
ATOM 2838 N N . TYR A 1 351 ? -5.501 6.997 -2.244 1.00 65.50 351 TYR A N 1
ATOM 2839 C CA . TYR A 1 351 ? -4.557 8.114 -2.245 1.00 65.50 351 TYR A CA 1
ATOM 2840 C C . TYR A 1 351 ? -3.176 7.741 -1.687 1.00 65.50 351 TYR A C 1
ATOM 2842 O O . TYR A 1 351 ? -2.212 8.432 -2.002 1.00 65.50 351 TYR A O 1
ATOM 2850 N N . LEU A 1 352 ? -3.049 6.681 -0.876 1.00 63.09 352 LEU A N 1
ATOM 2851 C CA . LEU A 1 352 ? -1.781 6.283 -0.254 1.00 63.09 352 LEU A CA 1
ATOM 2852 C C . LEU A 1 352 ? -0.816 5.552 -1.218 1.00 63.09 352 LEU A C 1
ATOM 2854 O O . LEU A 1 352 ? 0.360 5.391 -0.920 1.00 63.09 352 LEU A O 1
ATOM 2858 N N . PHE A 1 353 ? -1.275 5.078 -2.373 1.00 64.44 353 PHE A N 1
ATOM 2859 C CA . PHE A 1 353 ? -0.417 4.269 -3.253 1.00 64.44 353 PHE A CA 1
ATOM 2860 C C . PHE A 1 353 ? 0.149 5.043 -4.449 1.00 64.44 353 PHE A C 1
ATOM 2862 O O . PHE A 1 353 ? 1.015 4.551 -5.159 1.00 64.44 353 PHE A O 1
ATOM 2869 N N . PHE A 1 354 ? -0.331 6.264 -4.671 1.00 70.00 354 PHE A N 1
ATOM 2870 C CA . PHE A 1 354 ? -0.103 7.019 -5.899 1.00 70.00 354 PHE A CA 1
ATOM 2871 C C . PHE A 1 354 ? 1.248 7.775 -5.964 1.00 70.00 354 PHE A C 1
ATOM 2873 O O . PHE A 1 354 ? 1.923 7.718 -6.994 1.00 70.00 354 PHE A O 1
ATOM 2880 N N . PRO A 1 355 ? 1.695 8.478 -4.907 1.00 72.38 355 PRO A N 1
ATOM 2881 C CA . PRO A 1 355 ? 2.833 9.389 -5.064 1.00 72.38 355 PRO A CA 1
ATOM 2882 C C . PRO A 1 355 ? 4.208 8.721 -5.082 1.00 72.38 355 PRO A C 1
ATOM 2884 O O . PRO A 1 355 ? 5.157 9.322 -5.576 1.00 72.38 355 PRO A O 1
ATOM 2887 N N . VAL A 1 356 ? 4.319 7.487 -4.579 1.00 72.50 356 VAL A N 1
ATOM 2888 C CA . VAL A 1 356 ? 5.573 6.717 -4.611 1.00 72.50 356 VAL A CA 1
ATOM 2889 C C . VAL A 1 356 ? 5.919 6.291 -6.047 1.00 72.50 356 VAL A C 1
ATOM 2891 O O . VAL A 1 356 ? 7.001 6.657 -6.506 1.00 72.50 356 VAL A O 1
ATOM 2894 N N . PRO A 1 357 ? 5.019 5.630 -6.811 1.00 73.56 357 PRO A N 1
ATOM 2895 C CA . PRO A 1 357 ? 5.235 5.398 -8.238 1.00 73.56 357 PRO A CA 1
ATOM 2896 C C . PRO A 1 357 ? 5.462 6.692 -9.021 1.00 73.56 357 PRO A C 1
ATOM 2898 O O . PRO A 1 357 ? 6.351 6.732 -9.860 1.00 73.56 357 PRO A O 1
ATOM 2901 N N . PHE A 1 358 ? 4.715 7.765 -8.728 1.00 78.50 358 PHE A N 1
ATOM 2902 C CA . PHE A 1 358 ? 4.901 9.055 -9.401 1.00 78.50 358 PHE A CA 1
ATOM 2903 C C . PHE A 1 358 ? 6.320 9.608 -9.211 1.00 78.50 358 PHE A C 1
ATOM 2905 O O . PHE A 1 358 ? 6.963 9.976 -10.189 1.00 78.50 358 PHE A O 1
ATOM 2912 N N . ALA A 1 359 ? 6.831 9.627 -7.976 1.00 77.50 359 ALA A N 1
ATOM 2913 C CA . ALA A 1 359 ? 8.189 10.085 -7.700 1.00 77.50 359 ALA A CA 1
ATOM 2914 C C . ALA A 1 359 ? 9.241 9.212 -8.406 1.00 77.50 359 ALA A C 1
ATOM 2916 O O . ALA A 1 359 ? 10.168 9.741 -9.014 1.00 77.50 359 ALA A O 1
ATOM 2917 N N . ALA A 1 360 ? 9.063 7.886 -8.394 1.00 80.81 360 ALA A N 1
ATOM 2918 C CA . ALA A 1 360 ? 9.957 6.961 -9.089 1.00 80.81 360 ALA A CA 1
ATOM 2919 C C . ALA A 1 360 ? 9.968 7.197 -10.610 1.00 80.81 360 ALA A C 1
ATOM 2921 O O . ALA A 1 360 ? 11.035 7.262 -11.215 1.00 80.81 360 ALA A O 1
ATOM 2922 N N . VAL A 1 361 ? 8.793 7.382 -11.218 1.00 83.12 361 VAL A N 1
ATOM 2923 C CA . VAL A 1 361 ? 8.632 7.666 -12.652 1.00 83.12 361 VAL A CA 1
ATOM 2924 C C . VAL A 1 361 ? 9.248 9.019 -13.013 1.00 83.12 361 VAL A C 1
ATOM 2926 O O . VAL A 1 361 ? 9.964 9.101 -14.001 1.00 83.12 361 VAL A O 1
ATOM 2929 N N . MET A 1 362 ? 9.053 10.065 -12.205 1.00 83.38 362 MET A N 1
ATOM 2930 C CA . MET A 1 362 ? 9.676 11.378 -12.433 1.00 83.38 362 MET A CA 1
ATOM 2931 C C . MET A 1 362 ? 11.209 11.321 -12.359 1.00 83.38 362 MET A C 1
ATOM 2933 O O . MET A 1 362 ? 11.886 11.959 -13.164 1.00 83.38 362 MET A O 1
ATOM 2937 N N . THR A 1 363 ? 11.774 10.543 -11.432 1.00 83.19 363 THR A N 1
ATOM 2938 C CA . THR A 1 363 ? 13.230 10.350 -11.326 1.00 83.19 363 THR A CA 1
ATOM 2939 C C . THR A 1 363 ? 13.785 9.496 -12.469 1.00 83.19 363 THR A C 1
ATOM 2941 O O . THR A 1 363 ? 14.841 9.813 -13.015 1.00 83.19 363 THR A O 1
ATOM 2944 N N . LEU A 1 364 ? 13.076 8.438 -12.874 1.00 83.94 364 LEU A N 1
ATOM 2945 C CA . LEU A 1 364 ? 13.436 7.643 -14.052 1.00 83.94 364 LEU A CA 1
ATOM 2946 C C . LEU A 1 364 ? 13.385 8.480 -15.324 1.00 83.94 364 LEU A C 1
ATOM 2948 O O . LEU A 1 364 ? 14.290 8.381 -16.150 1.00 83.94 364 LEU A O 1
ATOM 2952 N N . LEU A 1 365 ? 12.358 9.322 -15.445 1.00 85.56 365 LEU A N 1
ATOM 2953 C CA . LEU A 1 365 ? 12.218 10.245 -16.552 1.00 85.56 365 LEU A CA 1
ATOM 2954 C C . LEU A 1 365 ? 13.409 11.189 -16.563 1.00 85.56 365 LEU A C 1
ATOM 2956 O O . LEU A 1 365 ? 14.067 11.236 -17.590 1.00 85.56 365 LEU A O 1
ATOM 2960 N N . ALA A 1 366 ? 13.747 11.806 -15.421 1.00 84.06 366 ALA A N 1
ATOM 2961 C CA . ALA A 1 366 ? 14.913 12.679 -15.296 1.00 84.06 366 ALA A CA 1
ATOM 2962 C C . ALA A 1 366 ? 16.186 12.029 -15.851 1.00 84.06 366 ALA A C 1
ATOM 2964 O O . ALA A 1 366 ? 16.906 12.628 -16.639 1.00 84.06 366 ALA A O 1
ATOM 2965 N N . ARG A 1 367 ? 16.434 10.770 -15.483 1.00 83.62 367 ARG A N 1
ATOM 2966 C CA . ARG A 1 367 ? 17.631 10.045 -15.914 1.00 83.62 367 ARG A CA 1
ATOM 2967 C C . ARG A 1 367 ? 17.599 9.659 -17.389 1.00 83.62 367 ARG A C 1
ATOM 2969 O O . ARG A 1 367 ? 18.578 9.849 -18.096 1.00 83.62 367 ARG A O 1
ATOM 2976 N N . ARG A 1 368 ? 16.507 9.052 -17.854 1.00 84.94 368 ARG A N 1
ATOM 2977 C CA . ARG A 1 368 ? 16.449 8.502 -19.215 1.00 84.94 368 ARG A CA 1
ATOM 2978 C C . ARG A 1 368 ? 16.191 9.573 -20.261 1.00 84.94 368 ARG A C 1
ATOM 2980 O O . ARG A 1 368 ? 16.842 9.556 -21.293 1.00 84.94 368 ARG A O 1
ATOM 2987 N N . GLY A 1 369 ? 15.338 10.552 -19.980 1.00 83.19 369 GLY A N 1
ATOM 2988 C CA . GLY A 1 369 ? 15.071 11.631 -20.928 1.00 83.19 369 GLY A CA 1
ATOM 2989 C C . GLY A 1 369 ? 16.240 12.604 -21.084 1.00 83.19 369 GLY A C 1
ATOM 2990 O O . GLY A 1 369 ? 16.386 13.164 -22.164 1.00 83.19 369 GLY A O 1
ATOM 2991 N N . SER A 1 370 ? 17.121 12.770 -20.085 1.00 83.62 370 SER A N 1
ATOM 2992 C CA . SER A 1 370 ? 18.333 13.574 -20.280 1.00 83.62 370 SER A CA 1
ATOM 2993 C C . SER A 1 370 ? 19.249 12.910 -21.301 1.00 83.62 370 SER A C 1
ATOM 2995 O O . SER A 1 370 ? 19.739 13.574 -22.207 1.00 83.62 370 SER A O 1
ATOM 2997 N N . ILE A 1 371 ? 19.430 11.593 -21.195 1.00 82.88 371 ILE A N 1
ATOM 2998 C CA . ILE A 1 371 ? 20.254 10.815 -22.126 1.00 82.88 371 ILE A CA 1
ATOM 2999 C C . ILE A 1 371 ? 19.618 10.807 -23.518 1.00 82.88 371 ILE A C 1
ATOM 3001 O O . ILE A 1 371 ? 20.279 11.046 -24.518 1.00 82.88 371 ILE A O 1
ATOM 3005 N N . GLU A 1 372 ? 18.315 10.556 -23.587 1.00 83.38 372 GLU A N 1
ATOM 3006 C CA . GLU A 1 372 ? 17.643 10.224 -24.841 1.00 83.38 372 GLU A CA 1
ATOM 3007 C C . GLU A 1 372 ? 17.132 11.435 -25.621 1.00 83.38 372 GLU A C 1
ATOM 3009 O O . GLU A 1 372 ? 17.161 11.427 -26.846 1.00 83.38 372 GLU A O 1
ATOM 3014 N N . TRP A 1 373 ? 16.630 12.469 -24.944 1.00 85.38 373 TRP A N 1
ATOM 3015 C CA . TRP A 1 373 ? 16.078 13.654 -25.614 1.00 85.38 373 TRP A CA 1
ATOM 3016 C C . TRP A 1 373 ? 17.093 14.780 -25.714 1.00 85.38 373 TRP A C 1
ATOM 3018 O O . TRP A 1 373 ? 17.075 15.552 -26.669 1.00 85.38 373 TRP A O 1
ATOM 3028 N N . LEU A 1 374 ? 17.969 14.878 -24.717 1.00 83.69 374 LEU A N 1
ATOM 3029 C CA . LEU A 1 374 ? 18.953 15.948 -24.610 1.00 83.69 374 LEU A CA 1
ATOM 3030 C C . LEU A 1 374 ? 20.379 15.456 -24.898 1.00 83.69 374 LEU A C 1
ATOM 3032 O O . LEU A 1 374 ? 21.316 16.234 -24.761 1.00 83.69 374 LEU A O 1
ATOM 3036 N N . HIS A 1 375 ? 20.534 14.197 -25.333 1.00 81.88 375 HIS A N 1
ATOM 3037 C CA . HIS A 1 375 ? 21.811 13.585 -25.721 1.00 81.88 375 HIS A CA 1
ATOM 3038 C C . HIS A 1 375 ? 22.893 13.705 -24.632 1.00 81.88 375 HIS A C 1
ATOM 3040 O O . HIS A 1 375 ? 24.082 13.840 -24.917 1.00 81.88 375 HIS A O 1
ATOM 3046 N N . ALA A 1 376 ? 22.472 13.677 -23.364 1.00 81.56 376 ALA A N 1
ATOM 3047 C CA . ALA A 1 376 ? 23.365 13.711 -22.217 1.00 81.56 376 ALA A CA 1
ATOM 3048 C C . ALA A 1 376 ? 24.139 12.387 -22.077 1.00 81.56 376 ALA A C 1
ATOM 3050 O O . ALA A 1 376 ? 23.629 11.314 -22.398 1.00 81.56 376 ALA A O 1
ATOM 3051 N N . SER A 1 377 ? 25.354 12.446 -21.534 1.00 80.31 377 SER A N 1
ATOM 3052 C CA . SER A 1 377 ? 26.092 11.248 -21.123 1.00 80.31 377 SER A CA 1
ATOM 3053 C C . SER A 1 377 ? 25.354 10.502 -20.004 1.00 80.31 377 SER A C 1
ATOM 3055 O O . SER A 1 377 ? 24.618 11.101 -19.219 1.00 80.31 377 SER A O 1
ATOM 3057 N N . GLU A 1 378 ? 25.577 9.187 -19.899 1.00 77.62 378 GLU A N 1
ATOM 3058 C CA . GLU A 1 378 ? 24.994 8.357 -18.829 1.00 77.62 378 GLU A CA 1
ATOM 3059 C C . GLU A 1 378 ? 25.570 8.650 -17.431 1.00 77.62 378 GLU A C 1
ATOM 3061 O O . GLU A 1 378 ? 25.138 8.048 -16.442 1.00 77.62 378 GLU A O 1
ATOM 3066 N N . ASP A 1 379 ? 26.533 9.569 -17.345 1.00 76.31 379 ASP A N 1
ATOM 3067 C CA . ASP A 1 379 ? 27.169 9.969 -16.102 1.00 76.31 379 ASP A CA 1
ATOM 3068 C C . ASP A 1 379 ? 26.161 10.649 -15.162 1.00 76.31 379 ASP A C 1
ATOM 3070 O O . ASP A 1 379 ? 25.414 11.559 -15.537 1.00 76.31 379 ASP A O 1
ATOM 3074 N N . LEU A 1 380 ? 26.170 10.223 -13.899 1.00 69.06 380 LEU A N 1
ATOM 3075 C CA . LEU A 1 380 ? 25.388 10.842 -12.833 1.00 69.06 380 LEU A CA 1
ATOM 3076 C C . LEU A 1 380 ? 25.788 12.304 -12.617 1.00 69.06 380 LEU A C 1
ATOM 3078 O O . LEU A 1 380 ? 24.973 13.078 -12.124 1.00 69.06 380 LEU A O 1
ATOM 3082 N N . ASN A 1 381 ? 26.997 12.701 -13.010 1.00 69.31 381 ASN A N 1
ATOM 3083 C CA . ASN A 1 381 ? 27.473 14.079 -12.952 1.00 69.31 381 ASN A CA 1
ATOM 3084 C C . ASN A 1 381 ? 27.186 14.881 -14.230 1.00 69.31 381 ASN A C 1
ATOM 3086 O O . ASN A 1 381 ? 27.761 15.945 -14.410 1.00 69.31 381 ASN A O 1
ATOM 3090 N N . ASN A 1 382 ? 26.310 14.422 -15.130 1.00 78.69 382 ASN A N 1
ATOM 3091 C CA . ASN A 1 382 ? 25.969 15.209 -16.314 1.00 78.69 382 ASN A CA 1
ATOM 3092 C C . ASN A 1 382 ? 25.145 16.466 -15.962 1.00 78.69 382 ASN A C 1
ATOM 3094 O O . ASN A 1 382 ? 24.140 16.379 -15.247 1.00 78.69 382 ASN A O 1
ATOM 3098 N N . GLU A 1 383 ? 25.521 17.616 -16.542 1.00 79.19 383 GLU A N 1
ATOM 3099 C CA . GLU A 1 383 ? 24.860 18.915 -16.338 1.00 79.19 383 GLU A CA 1
ATOM 3100 C C . GLU A 1 383 ? 23.343 18.857 -16.548 1.00 79.19 383 GLU A C 1
ATOM 3102 O O . GLU A 1 383 ? 22.541 19.306 -15.728 1.00 79.19 383 GLU A O 1
ATOM 3107 N N . THR A 1 384 ? 22.948 18.206 -17.631 1.00 81.69 384 THR A N 1
ATOM 3108 C CA . THR A 1 384 ? 21.572 18.141 -18.104 1.00 81.69 384 THR A CA 1
ATOM 3109 C C . THR A 1 384 ? 20.687 17.270 -17.211 1.00 81.69 384 THR A C 1
ATOM 3111 O O . THR A 1 384 ? 19.560 17.649 -16.890 1.00 81.69 384 THR A O 1
ATOM 3114 N N . PHE A 1 385 ? 21.192 16.110 -16.777 1.00 82.62 385 PHE A N 1
ATOM 3115 C CA . PHE A 1 385 ? 20.467 15.195 -15.885 1.00 82.62 385 PHE A CA 1
ATOM 3116 C C . PHE A 1 385 ? 20.134 15.868 -14.550 1.00 82.62 385 PHE A C 1
ATOM 3118 O O . PHE A 1 385 ? 19.000 15.848 -14.066 1.00 82.62 385 PHE A O 1
ATOM 3125 N N . GLN A 1 386 ? 21.137 16.501 -13.969 1.00 80.56 386 GLN A N 1
ATOM 3126 C CA . GLN A 1 386 ? 21.064 17.128 -12.661 1.00 80.56 386 GLN A CA 1
ATOM 3127 C C . GLN A 1 386 ? 20.216 18.408 -12.675 1.00 80.56 386 GLN A C 1
ATOM 3129 O O . GLN A 1 386 ? 19.422 18.605 -11.756 1.00 80.56 386 GLN A O 1
ATOM 3134 N N . LEU A 1 387 ? 20.292 19.243 -13.725 1.00 82.94 387 LEU A N 1
ATOM 3135 C CA . LEU A 1 387 ? 19.372 20.378 -13.908 1.00 82.94 387 LEU A CA 1
ATOM 3136 C C . LEU A 1 387 ? 17.912 19.913 -13.917 1.00 82.94 387 LEU A C 1
ATOM 3138 O O . LEU A 1 387 ? 17.032 20.544 -13.324 1.00 82.94 387 LEU A O 1
ATOM 3142 N N . TRP A 1 388 ? 17.647 18.770 -14.542 1.00 85.62 388 TRP A N 1
ATOM 3143 C CA . TRP A 1 388 ? 16.306 18.213 -14.584 1.00 85.62 388 TRP A CA 1
ATOM 3144 C C . TRP A 1 388 ? 15.878 17.605 -13.239 1.00 85.62 388 TRP A C 1
ATOM 3146 O O . TRP A 1 388 ? 14.725 17.755 -12.823 1.00 85.62 388 TRP A O 1
ATOM 3156 N N . LEU A 1 389 ? 16.815 17.018 -12.488 1.00 84.19 389 LEU A N 1
ATOM 3157 C CA . LEU A 1 389 ? 16.585 16.592 -11.106 1.00 84.19 389 LEU A CA 1
ATOM 3158 C C . LEU A 1 389 ? 16.266 17.790 -10.185 1.00 84.19 389 LEU A C 1
ATOM 3160 O O . LEU A 1 389 ? 15.331 17.703 -9.383 1.00 84.19 389 LEU A O 1
ATOM 3164 N N . MET A 1 390 ? 16.934 18.939 -10.366 1.00 83.94 390 MET A N 1
ATOM 3165 C CA . MET A 1 390 ? 16.601 20.189 -9.660 1.00 83.94 390 MET A CA 1
ATOM 3166 C C . MET A 1 390 ? 15.186 20.668 -9.995 1.00 83.94 390 MET A C 1
ATOM 3168 O O . MET A 1 390 ? 14.435 21.053 -9.093 1.00 83.94 390 MET A O 1
ATOM 3172 N N . ALA A 1 391 ? 14.789 20.606 -11.271 1.00 85.81 391 ALA A N 1
ATOM 3173 C CA . ALA A 1 391 ? 13.433 20.949 -11.699 1.00 85.81 391 ALA A CA 1
ATOM 3174 C C . ALA A 1 391 ? 12.379 20.049 -11.024 1.00 85.81 391 ALA A C 1
ATOM 3176 O O . ALA A 1 391 ? 11.362 20.549 -10.530 1.00 85.81 391 ALA A O 1
ATOM 3177 N N . ASN A 1 392 ? 12.653 18.744 -10.900 1.00 86.44 392 ASN A N 1
ATOM 3178 C CA . ASN A 1 392 ? 11.815 17.820 -10.129 1.00 86.44 392 ASN A CA 1
ATOM 3179 C C . ASN A 1 392 ? 11.745 18.209 -8.647 1.00 86.44 392 ASN A C 1
ATOM 3181 O O . ASN A 1 392 ? 10.655 18.242 -8.074 1.00 86.44 392 ASN A O 1
ATOM 3185 N N . GLY A 1 393 ? 12.878 18.562 -8.032 1.00 83.62 393 GLY A N 1
ATOM 3186 C CA . GLY A 1 393 ? 12.932 19.046 -6.650 1.00 83.62 393 GLY A CA 1
ATOM 3187 C C . GLY A 1 393 ? 12.061 20.285 -6.418 1.00 83.62 393 GLY A C 1
ATOM 3188 O O . GLY A 1 393 ? 11.325 20.350 -5.430 1.00 83.62 393 GLY A O 1
ATOM 3189 N N . MET A 1 394 ? 12.062 21.233 -7.359 1.00 83.94 394 MET A N 1
ATOM 3190 C CA . MET A 1 394 ? 11.205 22.423 -7.306 1.00 83.94 394 MET A CA 1
ATOM 3191 C C . MET A 1 394 ? 9.718 22.064 -7.444 1.00 83.94 394 MET A C 1
ATOM 3193 O O . MET A 1 394 ? 8.878 22.565 -6.690 1.00 83.94 394 MET A O 1
ATOM 3197 N N . ALA A 1 395 ? 9.378 21.141 -8.349 1.00 84.44 395 ALA A N 1
ATOM 3198 C CA . ALA A 1 395 ? 8.014 20.638 -8.493 1.00 84.44 395 ALA A CA 1
ATOM 3199 C C . ALA A 1 395 ? 7.525 19.929 -7.214 1.00 84.44 395 ALA A C 1
ATOM 3201 O O . ALA A 1 395 ? 6.409 20.192 -6.748 1.00 84.44 395 ALA A O 1
ATOM 3202 N N . TYR A 1 396 ? 8.367 19.092 -6.596 1.00 85.81 396 TYR A N 1
ATOM 3203 C CA . TYR A 1 396 ? 8.077 18.447 -5.312 1.00 85.81 396 TYR A CA 1
ATOM 3204 C C . TYR A 1 396 ? 7.863 19.470 -4.199 1.00 85.81 396 TYR A C 1
ATOM 3206 O O . TYR A 1 396 ? 6.922 19.320 -3.423 1.00 85.81 396 TYR A O 1
ATOM 3214 N N . PHE A 1 397 ? 8.656 20.543 -4.153 1.00 82.94 397 PHE A N 1
ATOM 3215 C CA . PHE A 1 397 ? 8.492 21.616 -3.175 1.00 82.94 397 PHE A CA 1
ATOM 3216 C C . PHE A 1 397 ? 7.145 22.342 -3.318 1.00 82.94 397 PHE A C 1
ATOM 3218 O O . PHE A 1 397 ? 6.413 22.517 -2.336 1.00 82.94 397 PHE A O 1
ATOM 3225 N N . VAL A 1 398 ? 6.770 22.726 -4.543 1.00 83.44 398 VAL A N 1
ATOM 3226 C CA . VAL A 1 398 ? 5.480 23.383 -4.819 1.00 83.44 398 VAL A CA 1
ATOM 3227 C C . VAL A 1 398 ? 4.315 22.463 -4.453 1.00 83.44 398 VAL A C 1
ATOM 3229 O O . VAL A 1 398 ? 3.371 22.890 -3.774 1.00 83.44 398 VAL A O 1
ATOM 3232 N N . PHE A 1 399 ? 4.389 21.187 -4.845 1.00 80.12 399 PHE A N 1
ATOM 3233 C CA . PHE A 1 399 ? 3.369 20.201 -4.507 1.00 80.12 399 PHE A CA 1
ATOM 3234 C C . PHE A 1 399 ? 3.275 19.992 -2.993 1.00 80.12 399 PHE A C 1
ATOM 3236 O O . PHE A 1 399 ? 2.176 20.033 -2.438 1.00 80.12 399 PHE A O 1
ATOM 3243 N N . ALA A 1 400 ? 4.414 19.852 -2.312 1.00 79.38 400 ALA A N 1
ATOM 3244 C CA . ALA A 1 400 ? 4.492 19.689 -0.867 1.00 79.38 400 ALA A CA 1
ATOM 3245 C C . ALA A 1 400 ? 3.831 20.856 -0.125 1.00 79.38 400 ALA A C 1
ATOM 3247 O O . ALA A 1 400 ? 3.005 20.644 0.767 1.00 79.38 400 ALA A O 1
ATOM 3248 N N . ARG A 1 401 ? 4.116 22.095 -0.544 1.00 79.81 401 ARG A N 1
ATOM 3249 C CA . ARG A 1 401 ? 3.542 23.315 0.041 1.00 79.81 401 ARG A CA 1
ATOM 3250 C C . ARG A 1 401 ? 2.040 23.441 -0.207 1.00 79.81 401 ARG A C 1
ATOM 3252 O O . ARG A 1 401 ? 1.306 23.913 0.662 1.00 79.81 401 ARG A O 1
ATOM 3259 N N . ARG A 1 402 ? 1.556 23.030 -1.380 1.00 78.62 402 ARG A N 1
ATOM 3260 C CA . ARG A 1 402 ? 0.115 23.012 -1.670 1.00 78.62 402 ARG A CA 1
ATOM 3261 C C . ARG A 1 402 ? -0.596 21.925 -0.863 1.00 78.62 402 ARG A C 1
ATOM 3263 O O . ARG A 1 402 ? -1.676 22.165 -0.328 1.00 78.62 402 ARG A O 1
ATOM 3270 N N . ALA A 1 403 ? 0.017 20.751 -0.752 1.00 75.44 403 ALA A N 1
ATOM 3271 C CA . ALA A 1 403 ? -0.533 19.599 -0.053 1.00 75.44 403 ALA A CA 1
ATOM 3272 C C . ALA A 1 403 ? -0.564 19.787 1.475 1.00 75.44 403 ALA A C 1
ATOM 3274 O O . ALA A 1 403 ? -1.539 19.392 2.118 1.00 75.44 403 ALA A O 1
ATOM 3275 N N . SER A 1 404 ? 0.434 20.462 2.057 1.00 71.25 404 SER A N 1
ATOM 3276 C CA . SER A 1 404 ? 0.485 20.755 3.498 1.00 71.25 404 SER A CA 1
ATOM 3277 C C . SER A 1 404 ? -0.646 21.676 3.976 1.00 71.25 404 SER A C 1
ATOM 3279 O O . SER A 1 404 ? -1.077 21.567 5.121 1.00 71.25 404 SER A O 1
ATOM 3281 N N . ARG A 1 405 ? -1.194 22.518 3.087 1.00 74.00 405 ARG A N 1
ATOM 3282 C CA . ARG A 1 405 ? -2.345 23.404 3.355 1.00 74.00 405 ARG A CA 1
ATOM 3283 C C . ARG A 1 405 ? -3.710 22.713 3.236 1.00 74.00 405 ARG A C 1
ATOM 3285 O O . ARG A 1 405 ? -4.740 23.345 3.458 1.00 74.00 405 ARG A O 1
ATOM 3292 N N . SER A 1 406 ? -3.749 21.435 2.862 1.00 69.31 406 SER A N 1
ATOM 3293 C CA . SER A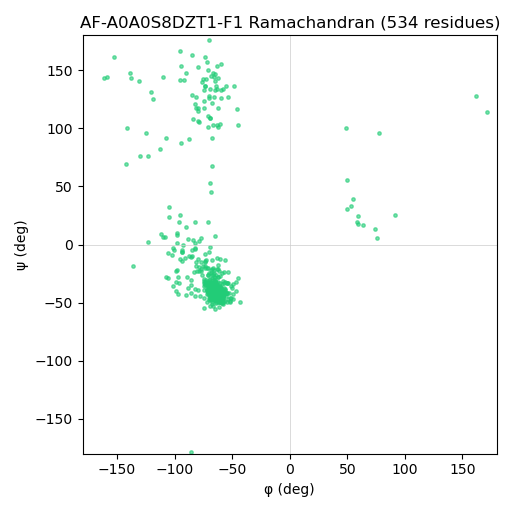 1 406 ? -5.007 20.708 2.684 1.00 69.31 406 SER A CA 1
ATOM 3294 C C . SER A 1 406 ? -5.689 20.380 4.016 1.00 69.31 406 SER A C 1
ATOM 3296 O O . SER A 1 406 ? -5.053 19.973 4.993 1.00 69.31 406 SER A O 1
ATOM 3298 N N . ARG A 1 407 ? -7.026 20.466 4.035 1.00 60.56 407 ARG A N 1
ATOM 3299 C CA . ARG A 1 407 ? -7.855 20.024 5.172 1.00 60.56 407 ARG A CA 1
ATOM 3300 C C . ARG A 1 407 ? -7.838 18.498 5.343 1.00 60.56 407 ARG A C 1
ATOM 3302 O O . ARG A 1 407 ? -8.039 18.002 6.449 1.00 60.56 407 ARG A O 1
ATOM 3309 N N . LEU A 1 408 ? -7.517 17.762 4.278 1.00 61.16 408 LEU A N 1
ATOM 3310 C CA . LEU A 1 408 ? -7.493 16.300 4.241 1.00 61.16 408 LEU A CA 1
ATOM 3311 C C . LEU A 1 408 ? -6.171 15.752 4.805 1.00 61.16 408 LEU A C 1
ATOM 3313 O O . LEU A 1 408 ? -5.094 16.035 4.279 1.00 61.16 408 LEU A O 1
ATOM 3317 N N . GLY A 1 409 ? -6.247 14.932 5.859 1.00 61.41 409 GLY A N 1
ATOM 3318 C CA . GLY A 1 409 ? -5.067 14.423 6.574 1.00 61.41 409 GLY A CA 1
ATOM 3319 C C . GLY A 1 409 ? -4.090 13.609 5.712 1.00 61.41 409 GLY A C 1
ATOM 3320 O O . GLY A 1 409 ? -2.881 13.767 5.850 1.00 61.41 409 GLY A O 1
ATOM 3321 N N . TYR A 1 410 ? -4.587 12.799 4.775 1.00 65.06 410 TYR A N 1
ATOM 3322 C CA . TYR A 1 410 ? -3.744 12.016 3.857 1.00 65.06 410 TYR A CA 1
ATOM 3323 C C . TYR A 1 410 ? -3.064 12.880 2.786 1.00 65.06 410 TYR A C 1
ATOM 3325 O O . TYR A 1 410 ? -1.951 12.581 2.371 1.00 65.06 410 TYR A O 1
ATOM 3333 N N . VAL A 1 411 ? -3.681 13.989 2.365 1.00 68.06 411 VAL A N 1
ATOM 3334 C CA . VAL A 1 411 ? -3.026 14.943 1.455 1.00 68.06 411 VAL A CA 1
ATOM 3335 C C . VAL A 1 411 ? -1.856 15.620 2.172 1.00 68.06 411 VAL A C 1
ATOM 3337 O O . VAL A 1 411 ? -0.786 15.762 1.589 1.00 68.06 411 VAL A O 1
ATOM 3340 N N . ARG A 1 412 ? -2.008 15.946 3.464 1.00 71.56 412 ARG A N 1
ATOM 3341 C CA . ARG A 1 412 ? -0.898 16.467 4.276 1.00 71.56 412 ARG A CA 1
ATOM 3342 C C . ARG A 1 412 ? 0.239 15.457 4.446 1.00 71.56 412 ARG A C 1
ATOM 3344 O O . ARG A 1 412 ? 1.395 15.859 4.378 1.00 71.56 412 ARG A O 1
ATOM 3351 N N . PHE A 1 413 ? -0.072 14.167 4.611 1.00 72.12 413 PHE A N 1
ATOM 3352 C CA . PHE A 1 413 ? 0.936 13.096 4.649 1.00 72.12 413 PHE A CA 1
ATOM 3353 C C . PHE A 1 413 ? 1.801 13.075 3.379 1.00 72.12 413 PHE A C 1
ATOM 3355 O O . PHE A 1 413 ? 3.023 12.998 3.462 1.00 72.12 413 PHE A O 1
ATOM 3362 N N . TRP A 1 414 ? 1.197 13.243 2.202 1.00 74.31 414 TRP A N 1
ATOM 3363 C CA . TRP A 1 414 ? 1.962 13.350 0.956 1.00 74.31 414 TRP A CA 1
ATOM 3364 C C . TRP A 1 414 ? 2.747 14.641 0.829 1.00 74.31 414 TRP A C 1
ATOM 3366 O O . TRP A 1 414 ? 3.860 14.624 0.313 1.00 74.31 414 TRP A O 1
ATOM 3376 N N . GLY A 1 415 ? 2.211 15.746 1.350 1.00 74.44 415 GLY A N 1
ATOM 3377 C CA . GLY A 1 415 ? 2.977 16.981 1.466 1.00 74.44 415 GLY A CA 1
ATOM 3378 C C . GLY A 1 415 ? 4.262 16.795 2.274 1.00 74.44 415 GLY A C 1
ATOM 3379 O O . GLY A 1 415 ? 5.300 17.335 1.907 1.00 74.44 415 GLY A O 1
ATOM 3380 N N . PHE A 1 416 ? 4.213 15.971 3.322 1.00 75.06 416 PHE A N 1
ATOM 3381 C CA . PHE A 1 416 ? 5.393 15.580 4.087 1.00 75.06 416 PHE A CA 1
ATOM 3382 C C . PHE A 1 416 ? 6.354 14.698 3.275 1.00 75.06 416 PHE A C 1
ATOM 3384 O O . PHE A 1 416 ? 7.535 15.022 3.188 1.00 75.06 416 PHE A O 1
ATOM 3391 N N . PHE A 1 417 ? 5.857 13.637 2.630 1.00 79.31 417 PHE A N 1
ATOM 3392 C CA . PHE A 1 417 ? 6.681 12.734 1.814 1.00 79.31 417 PHE A CA 1
ATOM 3393 C C . PHE A 1 417 ? 7.425 13.459 0.682 1.00 79.31 417 PHE A C 1
ATOM 3395 O O . PHE A 1 417 ? 8.633 13.301 0.542 1.00 79.31 417 PHE A O 1
ATOM 3402 N N . PHE A 1 418 ? 6.735 14.298 -0.098 1.00 81.94 418 PHE A N 1
ATOM 3403 C CA . PHE A 1 418 ? 7.383 15.055 -1.171 1.00 81.94 418 PHE A CA 1
ATOM 3404 C C . PHE A 1 418 ? 8.416 16.042 -0.645 1.00 81.94 418 PHE A C 1
ATOM 3406 O O . PHE A 1 418 ? 9.452 16.206 -1.279 1.00 81.94 418 PHE A O 1
ATOM 3413 N N . MET A 1 419 ? 8.188 16.653 0.523 1.00 79.81 419 MET A N 1
ATOM 3414 C CA . MET A 1 419 ? 9.202 17.526 1.110 1.00 79.81 419 MET A CA 1
ATOM 3415 C C . MET A 1 419 ? 10.473 16.753 1.490 1.00 79.81 419 MET A C 1
ATOM 3417 O O . MET A 1 419 ? 11.559 17.295 1.350 1.00 79.81 419 MET A O 1
ATOM 3421 N N . LEU A 1 420 ? 10.376 15.487 1.908 1.00 79.69 420 LEU A N 1
ATOM 3422 C CA . LEU A 1 420 ? 11.563 14.661 2.173 1.00 79.69 420 LEU A CA 1
ATOM 3423 C C . LEU A 1 420 ? 12.376 14.346 0.907 1.00 79.69 420 LEU A C 1
ATOM 3425 O O . LEU A 1 420 ? 13.577 14.112 1.003 1.00 79.69 420 LEU A O 1
ATOM 3429 N N . LEU A 1 421 ? 11.747 14.357 -0.271 1.00 79.62 421 LEU A N 1
ATOM 3430 C CA . LEU A 1 421 ? 12.425 14.152 -1.556 1.00 79.62 421 LEU A CA 1
ATOM 3431 C C . LEU A 1 421 ? 13.100 15.422 -2.094 1.00 79.62 421 LEU A C 1
ATOM 3433 O O . LEU A 1 421 ? 13.979 15.320 -2.954 1.00 79.62 421 LEU A O 1
ATOM 3437 N N . VAL A 1 422 ? 12.719 16.608 -1.601 1.00 80.62 422 VAL A N 1
ATOM 3438 C CA . VAL A 1 422 ? 13.282 17.896 -2.046 1.00 80.62 422 VAL A CA 1
ATOM 3439 C C . VAL A 1 422 ? 14.797 17.974 -1.813 1.00 80.62 422 VAL A C 1
ATOM 3441 O O . VAL A 1 422 ? 15.492 18.283 -2.775 1.00 80.62 422 VAL A O 1
ATOM 3444 N N . PRO A 1 423 ? 15.362 17.649 -0.631 1.00 72.25 423 PRO A N 1
ATOM 3445 C CA . PRO A 1 423 ? 16.809 17.695 -0.408 1.00 72.25 423 PRO A CA 1
ATOM 3446 C C . PRO A 1 423 ? 17.573 16.788 -1.363 1.00 72.25 423 PRO A C 1
ATOM 3448 O O . PRO A 1 423 ? 18.567 17.204 -1.945 1.00 72.25 423 PRO A O 1
ATOM 3451 N N . ILE A 1 424 ? 17.072 15.568 -1.570 1.00 74.44 424 ILE A N 1
ATOM 3452 C CA . ILE A 1 424 ? 17.702 14.594 -2.463 1.00 74.44 424 ILE A CA 1
ATOM 3453 C C . ILE A 1 424 ? 17.689 15.121 -3.899 1.00 74.44 424 ILE A C 1
ATOM 3455 O O . ILE A 1 424 ? 18.692 15.042 -4.592 1.00 74.44 424 ILE A O 1
ATOM 3459 N N . SER A 1 425 ? 16.576 15.704 -4.340 1.00 78.06 425 SER A N 1
ATOM 3460 C CA . SER A 1 425 ? 16.422 16.129 -5.735 1.00 78.06 425 SER A CA 1
ATOM 3461 C C . SER A 1 425 ? 17.038 17.501 -6.025 1.00 78.06 425 SER A C 1
ATOM 3463 O O . SER A 1 425 ? 17.353 17.794 -7.167 1.00 78.06 425 SER A O 1
ATOM 3465 N N . LEU A 1 426 ? 17.199 18.359 -5.015 1.00 74.44 426 LEU A N 1
ATOM 3466 C CA . LEU A 1 426 ? 17.634 19.748 -5.187 1.00 74.44 426 LEU A CA 1
ATOM 3467 C C . LEU A 1 426 ? 19.086 19.981 -4.754 1.00 74.44 426 LEU A C 1
ATOM 3469 O O . LEU A 1 426 ? 19.737 20.859 -5.308 1.00 74.44 426 LEU A O 1
ATOM 3473 N N . LEU A 1 427 ? 19.607 19.201 -3.798 1.00 67.69 427 LEU A N 1
ATOM 3474 C CA . LEU A 1 427 ? 20.974 19.365 -3.286 1.00 67.69 427 LEU A CA 1
ATOM 3475 C C . LEU A 1 427 ? 21.974 18.392 -3.909 1.00 67.69 427 LEU A C 1
ATOM 3477 O O . LEU A 1 427 ? 23.129 18.763 -4.096 1.00 67.69 427 LEU A O 1
ATOM 3481 N N . LEU A 1 428 ? 21.549 17.172 -4.263 1.00 68.94 428 LEU A N 1
ATOM 3482 C CA . LEU A 1 428 ? 22.411 16.216 -4.967 1.00 68.94 428 LEU A CA 1
ATOM 3483 C C . LEU A 1 428 ? 22.991 16.812 -6.276 1.00 68.94 428 LEU A C 1
ATOM 3485 O O . LEU A 1 428 ? 2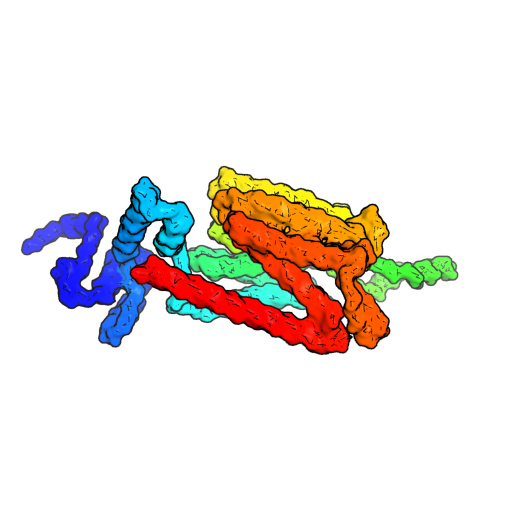4.204 16.664 -6.463 1.00 68.94 428 LEU A O 1
ATOM 3489 N N . PRO A 1 429 ? 22.202 17.562 -7.085 1.00 70.69 429 PRO A N 1
ATOM 3490 C CA . PRO A 1 429 ? 22.654 18.256 -8.301 1.00 70.69 429 PRO A CA 1
ATOM 3491 C C . PRO A 1 429 ? 23.616 19.422 -8.155 1.00 70.69 429 PRO A C 1
ATOM 3493 O O . PRO A 1 429 ? 24.300 19.757 -9.120 1.00 70.69 429 PRO A O 1
ATOM 3496 N N . LEU A 1 430 ? 23.687 20.056 -6.981 1.00 65.12 430 LEU A N 1
ATOM 3497 C CA . LEU A 1 430 ? 24.513 21.256 -6.790 1.00 65.12 430 LEU A CA 1
ATOM 3498 C C . LEU A 1 430 ? 26.012 20.984 -6.982 1.00 65.12 430 LEU A C 1
ATOM 3500 O O . LEU A 1 430 ? 26.788 21.928 -7.104 1.00 65.12 430 LEU A O 1
ATOM 3504 N N . ASN A 1 431 ? 26.407 19.710 -7.060 1.00 60.41 431 ASN A N 1
ATOM 3505 C CA . ASN A 1 431 ? 27.780 19.303 -7.324 1.00 60.41 431 ASN A CA 1
ATOM 3506 C C . ASN A 1 431 ? 28.295 19.762 -8.696 1.00 60.41 431 ASN A C 1
ATOM 3508 O O . ASN A 1 431 ? 29.472 20.045 -8.838 1.00 60.41 431 ASN A O 1
ATOM 3512 N N . LEU A 1 432 ? 27.423 19.928 -9.689 1.00 61.25 432 LEU A N 1
ATOM 3513 C CA . LEU A 1 432 ? 27.811 20.444 -11.009 1.00 61.25 432 LEU A CA 1
ATOM 3514 C C . LEU A 1 432 ? 28.332 21.869 -11.010 1.00 61.25 432 LEU A C 1
ATOM 3516 O O . LEU A 1 432 ? 29.139 22.259 -11.848 1.00 61.25 432 LEU A O 1
ATOM 3520 N N . LEU A 1 433 ? 27.791 22.674 -10.104 1.00 57.00 433 LEU A N 1
ATOM 3521 C CA . LEU A 1 433 ? 28.214 24.051 -9.956 1.00 57.00 433 LEU A CA 1
ATOM 3522 C C . LEU A 1 433 ? 29.513 24.126 -9.150 1.00 57.00 433 LEU A C 1
ATOM 3524 O O . LEU A 1 433 ? 30.146 25.179 -9.128 1.00 57.00 433 LEU A O 1
ATOM 3528 N N . ALA A 1 434 ? 29.924 23.026 -8.507 1.00 56.50 434 ALA A N 1
ATOM 3529 C CA . ALA A 1 434 ? 31.172 22.980 -7.774 1.00 56.50 434 ALA A CA 1
ATOM 3530 C C . ALA A 1 434 ? 32.373 23.146 -8.708 1.00 56.50 434 ALA A C 1
ATOM 3532 O O . ALA A 1 434 ? 33.214 23.979 -8.404 1.00 56.50 434 ALA A O 1
ATOM 3533 N N . ASP A 1 435 ? 32.404 22.456 -9.850 1.00 55.06 435 ASP A N 1
ATOM 3534 C CA . ASP A 1 435 ? 33.540 22.503 -10.788 1.00 55.06 435 ASP A CA 1
ATOM 3535 C C . ASP A 1 435 ? 33.650 23.844 -11.537 1.00 55.06 435 ASP A C 1
ATOM 3537 O O . ASP A 1 435 ? 34.710 24.199 -12.043 1.00 55.06 435 ASP A O 1
ATOM 3541 N N . LYS A 1 436 ? 32.559 24.622 -11.598 1.00 56.16 436 LYS A N 1
ATOM 3542 C CA . LYS A 1 436 ? 32.504 25.950 -12.244 1.00 56.16 436 LYS A CA 1
ATOM 3543 C C . LYS A 1 436 ? 32.660 27.117 -11.253 1.00 56.16 436 LYS A C 1
ATOM 3545 O O . LYS A 1 436 ? 32.527 28.277 -11.645 1.00 56.16 436 LYS A O 1
ATOM 3550 N N . GLY A 1 437 ? 32.850 26.838 -9.963 1.00 55.94 437 GLY A N 1
ATOM 3551 C CA . GLY A 1 437 ? 32.907 27.851 -8.909 1.00 55.94 437 GLY A CA 1
ATOM 3552 C C . GLY A 1 437 ? 34.316 28.376 -8.648 1.00 55.94 437 GLY A C 1
ATOM 3553 O O . GLY A 1 437 ? 35.278 27.626 -8.722 1.00 55.94 437 GLY A O 1
ATOM 3554 N N . HIS A 1 438 ? 34.432 29.650 -8.261 1.00 58.56 438 HIS A N 1
ATOM 3555 C CA . HIS A 1 438 ? 35.690 30.171 -7.721 1.00 58.56 438 HIS A CA 1
ATOM 3556 C C . HIS A 1 438 ? 36.093 29.386 -6.467 1.00 58.56 438 HIS A C 1
ATOM 3558 O O . HIS A 1 438 ? 35.263 29.150 -5.577 1.00 58.56 438 HIS A O 1
ATOM 3564 N N . GLU A 1 439 ? 37.360 28.988 -6.412 1.00 61.00 439 GLU A N 1
ATOM 3565 C CA . GLU A 1 439 ? 37.954 28.335 -5.252 1.00 61.00 439 GLU A CA 1
ATOM 3566 C C . GLU A 1 439 ? 37.986 29.315 -4.078 1.00 61.00 439 GLU A C 1
ATOM 3568 O O . GLU A 1 439 ? 38.450 30.448 -4.211 1.00 61.00 439 GLU A O 1
ATOM 3573 N N . ILE A 1 440 ? 37.450 28.901 -2.929 1.00 62.31 440 ILE A N 1
ATOM 3574 C CA . ILE A 1 440 ? 37.506 29.698 -1.699 1.00 62.31 440 ILE A CA 1
ATOM 3575 C C . ILE A 1 440 ? 38.778 29.340 -0.921 1.00 62.31 440 ILE A C 1
ATOM 3577 O O . ILE A 1 440 ? 39.458 30.228 -0.413 1.00 62.31 440 ILE A O 1
ATOM 3581 N N . PHE A 1 441 ? 39.099 28.046 -0.814 1.00 60.72 441 PHE A N 1
ATOM 3582 C CA . PHE A 1 441 ? 40.330 27.536 -0.201 1.00 60.72 441 PHE A CA 1
ATOM 3583 C C . PHE A 1 441 ? 40.631 26.109 -0.694 1.00 60.72 441 PHE A C 1
ATOM 3585 O O . PHE A 1 441 ? 39.707 25.322 -0.905 1.00 60.72 441 PHE A O 1
ATOM 3592 N N . GLY A 1 442 ? 41.913 25.777 -0.872 1.00 55.84 442 GLY A N 1
ATOM 3593 C CA . GLY A 1 442 ? 42.383 24.441 -1.258 1.00 55.84 442 GLY A CA 1
ATOM 3594 C C . GLY A 1 442 ? 42.703 23.561 -0.048 1.00 55.84 442 GLY A C 1
ATOM 3595 O O . GLY A 1 442 ? 43.239 24.039 0.953 1.00 55.84 442 GLY A O 1
ATOM 3596 N N . VAL A 1 443 ? 42.373 22.272 -0.130 1.00 59.12 443 VAL A N 1
ATOM 3597 C CA . VAL A 1 443 ? 42.732 21.248 0.860 1.00 59.12 443 VAL A CA 1
ATOM 3598 C C . VAL A 1 443 ? 43.605 20.199 0.173 1.00 59.12 443 VAL A C 1
ATOM 3600 O O . VAL A 1 443 ? 43.219 19.629 -0.844 1.00 59.12 443 VAL A O 1
ATOM 3603 N N . ILE A 1 444 ? 44.796 19.942 0.715 1.00 55.16 444 ILE A N 1
ATOM 3604 C CA . ILE A 1 444 ? 45.745 18.979 0.140 1.00 55.16 444 ILE A CA 1
ATOM 3605 C C . ILE A 1 444 ? 45.253 17.558 0.434 1.00 55.16 444 ILE A C 1
ATOM 3607 O O . ILE A 1 444 ? 45.162 17.160 1.598 1.00 55.16 444 ILE A O 1
ATOM 3611 N N . THR A 1 445 ? 44.954 16.789 -0.614 1.00 56.75 445 THR A N 1
ATOM 3612 C CA . THR A 1 445 ? 44.610 15.363 -0.502 1.00 56.75 445 THR A CA 1
ATOM 3613 C C . THR A 1 445 ? 45.837 14.470 -0.727 1.00 56.75 445 THR A C 1
ATOM 3615 O O . THR A 1 445 ? 46.893 14.918 -1.175 1.00 56.75 445 THR A O 1
ATOM 3618 N N . LYS A 1 446 ? 45.722 13.180 -0.386 1.00 42.81 446 LYS A N 1
ATOM 3619 C CA . LYS A 1 446 ? 46.844 12.219 -0.356 1.00 42.81 446 LYS A CA 1
ATOM 3620 C C . LYS A 1 446 ? 47.507 11.964 -1.715 1.00 42.81 446 LYS A C 1
ATOM 3622 O O . LYS A 1 446 ? 48.644 11.508 -1.739 1.00 42.81 446 LYS A O 1
ATOM 3627 N N . GLU A 1 447 ? 46.816 12.243 -2.817 1.00 50.59 447 GLU A N 1
ATOM 3628 C CA . GLU A 1 447 ? 47.330 12.053 -4.182 1.00 50.59 447 GLU A CA 1
ATOM 3629 C C . GLU A 1 447 ? 48.082 13.284 -4.719 1.00 50.59 447 GLU A C 1
ATOM 3631 O O . GLU A 1 447 ? 48.503 13.298 -5.871 1.00 50.59 447 GLU A O 1
ATOM 3636 N N . GLY A 1 448 ? 48.273 14.327 -3.900 1.00 48.28 448 GLY A N 1
ATOM 3637 C CA . GLY A 1 448 ? 48.862 15.592 -4.351 1.00 48.28 448 GLY A CA 1
ATOM 3638 C C . GLY A 1 448 ? 47.892 16.463 -5.158 1.00 48.28 448 GLY A C 1
ATOM 3639 O O . GLY A 1 448 ? 48.291 17.516 -5.646 1.00 48.28 448 GLY A O 1
ATOM 3640 N N . ALA A 1 449 ? 46.624 16.056 -5.273 1.00 48.88 449 ALA A N 1
ATOM 3641 C CA . ALA A 1 449 ? 45.562 16.871 -5.843 1.00 48.88 449 ALA A CA 1
ATOM 3642 C C . ALA A 1 449 ? 45.025 17.863 -4.792 1.00 48.88 449 ALA A C 1
ATOM 3644 O O . ALA A 1 449 ? 44.643 17.472 -3.681 1.00 48.88 449 ALA A O 1
ATOM 3645 N N . GLU A 1 450 ? 44.989 19.150 -5.140 1.00 53.69 450 GLU A N 1
ATOM 3646 C CA . GLU A 1 450 ? 44.270 20.172 -4.377 1.00 53.69 450 GLU A CA 1
ATOM 3647 C C . GLU A 1 450 ? 42.762 19.927 -4.529 1.00 53.69 450 GLU A C 1
ATOM 3649 O O . GLU A 1 450 ? 42.189 20.129 -5.596 1.00 53.69 450 GLU A O 1
ATOM 3654 N N . ALA A 1 451 ? 42.094 19.476 -3.465 1.00 52.72 451 ALA A N 1
ATOM 3655 C CA . ALA A 1 451 ? 40.639 19.505 -3.417 1.00 52.72 451 ALA A CA 1
ATOM 3656 C C . ALA A 1 451 ? 40.215 20.935 -3.069 1.00 52.72 451 ALA A C 1
ATOM 3658 O O . ALA A 1 451 ? 40.358 21.374 -1.925 1.00 52.72 451 ALA A O 1
ATOM 3659 N N . SER A 1 452 ? 39.718 21.688 -4.047 1.00 57.97 452 SER A N 1
ATOM 3660 C CA . SER A 1 452 ? 39.264 23.055 -3.820 1.00 57.97 452 SER A CA 1
ATOM 3661 C C . SER A 1 452 ? 37.823 23.108 -3.315 1.00 57.97 452 SER A C 1
ATOM 3663 O O . SER A 1 452 ? 36.898 22.503 -3.863 1.00 57.97 452 SER A O 1
ATOM 3665 N N . PHE A 1 453 ? 37.614 23.836 -2.216 1.00 61.94 453 PHE A N 1
ATOM 3666 C CA . PHE A 1 453 ? 36.283 24.111 -1.690 1.00 61.94 453 PHE A CA 1
ATOM 3667 C C . PHE A 1 453 ? 35.699 25.316 -2.429 1.00 61.94 453 PHE A C 1
ATOM 3669 O O . PHE A 1 453 ? 36.141 26.452 -2.248 1.00 61.94 453 PHE A O 1
ATOM 3676 N N . THR A 1 454 ? 34.715 25.079 -3.291 1.00 67.81 454 THR A N 1
ATOM 3677 C CA . THR A 1 454 ? 34.225 26.091 -4.236 1.00 67.81 454 THR A CA 1
ATOM 3678 C C . THR A 1 454 ? 33.020 26.871 -3.704 1.00 67.81 454 THR A C 1
ATOM 3680 O O . THR A 1 454 ? 32.235 26.384 -2.883 1.00 67.81 454 THR A O 1
ATOM 3683 N N . ALA A 1 455 ? 32.834 28.105 -4.189 1.00 63.31 455 ALA A N 1
ATOM 3684 C CA . ALA A 1 455 ? 31.756 29.008 -3.756 1.00 63.31 455 ALA A CA 1
ATOM 3685 C C . ALA A 1 455 ? 30.345 28.399 -3.846 1.00 63.31 455 ALA A C 1
ATOM 3687 O O . ALA A 1 455 ? 29.487 28.640 -2.994 1.00 63.31 455 ALA A O 1
ATOM 3688 N N . TYR A 1 456 ? 30.112 27.539 -4.835 1.00 63.78 456 TYR A N 1
ATOM 3689 C CA . TYR A 1 456 ? 28.842 26.839 -5.000 1.00 63.78 456 TYR A CA 1
ATOM 3690 C C . TYR A 1 456 ? 28.629 25.703 -3.994 1.00 63.78 456 TYR A C 1
ATOM 3692 O O . TYR A 1 456 ? 27.490 25.463 -3.580 1.00 63.78 456 TYR A O 1
ATOM 3700 N N . ARG A 1 457 ? 29.697 25.051 -3.516 1.00 67.81 457 ARG A N 1
ATOM 3701 C CA . ARG A 1 457 ? 29.588 24.079 -2.418 1.00 67.81 457 ARG A CA 1
ATOM 3702 C C . ARG A 1 457 ? 29.145 24.776 -1.136 1.00 67.81 457 ARG A C 1
ATOM 3704 O O . ARG A 1 457 ? 28.200 24.309 -0.498 1.00 67.81 457 ARG A O 1
ATOM 3711 N N . ALA A 1 458 ? 29.705 25.949 -0.831 1.00 71.31 458 ALA A N 1
ATOM 3712 C CA . ALA A 1 458 ? 29.229 26.794 0.267 1.00 71.31 458 ALA A CA 1
ATOM 3713 C C . ALA A 1 458 ? 27.748 27.187 0.091 1.00 71.31 458 ALA A C 1
ATOM 3715 O O . ALA A 1 458 ? 26.966 27.109 1.041 1.00 71.31 458 ALA A O 1
ATOM 3716 N N . ALA A 1 459 ? 27.332 27.528 -1.135 1.00 71.06 459 ALA A N 1
ATOM 3717 C CA . ALA A 1 459 ? 25.944 27.870 -1.441 1.00 71.06 459 ALA A CA 1
ATOM 3718 C C . ALA A 1 459 ? 24.962 26.718 -1.148 1.00 71.06 459 ALA A C 1
ATOM 3720 O O . ALA A 1 459 ? 23.872 26.971 -0.639 1.00 71.06 459 ALA A O 1
ATOM 3721 N N . SER A 1 460 ? 25.338 25.454 -1.383 1.00 72.19 460 SER A N 1
ATOM 3722 C CA . SER A 1 460 ? 24.487 24.298 -1.048 1.00 72.19 460 SER A CA 1
ATOM 3723 C C . SER A 1 460 ? 24.226 24.160 0.459 1.00 72.19 460 SER A C 1
ATOM 3725 O O . SER A 1 460 ? 23.083 23.941 0.876 1.00 72.19 460 SER A O 1
ATOM 3727 N N . GLY A 1 461 ? 25.255 24.392 1.281 1.00 76.62 461 GLY A N 1
ATOM 3728 C CA . GLY A 1 461 ? 25.133 24.470 2.735 1.00 76.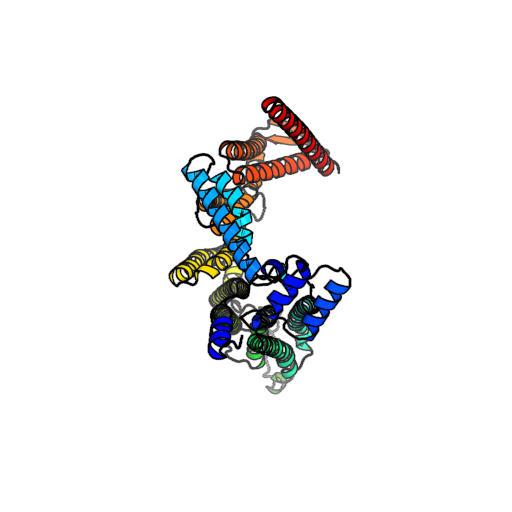62 461 GLY A CA 1
ATOM 3729 C C . GLY A 1 461 ? 24.255 25.646 3.171 1.00 76.62 461 GLY A C 1
ATOM 3730 O O . GLY A 1 461 ? 23.383 25.477 4.022 1.00 76.62 461 GLY A O 1
ATOM 3731 N N . VAL A 1 462 ? 24.405 26.813 2.533 1.00 81.06 462 VAL A N 1
ATOM 3732 C CA . VAL A 1 462 ? 23.570 28.003 2.781 1.00 81.06 462 VAL A CA 1
ATOM 3733 C C . VAL A 1 462 ? 22.106 27.757 2.413 1.00 81.06 462 VAL A C 1
ATOM 3735 O O . VAL A 1 462 ? 21.222 28.145 3.172 1.00 81.06 462 VAL A O 1
ATOM 3738 N N . VAL A 1 463 ? 21.817 27.075 1.300 1.00 79.56 463 VAL A N 1
ATOM 3739 C CA . VAL A 1 463 ? 20.446 26.712 0.900 1.00 79.56 463 VAL A CA 1
ATOM 3740 C C . VAL A 1 463 ? 19.829 25.734 1.902 1.00 79.56 463 VAL A C 1
ATOM 3742 O O . VAL A 1 463 ? 18.695 25.943 2.341 1.00 79.56 463 VAL A O 1
ATOM 3745 N N . ALA A 1 464 ? 20.566 24.701 2.321 1.00 78.31 464 ALA A N 1
ATOM 3746 C CA . ALA A 1 464 ? 20.100 23.752 3.332 1.00 78.31 464 ALA A CA 1
ATOM 3747 C C . ALA A 1 464 ? 19.826 24.436 4.685 1.00 78.31 464 ALA A C 1
ATOM 3749 O O . ALA A 1 464 ? 18.768 24.230 5.291 1.00 78.31 464 ALA A O 1
ATOM 3750 N N . LEU A 1 465 ? 20.733 25.316 5.122 1.00 83.94 465 LEU A N 1
ATOM 3751 C CA . LEU A 1 465 ? 20.581 26.121 6.333 1.00 83.94 465 LEU A CA 1
ATOM 3752 C C . LEU A 1 465 ? 19.414 27.114 6.210 1.00 83.94 465 LEU A C 1
ATOM 3754 O O . LEU A 1 465 ? 18.637 27.280 7.146 1.00 83.94 465 LEU A O 1
ATOM 3758 N N . GLY A 1 466 ? 19.240 27.732 5.042 1.00 80.75 466 GLY A N 1
ATOM 3759 C CA . GLY A 1 466 ? 18.141 28.643 4.737 1.00 80.75 466 GLY A CA 1
ATOM 3760 C C . GLY A 1 466 ? 16.781 27.952 4.821 1.00 80.75 466 GLY A C 1
ATOM 3761 O O . GLY A 1 466 ? 15.867 28.484 5.448 1.00 80.75 466 GLY A O 1
ATOM 3762 N N . LEU A 1 467 ? 16.653 26.734 4.284 1.00 77.19 467 LEU A N 1
ATOM 3763 C CA . LEU A 1 467 ? 15.445 25.911 4.428 1.00 77.19 467 LEU A CA 1
ATOM 3764 C C . LEU A 1 467 ? 15.174 25.542 5.893 1.00 77.19 467 LEU A C 1
ATOM 3766 O O . LEU A 1 467 ? 14.022 25.589 6.331 1.00 77.19 467 LEU A O 1
ATOM 3770 N N . LEU A 1 468 ? 16.222 25.230 6.661 1.00 80.25 468 LEU A N 1
ATOM 3771 C CA . LEU A 1 468 ? 16.120 24.932 8.090 1.00 80.25 468 LEU A CA 1
ATOM 3772 C C . LEU A 1 468 ? 15.635 26.155 8.891 1.00 80.25 468 LEU A C 1
ATOM 3774 O O . LEU A 1 468 ? 14.680 26.052 9.662 1.00 80.25 468 LEU A O 1
ATOM 3778 N N . VAL A 1 469 ? 16.249 27.323 8.68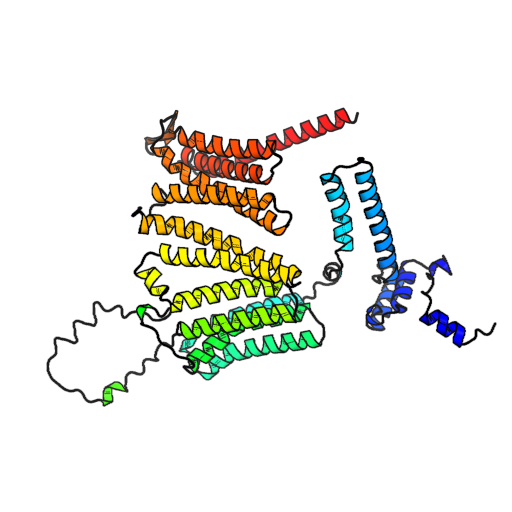2 1.00 82.38 469 VAL A N 1
ATOM 3779 C CA . VAL A 1 469 ? 15.905 28.585 9.362 1.00 82.38 469 VAL A CA 1
ATOM 3780 C C . VAL A 1 469 ? 14.519 29.079 8.954 1.00 82.38 469 VAL A C 1
ATOM 3782 O O . VAL A 1 469 ? 13.724 29.487 9.798 1.00 82.38 469 VAL A O 1
ATOM 3785 N N . LEU A 1 470 ? 14.190 29.020 7.665 1.00 76.31 470 LEU A N 1
ATOM 3786 C CA . LEU A 1 470 ? 12.875 29.412 7.173 1.00 76.31 470 LEU A CA 1
ATOM 3787 C C . LEU A 1 470 ? 11.791 28.462 7.700 1.00 76.31 470 LEU A C 1
ATOM 3789 O O . LEU A 1 470 ? 10.717 28.909 8.098 1.00 76.31 470 LEU A O 1
ATOM 3793 N N . GLY A 1 471 ? 12.081 27.160 7.759 1.00 72.62 471 GLY A N 1
ATOM 3794 C CA . GLY A 1 471 ? 11.185 26.157 8.327 1.00 72.62 471 GLY A CA 1
ATOM 3795 C C . GLY A 1 471 ? 10.897 26.383 9.807 1.00 72.62 471 GLY A C 1
ATOM 3796 O O . GLY A 1 471 ? 9.738 26.325 10.217 1.00 72.62 471 GLY A O 1
ATOM 3797 N N . THR A 1 472 ? 11.922 26.698 10.601 1.00 77.69 472 THR A N 1
ATOM 3798 C CA . THR A 1 472 ? 11.751 26.993 12.031 1.00 77.69 472 THR A CA 1
ATOM 3799 C C . THR A 1 472 ? 11.026 28.319 12.263 1.00 77.69 472 THR A C 1
ATOM 3801 O O . THR A 1 472 ? 10.098 28.352 13.068 1.00 77.69 472 THR A O 1
ATOM 3804 N N . ARG A 1 473 ? 11.349 29.382 11.510 1.00 76.56 473 ARG A N 1
ATOM 3805 C CA . ARG A 1 473 ? 10.669 30.689 11.620 1.00 76.56 473 ARG A CA 1
ATOM 3806 C C . ARG A 1 473 ? 9.204 30.658 11.197 1.00 76.56 473 ARG A C 1
ATOM 3808 O O . ARG A 1 473 ? 8.381 31.316 11.818 1.00 76.56 473 ARG A O 1
ATOM 3815 N N . LEU A 1 474 ? 8.865 29.898 10.156 1.00 73.25 474 LEU A N 1
ATOM 3816 C CA . LEU A 1 474 ? 7.483 29.772 9.679 1.00 73.25 474 LEU A CA 1
ATOM 3817 C C . LEU A 1 474 ? 6.658 28.744 10.476 1.00 73.25 474 LEU A C 1
ATOM 3819 O O . LEU A 1 474 ? 5.515 28.475 10.106 1.00 73.25 474 LEU A O 1
ATOM 3823 N N . GLY A 1 475 ? 7.230 28.109 11.509 1.00 67.62 475 GLY A N 1
ATOM 3824 C CA . GLY A 1 475 ? 6.580 27.021 12.250 1.00 67.62 475 GLY A CA 1
ATOM 3825 C C . GLY A 1 475 ? 6.306 25.773 11.398 1.00 67.62 475 GLY A C 1
ATOM 3826 O O . GLY A 1 475 ? 5.504 24.915 11.769 1.00 67.62 475 GLY A O 1
ATOM 3827 N N . GLN A 1 476 ? 6.954 25.649 10.237 1.00 68.69 476 GLN A N 1
ATOM 3828 C CA . GLN A 1 476 ? 6.769 24.539 9.309 1.00 68.69 476 GLN A CA 1
ATOM 3829 C C . GLN A 1 476 ? 7.829 23.470 9.568 1.00 68.69 476 GLN A C 1
ATOM 3831 O O . GLN A 1 476 ? 8.866 23.426 8.906 1.00 68.69 476 GLN A O 1
ATOM 3836 N N . GLN A 1 477 ? 7.526 22.556 10.497 1.00 69.62 477 GLN A N 1
ATOM 3837 C CA . GLN A 1 477 ? 8.389 21.413 10.846 1.00 69.62 477 GLN A CA 1
ATOM 3838 C C . GLN A 1 477 ? 8.872 20.635 9.614 1.00 69.62 477 GLN A C 1
ATOM 3840 O O . GLN A 1 477 ? 10.000 20.165 9.567 1.00 69.62 477 GLN A O 1
ATOM 3845 N N . VAL A 1 478 ? 8.033 20.556 8.584 1.00 65.06 478 VAL A N 1
ATOM 3846 C CA . VAL A 1 478 ? 8.317 19.852 7.331 1.00 65.06 478 VAL A CA 1
ATOM 3847 C C . VAL A 1 478 ? 9.487 20.487 6.555 1.00 65.06 478 VAL A C 1
ATOM 3849 O O . VAL A 1 478 ? 10.349 19.767 6.060 1.00 65.06 478 VAL A O 1
ATOM 3852 N N . LEU A 1 479 ? 9.572 21.823 6.505 1.00 67.81 479 LEU A N 1
ATOM 3853 C CA . LEU A 1 479 ? 10.716 22.537 5.915 1.00 67.81 479 LEU A CA 1
ATOM 3854 C C . LEU A 1 479 ? 11.974 22.393 6.771 1.00 67.81 479 LEU A C 1
ATOM 3856 O O . LEU A 1 479 ? 13.058 22.217 6.226 1.00 67.81 479 LEU A O 1
ATOM 3860 N N . ALA A 1 480 ? 11.824 22.428 8.097 1.00 73.62 480 ALA A N 1
ATOM 3861 C CA . ALA A 1 480 ? 12.949 22.260 9.009 1.00 73.62 480 ALA A CA 1
ATOM 3862 C C . ALA A 1 480 ? 13.584 20.865 8.866 1.00 73.62 480 ALA A C 1
ATOM 3864 O O . ALA A 1 480 ? 14.801 20.752 8.759 1.00 73.62 480 ALA A O 1
ATOM 3865 N N . ILE A 1 481 ? 12.764 19.813 8.767 1.00 70.31 481 ILE A N 1
ATOM 3866 C CA . ILE A 1 481 ? 13.226 18.432 8.556 1.00 70.31 481 ILE A CA 1
ATOM 3867 C C . ILE A 1 481 ? 13.945 18.304 7.207 1.00 70.31 481 ILE A C 1
ATOM 3869 O O . ILE A 1 481 ? 15.046 17.762 7.141 1.00 70.31 481 ILE A O 1
ATOM 3873 N N . SER A 1 482 ? 13.373 18.869 6.144 1.00 68.31 482 SER A N 1
ATOM 3874 C CA . SER A 1 482 ? 14.005 18.916 4.821 1.00 68.31 482 SER A CA 1
ATOM 3875 C C . SER A 1 482 ? 15.353 19.649 4.853 1.00 68.31 482 SER A C 1
ATOM 3877 O O . SER A 1 482 ? 16.344 19.136 4.341 1.00 68.31 482 SER A O 1
ATOM 3879 N N . GLY A 1 483 ? 15.419 20.820 5.493 1.00 76.38 483 GLY A N 1
ATOM 3880 C CA . GLY A 1 483 ? 16.663 21.573 5.675 1.00 76.38 483 GLY A CA 1
ATOM 3881 C C . GLY A 1 483 ? 17.713 20.791 6.466 1.00 76.38 483 GLY A C 1
ATOM 3882 O O . GLY A 1 483 ? 18.874 20.763 6.071 1.00 76.38 483 GLY A O 1
ATOM 3883 N N . SER A 1 484 ? 17.309 20.073 7.522 1.00 78.06 484 SER A N 1
ATOM 3884 C CA . SER A 1 484 ? 18.224 19.220 8.295 1.00 78.06 484 SER A CA 1
ATOM 3885 C C . SER A 1 484 ? 18.748 18.021 7.505 1.00 78.06 484 SER A C 1
ATOM 3887 O O . SER A 1 484 ? 19.936 17.724 7.581 1.00 78.06 484 SER A O 1
ATOM 3889 N N . ALA A 1 485 ? 17.901 17.366 6.703 1.00 71.00 485 ALA A N 1
ATOM 3890 C CA . ALA A 1 485 ? 18.322 16.269 5.836 1.00 71.00 485 ALA A CA 1
ATOM 3891 C C . ALA A 1 485 ? 19.297 16.771 4.764 1.00 71.00 485 ALA A C 1
ATOM 3893 O O . ALA A 1 485 ? 20.313 16.138 4.499 1.00 71.00 485 ALA A O 1
ATOM 3894 N N . GLY A 1 486 ? 19.027 17.952 4.205 1.00 72.44 486 GLY A N 1
ATOM 3895 C CA . GLY A 1 486 ? 19.934 18.607 3.276 1.00 72.44 486 GLY A CA 1
ATOM 3896 C C . GLY A 1 486 ? 21.286 18.963 3.883 1.00 72.44 486 GLY A C 1
ATOM 3897 O O . GLY A 1 486 ? 22.321 18.713 3.271 1.00 72.44 486 GLY A O 1
ATOM 3898 N N . LEU A 1 487 ? 21.284 19.477 5.114 1.00 79.75 487 LEU A N 1
ATOM 3899 C CA . LEU A 1 487 ? 22.502 19.788 5.854 1.00 79.75 487 LEU A CA 1
ATOM 3900 C C . LEU A 1 487 ? 23.298 18.514 6.176 1.00 79.75 487 LEU A C 1
ATOM 3902 O O . LEU A 1 487 ? 24.517 18.514 6.059 1.00 79.75 487 LEU A O 1
ATOM 3906 N N . ALA A 1 488 ? 22.621 17.415 6.520 1.00 73.56 488 ALA A N 1
ATOM 3907 C CA . ALA A 1 488 ? 23.260 16.123 6.753 1.00 73.56 488 ALA A CA 1
ATOM 3908 C C . ALA A 1 488 ? 23.928 15.572 5.483 1.00 73.56 488 ALA A C 1
ATOM 3910 O O . ALA A 1 488 ? 25.065 15.110 5.547 1.00 73.56 488 ALA A O 1
ATOM 3911 N N . VAL A 1 489 ? 23.265 15.666 4.323 1.00 71.19 489 VAL A N 1
ATOM 3912 C CA . VAL A 1 489 ? 23.853 15.281 3.026 1.00 71.19 489 VAL A CA 1
ATOM 3913 C C . VAL A 1 489 ? 25.076 16.144 2.702 1.00 71.19 489 VAL A C 1
ATOM 3915 O O . VAL A 1 489 ? 26.106 15.602 2.308 1.00 71.19 489 VAL A O 1
ATOM 3918 N N . PHE A 1 490 ? 24.992 17.462 2.918 1.00 74.94 490 PHE A N 1
ATOM 3919 C CA . PHE A 1 490 ? 26.118 18.384 2.736 1.00 74.94 490 PHE A CA 1
ATOM 3920 C C . PHE A 1 490 ? 27.314 18.018 3.628 1.00 74.94 490 PHE A C 1
ATOM 3922 O O . PHE A 1 490 ? 28.423 17.862 3.126 1.00 74.94 490 PHE A O 1
ATOM 3929 N N . LEU A 1 491 ? 27.088 17.810 4.930 1.00 75.75 491 LEU A N 1
ATOM 3930 C CA . LEU A 1 491 ? 28.141 17.435 5.881 1.00 75.75 491 LEU A CA 1
ATOM 3931 C C . LEU A 1 491 ? 28.755 16.071 5.558 1.00 75.75 491 LEU A C 1
ATOM 3933 O O . LEU A 1 491 ? 29.966 15.911 5.658 1.00 75.75 491 LEU A O 1
ATOM 3937 N N . THR A 1 492 ? 27.933 15.104 5.142 1.00 72.00 492 THR A N 1
ATOM 3938 C CA . THR A 1 492 ? 28.397 13.769 4.732 1.00 72.00 492 THR A CA 1
ATOM 3939 C C . THR A 1 492 ? 29.318 13.863 3.524 1.00 72.00 492 THR A C 1
ATOM 3941 O O . THR A 1 492 ? 30.398 13.286 3.541 1.00 72.00 492 THR A O 1
ATOM 3944 N N . ARG A 1 493 ? 28.933 14.634 2.502 1.00 68.44 493 ARG A N 1
ATOM 3945 C CA . ARG A 1 493 ? 29.771 14.855 1.316 1.00 68.44 493 ARG A CA 1
ATOM 3946 C C . ARG A 1 493 ? 31.068 15.583 1.648 1.00 68.44 493 ARG A C 1
ATOM 3948 O O . ARG A 1 493 ? 32.127 15.108 1.266 1.00 68.44 493 ARG A O 1
ATOM 3955 N N . ALA A 1 494 ? 30.990 16.676 2.407 1.00 71.44 494 ALA A N 1
ATOM 3956 C CA . ALA A 1 494 ? 32.175 17.413 2.835 1.00 71.44 494 ALA A CA 1
ATOM 3957 C C . ALA A 1 494 ? 33.134 16.523 3.643 1.00 71.44 494 ALA A C 1
ATOM 3959 O O . ALA A 1 494 ? 34.344 16.606 3.467 1.00 71.44 494 ALA A O 1
ATOM 3960 N N . ALA A 1 495 ? 32.605 15.640 4.497 1.00 71.06 495 ALA A N 1
ATOM 3961 C CA . ALA A 1 495 ? 33.419 14.696 5.252 1.00 71.06 495 ALA A CA 1
ATOM 3962 C C . ALA A 1 495 ? 34.077 13.641 4.356 1.00 71.06 495 ALA A C 1
ATOM 3964 O O . ALA A 1 495 ? 35.255 13.361 4.548 1.00 71.06 495 ALA A O 1
ATOM 3965 N N . ILE A 1 496 ? 33.346 13.074 3.389 1.00 68.88 496 ILE A N 1
ATOM 3966 C CA . ILE A 1 496 ? 33.919 12.125 2.426 1.00 68.88 496 ILE A CA 1
ATOM 3967 C C . ILE A 1 496 ? 35.055 12.799 1.659 1.00 68.88 496 ILE A C 1
ATOM 3969 O O . ILE A 1 496 ? 36.142 12.266 1.663 1.00 68.88 496 ILE A O 1
ATOM 3973 N N . GLU A 1 497 ? 34.866 13.993 1.098 1.00 65.25 497 GLU A N 1
ATOM 3974 C CA . GLU A 1 497 ? 35.899 14.653 0.281 1.00 65.25 497 GLU A CA 1
ATOM 3975 C C . GLU A 1 497 ? 37.132 15.102 1.083 1.00 65.25 497 GLU A C 1
ATOM 3977 O O . GLU A 1 497 ? 38.264 14.901 0.650 1.00 65.25 497 GLU A O 1
ATOM 3982 N N . ILE A 1 498 ? 36.937 15.703 2.263 1.00 66.94 498 ILE A N 1
ATOM 3983 C CA . ILE A 1 498 ? 38.046 16.216 3.087 1.00 66.94 498 ILE A CA 1
ATOM 3984 C C . ILE A 1 498 ? 38.852 15.066 3.701 1.00 66.94 498 ILE A C 1
ATOM 3986 O O . ILE A 1 498 ? 40.065 15.179 3.883 1.00 66.94 498 ILE A O 1
ATOM 3990 N N . PHE A 1 499 ? 38.183 13.964 4.045 1.00 67.19 499 PHE A N 1
ATOM 3991 C CA . PHE A 1 499 ? 38.793 12.845 4.753 1.00 67.19 499 PHE A CA 1
ATOM 3992 C C . PHE A 1 499 ? 38.913 11.573 3.903 1.00 67.19 499 PHE A C 1
ATOM 3994 O O . PHE A 1 499 ? 39.309 10.561 4.467 1.00 67.19 499 PHE A O 1
ATOM 4001 N N . ASP A 1 500 ? 38.648 11.597 2.589 1.00 62.16 500 ASP A N 1
ATOM 4002 C CA . ASP A 1 500 ? 38.615 10.405 1.704 1.00 62.16 500 ASP A CA 1
ATOM 4003 C C . ASP A 1 500 ? 39.918 9.592 1.774 1.00 62.16 500 ASP A C 1
ATOM 4005 O O . ASP A 1 500 ? 39.945 8.364 1.751 1.00 62.16 500 ASP A O 1
ATOM 4009 N N . ALA A 1 501 ? 41.024 10.313 1.976 1.00 55.78 501 ALA A N 1
ATOM 4010 C CA . ALA A 1 501 ? 42.377 9.808 2.185 1.00 55.78 501 ALA A CA 1
ATOM 4011 C C . ALA A 1 501 ? 42.562 8.903 3.427 1.00 55.78 501 ALA A C 1
ATOM 4013 O O . ALA A 1 501 ? 43.615 8.261 3.587 1.00 55.78 501 ALA A O 1
ATOM 4014 N N . TYR A 1 502 ? 41.573 8.875 4.323 1.00 58.59 502 TYR A N 1
ATOM 4015 C CA . TYR A 1 502 ? 41.597 8.217 5.620 1.00 58.59 502 TYR A CA 1
ATOM 4016 C C . TYR A 1 502 ? 40.261 7.495 5.882 1.00 58.59 502 TYR A C 1
ATOM 4018 O O . TYR A 1 502 ? 39.177 8.012 5.638 1.00 58.59 502 TYR A O 1
ATOM 4026 N N . VAL A 1 503 ? 40.298 6.322 6.525 1.00 62.44 503 VAL A N 1
ATOM 4027 C CA . VAL A 1 503 ? 39.086 5.596 6.988 1.00 62.44 503 VAL A CA 1
ATOM 4028 C C . VAL A 1 503 ? 38.321 6.379 8.088 1.00 62.44 503 VAL A C 1
ATOM 4030 O O . VAL A 1 503 ? 37.377 5.884 8.694 1.00 62.44 503 VAL A O 1
ATOM 4033 N N . SER A 1 504 ? 38.721 7.620 8.382 1.00 69.81 504 SER A N 1
ATOM 4034 C CA . SER A 1 504 ? 38.197 8.464 9.454 1.00 69.81 504 SER A CA 1
ATOM 4035 C C . SER A 1 504 ? 36.972 9.294 9.067 1.00 69.81 504 SER A C 1
ATOM 4037 O O . SER A 1 504 ? 36.344 9.841 9.974 1.00 69.81 504 SER A O 1
ATOM 4039 N N . TRP A 1 505 ? 36.568 9.371 7.792 1.00 72.00 505 TRP A N 1
ATOM 4040 C CA . TRP A 1 505 ? 35.372 10.136 7.398 1.00 72.00 505 TRP A CA 1
ATOM 4041 C C . TRP A 1 505 ? 34.081 9.708 8.137 1.00 72.00 505 TRP A C 1
ATOM 4043 O O . TRP A 1 505 ? 33.335 10.596 8.566 1.00 72.00 505 TRP A O 1
ATOM 4053 N N . PRO A 1 506 ? 33.810 8.409 8.418 1.00 77.25 506 PRO A N 1
ATOM 4054 C CA . PRO A 1 506 ? 32.646 8.024 9.216 1.00 77.25 506 PRO A CA 1
ATOM 4055 C C . PRO A 1 506 ? 32.797 8.468 10.674 1.00 77.25 506 PRO A C 1
ATOM 4057 O O . PRO A 1 506 ? 31.827 8.880 11.306 1.00 77.25 506 PRO A O 1
ATOM 4060 N N . LEU A 1 507 ? 34.022 8.428 11.211 1.00 77.25 507 LEU A N 1
ATOM 4061 C CA . LEU A 1 507 ? 34.330 8.837 12.581 1.00 77.25 507 LEU A CA 1
ATOM 4062 C C . LEU A 1 507 ? 34.178 10.356 12.755 1.00 77.25 507 LEU A C 1
ATOM 4064 O O . LEU A 1 507 ? 33.624 10.799 13.759 1.00 77.25 507 LEU A O 1
ATOM 4068 N N . ALA A 1 508 ? 34.559 11.149 11.750 1.00 71.81 508 ALA A N 1
ATOM 4069 C CA . ALA A 1 508 ? 34.317 12.589 11.710 1.00 71.81 508 ALA A CA 1
ATOM 4070 C C . ALA A 1 508 ? 32.814 12.918 11.755 1.00 71.81 508 ALA A C 1
ATOM 4072 O O . ALA A 1 508 ? 32.401 13.800 12.510 1.00 71.81 508 ALA A O 1
ATOM 4073 N N . LEU A 1 509 ? 31.978 12.169 11.023 1.00 77.12 509 LEU A N 1
ATOM 4074 C CA . LEU A 1 509 ? 30.519 12.327 11.068 1.00 77.12 509 LEU A CA 1
ATOM 4075 C C . LEU A 1 509 ? 29.927 11.947 12.426 1.00 77.12 509 LEU A C 1
ATOM 4077 O O . LEU A 1 509 ? 29.055 12.655 12.931 1.00 77.12 509 LEU A O 1
ATOM 4081 N N . VAL A 1 510 ? 30.419 10.870 13.043 1.00 79.56 510 VAL A N 1
ATOM 4082 C CA . VAL A 1 510 ? 30.006 10.462 14.393 1.00 79.56 510 VAL A CA 1
ATOM 4083 C C . VAL A 1 510 ? 30.375 11.531 15.425 1.00 79.56 510 VAL A C 1
ATOM 4085 O O . VAL A 1 510 ? 29.546 11.870 16.268 1.00 79.56 510 VAL A O 1
ATOM 4088 N N . VAL A 1 511 ? 31.574 12.115 15.341 1.00 78.00 511 VAL A N 1
ATOM 4089 C CA . VAL A 1 511 ? 32.028 13.181 16.250 1.00 78.00 511 VAL A CA 1
ATOM 4090 C C . VAL A 1 511 ? 31.218 14.467 16.057 1.00 78.00 511 VAL A C 1
ATOM 4092 O O . VAL A 1 511 ? 30.735 15.032 17.039 1.00 78.00 511 VAL A O 1
ATOM 4095 N N . LEU A 1 512 ? 31.001 14.908 14.812 1.00 75.31 512 LEU A N 1
ATOM 4096 C CA . LEU A 1 512 ? 30.168 16.077 14.492 1.00 75.31 512 LEU A CA 1
ATOM 4097 C C . LEU A 1 512 ? 28.718 15.891 14.963 1.00 75.31 512 LEU A C 1
ATOM 4099 O O . LEU A 1 512 ? 28.147 16.786 15.589 1.00 75.31 512 LEU A O 1
ATOM 4103 N N . GLY A 1 513 ? 28.135 14.715 14.710 1.00 76.56 513 GLY A N 1
ATOM 4104 C CA . GLY A 1 513 ? 26.796 14.361 15.177 1.00 76.56 513 GLY A CA 1
ATOM 4105 C C . GLY A 1 513 ? 26.703 14.310 16.704 1.00 76.56 513 GLY A C 1
ATOM 4106 O O . GLY A 1 513 ? 25.763 14.853 17.286 1.00 76.56 513 GLY A O 1
ATOM 4107 N N . GLY A 1 514 ? 27.704 13.724 17.366 1.00 75.25 514 GLY A N 1
ATOM 4108 C CA . GLY A 1 514 ? 27.802 13.665 18.824 1.00 75.25 514 GLY A CA 1
ATOM 4109 C C . GLY A 1 514 ? 27.890 15.050 19.467 1.00 75.25 514 GLY A C 1
ATOM 4110 O O . GLY A 1 514 ? 27.125 15.353 20.382 1.00 75.25 514 GLY A O 1
ATOM 4111 N N . LEU A 1 515 ? 28.750 15.930 18.948 1.00 77.69 515 LEU A N 1
ATOM 4112 C CA . LEU A 1 515 ? 28.860 17.323 19.400 1.00 77.69 515 LEU A CA 1
ATOM 4113 C C . LEU A 1 515 ? 27.539 18.083 19.238 1.00 77.69 515 LEU A C 1
ATOM 4115 O O . LEU A 1 515 ? 27.115 18.781 20.160 1.00 77.69 515 LEU A O 1
ATOM 4119 N N . ALA A 1 516 ? 26.852 17.915 18.105 1.00 75.50 516 ALA A N 1
ATOM 4120 C CA . ALA A 1 516 ? 25.549 18.534 17.876 1.00 75.50 516 ALA A CA 1
ATOM 4121 C C . ALA A 1 516 ? 24.494 18.068 18.898 1.00 75.50 516 ALA A C 1
ATOM 4123 O O . ALA A 1 516 ? 23.739 18.892 19.421 1.00 75.50 516 ALA A O 1
ATOM 4124 N N . LEU A 1 517 ? 24.467 16.772 19.233 1.00 80.00 517 LEU A N 1
ATOM 4125 C CA . LEU A 1 517 ? 23.576 16.219 20.260 1.00 80.00 517 LEU A CA 1
ATOM 4126 C C . LEU A 1 517 ? 23.886 16.774 21.658 1.00 80.00 517 LEU A C 1
ATOM 4128 O O . LEU A 1 517 ? 22.963 17.142 22.387 1.00 80.00 517 LEU A O 1
ATOM 4132 N N . VAL A 1 518 ? 25.166 16.899 22.018 1.00 81.88 518 VAL A N 1
ATOM 4133 C CA . VAL A 1 518 ? 25.594 17.487 23.300 1.00 81.88 518 VAL A CA 1
ATOM 4134 C C . VAL A 1 518 ? 25.188 18.960 23.395 1.00 81.88 518 VAL A C 1
ATOM 4136 O O . VAL A 1 518 ? 24.629 19.385 24.407 1.00 81.88 518 VAL A O 1
ATOM 4139 N N . ILE A 1 519 ? 25.396 19.742 22.332 1.00 79.12 519 ILE A N 1
ATOM 4140 C CA . ILE A 1 519 ? 24.971 21.148 22.272 1.00 79.12 519 ILE A CA 1
ATOM 4141 C C . ILE A 1 519 ? 23.448 21.256 22.412 1.00 79.12 519 ILE A C 1
ATOM 4143 O O . ILE A 1 519 ? 22.957 22.075 23.194 1.00 79.12 519 ILE A O 1
ATOM 4147 N N . ALA A 1 520 ? 22.690 20.416 21.701 1.00 75.25 520 ALA A N 1
ATOM 4148 C CA . ALA A 1 520 ? 21.233 20.386 21.795 1.00 75.25 520 ALA A CA 1
ATOM 4149 C C . ALA A 1 520 ? 20.761 20.072 23.224 1.00 75.25 520 ALA A C 1
ATOM 4151 O O . ALA A 1 520 ? 19.855 20.734 23.735 1.00 75.25 520 ALA A O 1
ATOM 4152 N N . TRP A 1 521 ? 21.412 19.121 23.895 1.00 82.81 521 TRP A N 1
ATOM 4153 C CA . TRP A 1 521 ? 21.130 18.778 25.287 1.00 82.81 521 TRP A CA 1
ATOM 4154 C C . TRP A 1 521 ? 21.406 19.947 26.246 1.00 82.81 521 TRP A C 1
ATOM 4156 O O . TRP A 1 521 ? 20.551 20.286 27.066 1.00 82.81 521 TRP A O 1
ATOM 4166 N N . ILE A 1 522 ? 22.538 20.644 26.093 1.00 83.19 522 ILE A N 1
ATOM 4167 C CA . ILE A 1 522 ? 22.874 21.838 26.890 1.00 83.19 522 ILE A CA 1
ATOM 4168 C C . ILE A 1 522 ? 21.842 22.955 26.682 1.00 83.19 522 ILE A C 1
ATOM 4170 O O . ILE A 1 522 ? 21.414 23.600 27.644 1.00 83.19 522 ILE A O 1
ATOM 4174 N N . LEU A 1 523 ? 21.421 23.199 25.439 1.00 81.00 523 LEU A N 1
ATOM 4175 C CA . LEU A 1 523 ? 20.404 24.204 25.124 1.00 81.00 523 LEU A CA 1
ATOM 4176 C C . LEU A 1 523 ? 19.036 23.839 25.716 1.00 81.00 523 LEU A C 1
ATOM 4178 O O . LEU A 1 523 ? 18.363 24.714 26.262 1.00 81.00 523 LEU A O 1
ATOM 4182 N N . ALA A 1 524 ? 18.651 22.561 25.674 1.00 75.75 524 ALA A N 1
ATOM 4183 C CA . ALA A 1 524 ? 17.424 22.069 26.297 1.00 75.75 524 ALA A CA 1
ATOM 4184 C C . ALA A 1 524 ? 17.449 22.256 27.823 1.00 75.75 524 ALA A C 1
ATOM 4186 O O . ALA A 1 524 ? 16.492 22.778 28.391 1.00 75.75 524 ALA A O 1
ATOM 4187 N N . LEU A 1 525 ? 18.568 21.933 28.479 1.00 79.31 525 LEU A N 1
ATOM 4188 C CA . LEU A 1 525 ? 18.758 22.173 29.913 1.00 79.31 525 LEU A CA 1
ATOM 4189 C C . LEU A 1 525 ? 18.680 23.662 30.269 1.00 79.31 525 LEU A C 1
ATOM 4191 O O . LEU A 1 525 ? 18.046 24.033 31.256 1.00 79.31 525 LEU A O 1
ATOM 4195 N N . ARG A 1 526 ? 19.294 24.539 29.464 1.00 81.69 526 ARG A N 1
ATOM 4196 C CA . ARG A 1 526 ? 19.200 25.996 29.659 1.00 81.69 526 ARG A CA 1
ATOM 4197 C C . ARG A 1 526 ? 17.770 26.500 29.498 1.00 81.69 526 ARG A C 1
ATOM 4199 O O . ARG A 1 526 ? 17.366 27.387 30.244 1.00 81.69 526 ARG A O 1
ATOM 4206 N N . ARG A 1 527 ? 17.015 25.950 28.545 1.00 80.75 527 ARG A N 1
ATOM 4207 C CA . ARG A 1 527 ? 15.604 26.284 28.342 1.00 80.75 527 ARG A CA 1
ATOM 4208 C C . ARG A 1 527 ? 14.750 25.849 29.533 1.00 80.75 527 ARG A C 1
ATOM 4210 O O . ARG A 1 527 ? 14.034 26.685 30.063 1.00 80.75 527 ARG A O 1
ATOM 4217 N N . LEU A 1 528 ? 14.908 24.612 30.006 1.00 77.06 528 LEU A N 1
ATOM 4218 C CA . LEU A 1 528 ? 14.212 24.105 31.194 1.00 77.06 528 LEU A CA 1
ATOM 4219 C C . LEU A 1 528 ? 14.509 24.956 32.434 1.00 77.06 528 LEU A C 1
ATOM 4221 O O . LEU A 1 528 ? 13.590 25.336 33.148 1.00 77.06 528 LEU A O 1
ATOM 4225 N N . ARG A 1 529 ? 15.774 25.342 32.650 1.00 79.44 529 ARG A N 1
ATOM 4226 C CA . ARG A 1 529 ? 16.147 26.245 33.753 1.00 79.44 529 ARG A CA 1
ATOM 4227 C C . ARG A 1 529 ? 15.527 27.639 33.623 1.00 79.44 529 ARG A C 1
ATOM 4229 O O . ARG A 1 529 ? 15.229 28.255 34.637 1.00 79.44 529 ARG A O 1
ATOM 4236 N N . ARG A 1 530 ? 15.362 28.165 32.403 1.00 78.00 530 ARG A N 1
ATOM 4237 C CA . ARG A 1 530 ? 14.678 29.450 32.169 1.00 78.00 530 ARG A CA 1
ATOM 4238 C C . ARG A 1 530 ? 13.175 29.348 32.415 1.00 78.00 530 ARG A C 1
ATOM 4240 O O . ARG A 1 530 ? 12.619 30.271 32.983 1.00 78.00 530 ARG A O 1
ATOM 4247 N N . GLU A 1 531 ? 12.550 28.248 32.002 1.00 77.19 531 GLU A N 1
ATOM 4248 C CA . GLU A 1 531 ? 11.126 27.985 32.242 1.00 77.19 531 GLU A CA 1
ATOM 4249 C C . GLU A 1 531 ? 10.850 27.784 33.742 1.00 77.19 531 GLU A C 1
ATOM 4251 O O . GLU A 1 531 ? 9.900 28.357 34.255 1.00 77.19 531 GLU A O 1
ATOM 4256 N N . GLN A 1 532 ? 11.724 27.081 34.473 1.00 71.31 532 GLN A N 1
ATOM 4257 C CA . GLN A 1 532 ? 11.637 26.955 35.936 1.00 71.31 532 GLN A CA 1
ATOM 4258 C C . GLN A 1 532 ? 11.768 28.307 36.651 1.00 71.31 532 GLN A C 1
ATOM 4260 O O . GLN A 1 532 ? 10.929 28.631 37.478 1.00 71.31 532 GLN A O 1
ATOM 4265 N N . ARG A 1 533 ? 12.742 29.142 36.266 1.00 72.75 533 ARG A N 1
ATOM 4266 C CA . ARG A 1 533 ? 12.915 30.505 36.811 1.00 72.75 533 ARG A CA 1
ATOM 4267 C C . ARG A 1 533 ? 11.811 31.500 36.440 1.00 72.75 533 ARG A C 1
ATOM 4269 O O . ARG A 1 533 ? 11.832 32.613 36.940 1.00 72.75 533 ARG A O 1
ATOM 4276 N N . ALA A 1 534 ? 10.961 31.167 35.472 1.00 68.81 534 ALA A N 1
ATOM 4277 C CA . ALA A 1 534 ? 9.805 31.980 35.097 1.00 68.81 534 ALA A CA 1
ATOM 4278 C C . ALA A 1 534 ? 8.519 31.518 35.804 1.00 68.81 534 ALA A C 1
ATOM 4280 O O . ALA A 1 534 ? 7.503 32.202 35.719 1.00 68.81 534 ALA A O 1
ATOM 4281 N N . LEU A 1 535 ? 8.555 30.334 36.426 1.00 65.88 535 LEU A N 1
ATOM 4282 C CA . LEU A 1 535 ? 7.484 29.765 37.246 1.00 65.88 535 LEU A CA 1
ATOM 4283 C C . LEU A 1 535 ? 7.706 30.028 38.746 1.00 65.88 535 LEU A C 1
ATOM 4285 O O . LEU A 1 535 ? 6.729 30.072 39.489 1.00 65.88 535 LEU A O 1
ATOM 4289 N N . GLU A 1 536 ? 8.968 30.169 39.164 1.00 59.03 536 GLU A N 1
ATOM 4290 C CA . GLU A 1 536 ? 9.402 30.798 40.426 1.00 59.03 536 GLU A CA 1
ATOM 4291 C C . GLU A 1 536 ? 9.254 32.322 40.355 1.00 59.03 536 GLU A C 1
ATOM 4293 O O . GLU A 1 536 ? 8.839 32.909 41.381 1.00 59.03 536 GLU A O 1
#

Secondary structure (DSSP, 8-state):
----HHHHHHHHHHSPPPPHHHH-TTS-HHHHHHHHHHT-SSGGGS-SSHHHHHHHHHHHHHTPPP----HHHHHHHHHHHHHHHHHHHHHHHTTSS-HHHHHHHHHHHHHHHH--SGGGTTTS---HHHHHHHHHHHHHHHHHHHGGGGTTTS-HHHHHHHHHHHHHHHHHHHHHHHHTT-HHHHHHHHHHHHHHHHHHHHHHHHHTTTT-----TTT-TTPPP---SSSSSSSSS-------GGGGSS----------HHHHHHHHHHHHHHHHHHHHHH--HHHHHHHHHHHHHHHHHHHHHTTHHHHHHHS-HHHHHHHHHHHHHHHHHHHHHHHHTT-TTTHHHHHTSSHHHHHHHHHHHHHHHHHHHS---S-TT-HHHHHHHHHHHHHHHHHHHHHHT-SSHHHHHHHHHHHHHHHHHHHGGGGGGTTTSPEEEEEE-TTS-EEEEEHHHHHHHHHHHHHHHHHHHTT-HHHHHHHHHHHHHHHHHHHHHHHTTSTTHHHHHHHHHHHHHHHHHHHHHHHHHHHHHHH-

Mean predicted aligned error: 17.6 Å

Sequence (536 aa):
MGRDREELRRRVLGEDAPLPQEVKPAIPEPLQRICLKAIERNPGARYHSAAALADELERFREGEEVFARPSRYEVELRGRLQNHLTAIQQWREEHLIEVPEMDRLVRPYRRLLEAESPWHMLYRRFPWETVILRVGGLLVLVGTVLWVLYWEDLSRLERVLAAGLPTLAMNLSGWLYHRRRNRANTLIFLTTGALLLPVFLGTVLTQYELLRFPQQRKWELFEKEATGAGEAIEADSAGGEAMPEERRQAGGGERVHRPTNAQVTLCGTVFAAYCVFLLVVMKAKAFAVWSGLATYLLFTSILLLLGLKEWVRTEHIARATVCYLAFCPAFRALPAILERRRLARWAPALYLFFPVPFAAVMTLLARRGSIEWLHASEDLNNETFQLWLMANGMAYFVFARRASRSRLGYVRFWGFFFMLLVPISLLLPLNLLADKGHEIFGVITKEGAEASFTAYRAASGVVALGLLVLGTRLGQQVLAISGSAGLAVFLTRAAIEIFDAYVSWPLALVVLGGLALVIAWILALRRLRREQRALE

pLDDT: mean 75.48, std 14.81, range [28.61, 96.88]

Radius of gyration: 33.68 Å; Cα contacts (8 Å, |Δi|>4): 523; chains: 1; bounding box: 97×69×104 Å